Protein AF-A0A958N229-F1 (afdb_monomer)

Radius of gyration: 64.77 Å; Cα contacts (8 Å, |Δi|>4): 333; chains: 1; bounding box: 124×68×211 Å

Foldseek 3Di:
DDDDDPPDDDDDDDPCPVVVVVVVVVVVVVVVVVVVVVVVVVVVVVVVVVVVVVVVVVVVVVVVVVVVVVVVVVVVCCLVPPDDPVVVVVVVVVVVVVVVVVVVVVVVVVVVVVVVVVVVVVVVVVVVVVVVVVVVVVVVVVVVVVVVVVVVVVVVVVVVVVVVVVVVVVVVVVVVVVVVVVVVVVVVVVVVVVVVVVVVVVVVVVVVVVLVVLVVVLVVVVVVLVVVLVVVLVVLLVVVVVPPDDPVVSVVVSVVSVVVSVVVNCVVSVVSVVVSVVVVVVVVVVVVQQVLLLQLLVQLVVLCVVLVFDWDADNRFRKIWHDLDVQFADVLDQAGDPSRLVSLQSNVQSNLCSLPVDVVQVVFWQAKEKEWEAACDDPFWGADLPDPDPVSVVVQVSLQVSRQSNSVNSVCQLQDVVSHDHDCSVVNNVRYDTGYDYLNPPPCVPPDPPPPHGPGPVRVCVVPVRRVRRTIMMGIHGHD

pLDDT: mean 77.48, std 12.63, range [36.75, 96.62]

Structure (mmCIF, N/CA/C/O backbone):
data_AF-A0A958N229-F1
#
_entry.id   AF-A0A958N229-F1
#
loop_
_atom_site.group_PDB
_atom_site.id
_atom_site.type_symbol
_atom_site.label_atom_id
_atom_site.label_alt_id
_atom_site.label_comp_id
_atom_site.label_asym_id
_atom_site.label_entity_id
_atom_site.label_seq_id
_atom_site.pdbx_PDB_ins_code
_atom_site.Cartn_x
_atom_site.Cartn_y
_atom_site.Cartn_z
_atom_site.occupancy
_atom_site.B_iso_or_equiv
_atom_site.auth_seq_id
_atom_site.auth_comp_id
_atom_site.auth_asym_id
_atom_site.auth_atom_id
_atom_site.pdbx_PDB_model_num
ATOM 1 N N . MET A 1 1 ? 22.878 35.856 -55.772 1.00 36.75 1 MET A N 1
ATOM 2 C CA . MET A 1 1 ? 22.120 37.007 -56.302 1.00 36.75 1 MET A CA 1
ATOM 3 C C . MET A 1 1 ? 21.501 36.568 -57.614 1.00 36.75 1 MET A C 1
ATOM 5 O O . MET A 1 1 ? 22.226 36.063 -58.460 1.00 36.75 1 MET A O 1
ATOM 9 N N . SER A 1 2 ? 20.173 36.625 -57.685 1.00 37.16 2 SER A N 1
ATOM 10 C CA . SER A 1 2 ? 19.340 36.158 -58.798 1.00 37.16 2 SER A CA 1
ATOM 11 C C . SER A 1 2 ? 19.333 37.205 -59.907 1.00 37.16 2 SER A C 1
ATOM 13 O O . SER A 1 2 ? 19.146 38.379 -59.597 1.00 37.16 2 SER A O 1
ATOM 15 N N . PHE A 1 3 ? 19.527 36.796 -61.162 1.00 41.12 3 PHE A N 1
ATOM 16 C CA . PHE A 1 3 ? 19.254 37.653 -62.315 1.00 41.12 3 PHE A CA 1
ATOM 17 C C . PHE A 1 3 ? 17.870 37.332 -62.872 1.00 41.12 3 PHE A C 1
ATOM 19 O O . PHE A 1 3 ? 17.494 36.173 -63.037 1.00 41.12 3 PHE A O 1
ATOM 26 N N . ASP A 1 4 ? 17.129 38.415 -63.050 1.00 44.00 4 ASP A N 1
ATOM 27 C CA . ASP A 1 4 ? 15.706 38.523 -63.324 1.00 44.00 4 ASP A CA 1
ATOM 28 C C . ASP A 1 4 ? 15.405 38.290 -64.816 1.00 44.00 4 ASP A C 1
ATOM 30 O O . ASP A 1 4 ? 16.137 38.774 -65.682 1.00 44.00 4 ASP A O 1
ATOM 34 N N . TYR A 1 5 ? 14.344 37.534 -65.105 1.00 46.34 5 TYR A N 1
ATOM 35 C CA . TYR A 1 5 ? 14.027 36.935 -66.414 1.00 46.34 5 TYR A CA 1
ATOM 36 C C . TYR A 1 5 ? 12.942 37.694 -67.209 1.00 46.34 5 TYR A C 1
ATOM 38 O O . TYR A 1 5 ? 12.409 37.162 -68.179 1.00 46.34 5 TYR A O 1
ATOM 46 N N . ASP A 1 6 ? 12.637 38.947 -66.858 1.00 47.91 6 ASP A N 1
ATOM 47 C CA . ASP A 1 6 ? 11.441 39.654 -67.357 1.00 47.91 6 ASP A CA 1
ATOM 48 C C . ASP A 1 6 ? 11.694 40.794 -68.358 1.00 47.91 6 ASP A C 1
ATOM 50 O O . ASP A 1 6 ? 10.917 41.742 -68.481 1.00 47.91 6 ASP A O 1
ATOM 54 N N . LYS A 1 7 ? 12.743 40.693 -69.175 1.00 46.03 7 LYS A N 1
ATOM 55 C CA . LYS A 1 7 ? 12.855 41.520 -70.386 1.00 46.03 7 LYS A CA 1
ATOM 56 C C . LYS A 1 7 ? 13.328 40.680 -71.553 1.00 46.03 7 LYS A C 1
ATOM 58 O O . LYS A 1 7 ? 14.521 40.552 -71.780 1.00 46.03 7 LYS A O 1
ATOM 63 N N . ILE A 1 8 ? 12.362 40.120 -72.269 1.00 47.16 8 ILE A N 1
ATOM 64 C CA . ILE A 1 8 ? 12.170 40.193 -73.729 1.00 47.16 8 ILE A CA 1
ATOM 65 C C . ILE A 1 8 ? 11.061 39.178 -74.031 1.00 47.16 8 ILE A C 1
ATOM 67 O O . ILE A 1 8 ? 11.273 38.054 -74.475 1.00 47.16 8 ILE A O 1
ATOM 71 N N . LYS A 1 9 ? 9.835 39.592 -73.730 1.00 45.41 9 LYS A N 1
ATOM 72 C CA . LYS A 1 9 ? 8.646 39.093 -74.400 1.00 45.41 9 LYS A CA 1
ATOM 73 C C . LYS A 1 9 ? 8.109 40.307 -75.134 1.00 45.41 9 LYS A C 1
ATOM 75 O O . LYS A 1 9 ? 7.626 41.220 -74.480 1.00 45.41 9 LYS A O 1
ATOM 80 N N . ASP A 1 10 ? 8.298 40.369 -76.447 1.00 41.56 10 ASP A N 1
ATOM 81 C CA . ASP A 1 10 ? 7.152 40.674 -77.292 1.00 41.56 10 ASP A CA 1
ATOM 82 C C . ASP A 1 10 ? 7.422 40.530 -78.783 1.00 41.56 10 ASP A C 1
ATOM 84 O O . ASP A 1 10 ? 8.453 40.954 -79.301 1.00 41.56 10 ASP A O 1
ATOM 88 N N . LYS A 1 11 ? 6.369 40.024 -79.433 1.00 40.53 11 LYS A N 1
ATOM 89 C CA . LYS A 1 11 ? 6.128 39.872 -80.871 1.00 40.53 11 LYS A CA 1
ATOM 90 C C . LYS A 1 11 ? 6.786 38.658 -81.521 1.00 40.53 11 LYS A C 1
ATOM 92 O O . LYS A 1 11 ? 7.934 38.710 -81.937 1.00 40.53 11 LYS A O 1
ATOM 97 N N . GLN A 1 12 ? 5.980 37.626 -81.764 1.00 39.38 12 GLN A N 1
ATOM 98 C CA . GLN A 1 12 ? 5.399 37.444 -83.100 1.00 39.38 12 GLN A CA 1
ATOM 99 C C . GLN A 1 12 ? 4.491 36.210 -83.143 1.00 39.38 12 GLN A C 1
ATOM 101 O O . GLN A 1 12 ? 4.929 35.083 -82.921 1.00 39.38 12 GLN A O 1
ATOM 106 N N . ASP A 1 13 ? 3.226 36.445 -83.491 1.00 45.38 13 ASP A N 1
ATOM 107 C CA . ASP A 1 13 ? 2.433 35.488 -84.256 1.00 45.38 13 ASP A CA 1
ATOM 108 C C . ASP A 1 13 ? 3.233 35.034 -85.484 1.00 45.38 13 ASP A C 1
ATOM 110 O O . ASP A 1 13 ? 3.807 35.878 -86.174 1.00 45.38 13 ASP A O 1
ATOM 114 N N . ASN A 1 14 ? 3.236 33.735 -85.794 1.00 39.62 14 ASN A N 1
ATOM 115 C CA . ASN A 1 14 ? 2.852 33.275 -87.131 1.00 39.62 14 ASN A CA 1
ATOM 116 C C . ASN A 1 14 ? 2.945 31.758 -87.305 1.00 39.62 14 ASN A C 1
ATOM 118 O O . ASN A 1 14 ? 3.866 31.075 -86.858 1.00 39.62 14 ASN A O 1
ATOM 122 N N . GLN A 1 15 ? 1.971 31.267 -88.058 1.00 51.06 15 GLN A N 1
ATOM 123 C CA . GLN A 1 15 ? 1.715 29.908 -88.523 1.00 51.06 15 GLN A CA 1
ATOM 124 C C . GLN A 1 15 ? 2.812 29.349 -89.473 1.00 51.06 15 GLN A C 1
ATOM 126 O O . GLN A 1 15 ? 2.497 28.811 -90.528 1.00 51.06 15 GLN A O 1
ATOM 131 N N . GLY A 1 16 ? 4.106 29.464 -89.132 1.00 56.53 16 GLY A N 1
ATOM 132 C CA . GLY A 1 16 ? 5.239 29.146 -90.027 1.00 56.53 16 GLY A CA 1
ATOM 133 C C . GLY A 1 16 ? 6.172 27.998 -89.605 1.00 56.53 16 GLY A C 1
ATOM 134 O O . GLY A 1 16 ? 7.040 27.599 -90.384 1.00 56.53 16 GLY A O 1
ATOM 135 N N . TYR A 1 17 ? 6.020 27.440 -88.399 1.00 53.56 17 TYR A N 1
ATOM 136 C CA . TYR A 1 17 ? 6.993 26.482 -87.840 1.00 53.56 17 TYR A CA 1
ATOM 137 C C . TYR A 1 17 ? 6.926 25.061 -88.432 1.00 53.56 17 TYR A C 1
ATOM 139 O O . TYR A 1 17 ? 7.942 24.364 -88.477 1.00 53.56 17 TYR A O 1
ATOM 147 N N . TRP A 1 18 ? 5.765 24.628 -88.933 1.00 51.94 18 TRP A N 1
ATOM 148 C CA . TRP A 1 18 ? 5.614 23.294 -89.533 1.00 51.94 18 TRP A CA 1
ATOM 149 C C . TRP A 1 18 ? 6.144 23.221 -90.973 1.00 51.94 18 TRP A C 1
ATOM 151 O O . TRP A 1 18 ? 6.729 22.209 -91.352 1.00 51.94 18 TRP A O 1
ATOM 161 N N . ALA A 1 19 ? 6.027 24.300 -91.756 1.00 57.53 19 ALA A N 1
ATOM 162 C CA . ALA A 1 19 ? 6.540 24.340 -93.129 1.00 57.53 19 ALA A CA 1
ATOM 163 C C . ALA A 1 19 ? 8.076 24.424 -93.169 1.00 57.53 19 ALA A C 1
ATOM 165 O O . ALA A 1 19 ? 8.718 23.697 -93.919 1.00 57.53 19 ALA A O 1
ATOM 166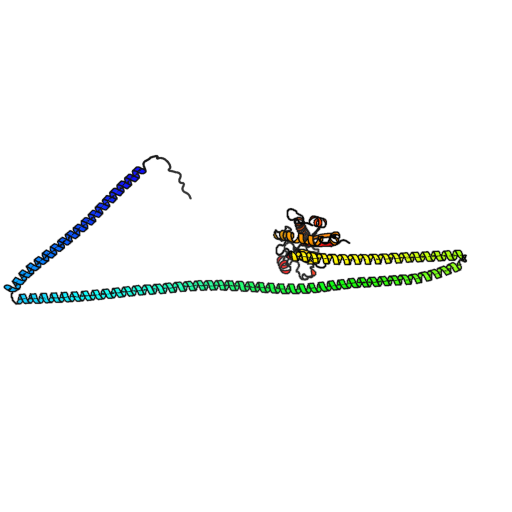 N N . THR A 1 20 ? 8.678 25.241 -92.302 1.00 62.81 20 THR A N 1
ATOM 167 C CA . THR A 1 20 ? 10.139 25.441 -92.258 1.00 62.81 20 THR A CA 1
ATOM 168 C C . THR A 1 20 ? 10.896 24.223 -91.729 1.00 62.81 20 THR A C 1
ATOM 170 O O . THR A 1 20 ? 11.968 23.900 -92.235 1.00 62.81 20 THR A O 1
ATOM 173 N N . SER A 1 21 ? 10.324 23.492 -90.768 1.00 60.81 21 SER A N 1
ATOM 174 C CA . SER A 1 21 ? 10.924 22.249 -90.260 1.00 60.81 21 SER A CA 1
ATOM 175 C C . SER A 1 21 ? 10.807 21.091 -91.263 1.00 60.81 21 SER A C 1
ATOM 177 O O . SER A 1 21 ? 11.717 20.268 -91.356 1.00 60.81 21 SER A O 1
ATOM 179 N N . SER A 1 22 ? 9.723 21.043 -92.049 1.00 70.44 22 SER A N 1
ATOM 180 C CA . SER A 1 22 ? 9.543 20.051 -93.118 1.00 70.44 22 SER A CA 1
ATOM 181 C C . SER A 1 22 ? 10.476 20.305 -94.305 1.00 70.44 22 SER A C 1
ATOM 183 O O . SER A 1 22 ? 11.023 19.355 -94.859 1.00 70.44 22 SER A O 1
ATOM 185 N N . ASP A 1 23 ? 10.694 21.569 -94.673 1.00 69.94 23 ASP A N 1
ATOM 186 C CA . ASP A 1 23 ? 11.585 21.942 -95.777 1.00 69.94 23 ASP A CA 1
ATOM 187 C C . ASP A 1 23 ? 13.060 21.714 -95.401 1.00 69.94 23 ASP A C 1
ATOM 189 O O . ASP A 1 23 ? 13.828 21.123 -96.161 1.00 69.94 23 ASP A O 1
ATOM 193 N N . LEU A 1 24 ? 13.440 22.031 -94.154 1.00 75.81 24 LEU A N 1
ATOM 194 C CA . LEU A 1 24 ? 14.764 21.697 -93.620 1.00 75.81 24 LEU A CA 1
ATOM 195 C C . LEU A 1 24 ? 15.012 20.182 -93.630 1.00 75.81 24 LEU A C 1
ATOM 197 O O . LEU A 1 24 ? 16.085 19.744 -94.040 1.00 75.81 24 LEU A O 1
ATOM 201 N N . PHE A 1 25 ? 14.031 19.371 -93.217 1.00 77.62 25 PHE A N 1
ATOM 202 C CA . PHE A 1 25 ? 14.157 17.912 -93.228 1.00 77.62 25 PHE A CA 1
ATOM 203 C C . PHE A 1 25 ? 14.196 17.343 -94.653 1.00 77.62 25 PHE A C 1
ATOM 205 O O . PHE A 1 25 ? 14.929 16.383 -94.900 1.00 77.62 25 PHE A O 1
ATOM 212 N N . MET A 1 26 ? 13.475 17.947 -95.606 1.00 79.50 26 MET A N 1
ATOM 213 C CA . MET A 1 26 ? 13.539 17.571 -97.021 1.00 79.50 26 MET A CA 1
ATOM 214 C C . MET A 1 26 ? 14.926 17.855 -97.601 1.00 79.50 26 MET A C 1
ATOM 216 O O . MET A 1 26 ? 15.520 16.972 -98.218 1.00 79.50 26 MET A O 1
ATOM 220 N N . VAL A 1 27 ? 15.483 19.041 -97.343 1.00 78.31 27 VAL A N 1
ATOM 221 C CA . VAL A 1 27 ? 16.834 19.411 -97.785 1.00 78.31 27 VAL A CA 1
ATOM 222 C C . VAL A 1 27 ? 17.885 18.508 -97.136 1.00 78.31 27 VAL A C 1
ATOM 224 O O . VAL A 1 27 ? 18.758 17.996 -97.833 1.00 78.31 27 VAL A O 1
ATOM 227 N N . LEU A 1 28 ? 17.781 18.228 -95.832 1.00 79.88 28 LEU A N 1
ATOM 228 C CA . LEU A 1 28 ? 18.712 17.328 -95.141 1.00 79.88 28 LEU A CA 1
ATOM 229 C C . LEU A 1 28 ? 18.622 15.890 -95.664 1.00 79.88 28 LEU A C 1
ATOM 231 O O . LEU A 1 28 ? 19.652 15.245 -95.848 1.00 79.88 28 LEU A O 1
ATOM 235 N N . SER A 1 29 ? 17.412 15.405 -95.950 1.00 81.69 29 SER A N 1
ATOM 236 C CA . SER A 1 29 ? 17.187 14.076 -96.531 1.00 81.69 29 SER A CA 1
ATOM 237 C C . SER A 1 29 ? 17.729 13.986 -97.955 1.00 81.69 29 SER A C 1
ATOM 239 O O . SER A 1 29 ? 18.316 12.971 -98.320 1.00 81.69 29 SER A O 1
ATOM 241 N N . LEU A 1 30 ? 17.602 15.055 -98.746 1.00 79.88 30 LEU A N 1
ATOM 242 C CA . LEU A 1 30 ? 18.139 15.134 -100.103 1.00 79.88 30 LEU A CA 1
ATOM 243 C C . LEU A 1 30 ? 19.674 15.172 -100.100 1.00 79.88 30 LEU A C 1
ATOM 245 O O . LEU A 1 30 ? 20.307 14.491 -100.905 1.00 79.88 30 LEU A O 1
ATOM 249 N N . VAL A 1 31 ? 20.279 15.885 -99.144 1.00 81.62 31 VAL A N 1
ATOM 250 C CA . VAL A 1 31 ? 21.733 15.879 -98.916 1.00 81.62 31 VAL A CA 1
ATOM 251 C C . VAL A 1 31 ? 22.210 14.501 -98.452 1.00 81.62 31 VAL A C 1
ATOM 253 O O . VAL A 1 31 ? 23.214 14.007 -98.962 1.00 81.62 31 VAL A O 1
ATOM 256 N N . PHE A 1 32 ? 21.488 13.839 -97.543 1.00 83.88 32 PHE A N 1
ATOM 257 C CA . PHE A 1 32 ? 21.821 12.481 -97.100 1.00 83.88 32 PHE A CA 1
ATOM 258 C C . PHE A 1 32 ? 21.711 11.457 -98.235 1.00 83.88 32 PHE A C 1
ATOM 260 O O . PHE A 1 32 ? 22.596 10.615 -98.375 1.00 83.88 32 PHE A O 1
ATOM 267 N N . LEU A 1 33 ? 20.678 11.549 -99.078 1.00 84.25 33 LEU A N 1
ATOM 268 C CA . LEU A 1 33 ? 20.530 10.711 -100.271 1.00 84.25 33 LEU A CA 1
ATOM 269 C C . LEU A 1 33 ? 21.654 10.962 -101.277 1.00 84.25 33 LEU A C 1
ATOM 271 O O . LEU A 1 33 ? 22.233 10.005 -101.784 1.00 84.25 33 LEU A O 1
ATOM 275 N N . LEU A 1 34 ? 22.018 12.222 -101.525 1.00 81.69 34 LEU A N 1
ATOM 276 C CA . LEU A 1 34 ? 23.150 12.566 -102.386 1.00 81.69 34 LEU A CA 1
ATOM 277 C C . LEU A 1 34 ? 24.468 12.016 -101.837 1.00 81.69 34 LEU A C 1
ATOM 279 O O . LEU A 1 34 ? 25.228 11.410 -102.587 1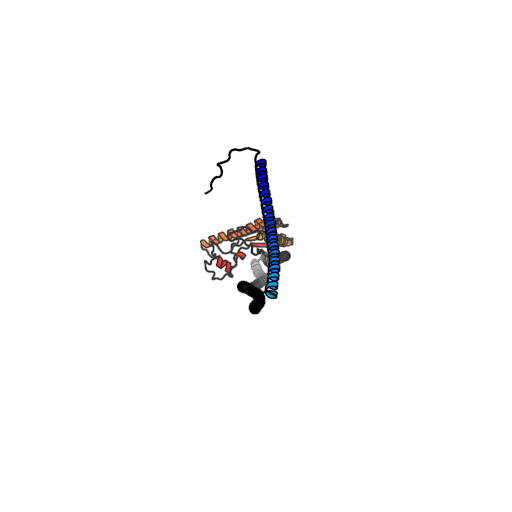.00 81.69 34 LEU A O 1
ATOM 283 N N . LEU A 1 35 ? 24.732 12.160 -100.537 1.00 82.81 35 LEU A N 1
ATOM 284 C CA . LEU A 1 35 ? 25.927 11.596 -99.906 1.00 82.81 35 LEU A CA 1
ATOM 285 C C . LEU A 1 35 ? 25.930 10.066 -99.953 1.00 82.81 35 LEU A C 1
ATOM 287 O O . LEU A 1 35 ? 26.977 9.477 -100.213 1.00 82.81 35 LEU A O 1
ATOM 291 N N . TYR A 1 36 ? 24.776 9.423 -99.769 1.00 84.31 36 TYR A N 1
ATOM 292 C CA . TYR A 1 36 ? 24.635 7.973 -99.885 1.00 84.31 36 TYR A CA 1
ATOM 293 C C . TYR A 1 36 ? 24.885 7.488 -101.319 1.00 84.31 36 TYR A C 1
ATOM 295 O O . TYR A 1 36 ? 25.640 6.538 -101.520 1.00 84.31 36 TYR A O 1
ATOM 303 N N . VAL A 1 37 ? 24.342 8.177 -102.328 1.00 82.69 37 VAL A N 1
ATOM 304 C CA . VAL A 1 37 ? 24.584 7.873 -103.748 1.00 82.69 37 VAL A CA 1
ATOM 305 C C . VAL A 1 37 ? 26.046 8.121 -104.119 1.00 82.69 37 VAL A C 1
ATOM 307 O O . VAL A 1 37 ? 26.651 7.283 -104.779 1.00 82.69 37 VAL A O 1
ATOM 310 N N . VAL A 1 38 ? 26.664 9.210 -103.653 1.00 79.62 38 VAL A N 1
ATOM 311 C CA . VAL A 1 38 ? 28.086 9.502 -103.903 1.00 79.62 38 VAL A CA 1
ATOM 312 C C . VAL A 1 38 ? 28.997 8.491 -103.201 1.00 79.62 38 VAL A C 1
ATOM 314 O O . VAL A 1 38 ? 29.988 8.060 -103.789 1.00 79.62 38 VAL A O 1
ATOM 317 N N . ALA A 1 39 ? 28.670 8.063 -101.980 1.00 76.62 39 ALA A N 1
ATOM 318 C CA . ALA A 1 39 ? 29.401 7.013 -101.271 1.00 76.62 39 ALA A CA 1
ATOM 319 C C . ALA A 1 39 ? 29.235 5.644 -101.954 1.00 76.62 39 ALA A C 1
ATOM 321 O O . ALA A 1 39 ? 30.217 4.919 -102.128 1.00 76.62 39 ALA A O 1
ATOM 322 N N . GLY A 1 40 ? 28.021 5.319 -102.409 1.00 76.50 40 GLY A N 1
ATOM 323 C CA . GLY A 1 40 ? 27.719 4.111 -103.177 1.00 76.50 40 GLY A CA 1
ATOM 324 C C . GLY A 1 40 ? 28.434 4.082 -104.528 1.00 76.50 40 GLY A C 1
ATOM 325 O O . GLY A 1 40 ? 29.032 3.065 -104.886 1.00 76.50 40 GLY A O 1
ATOM 326 N N . LEU A 1 41 ? 28.465 5.212 -105.240 1.00 76.69 41 LEU A N 1
ATOM 327 C CA . LEU A 1 41 ? 29.222 5.379 -106.479 1.00 76.69 41 LEU A CA 1
ATOM 328 C C . LEU A 1 41 ? 30.723 5.283 -106.220 1.00 76.69 41 LEU A C 1
ATOM 330 O O . LEU A 1 41 ? 31.371 4.524 -106.922 1.00 76.69 41 LEU A O 1
ATOM 334 N N . LYS A 1 42 ? 31.273 5.942 -105.187 1.00 73.31 42 LYS A N 1
ATOM 335 C CA . LYS A 1 42 ? 32.701 5.838 -104.831 1.00 73.31 42 LYS A CA 1
ATOM 336 C C . LYS A 1 42 ? 33.115 4.407 -104.491 1.00 73.31 42 LYS A C 1
ATOM 338 O O . LYS A 1 42 ? 34.150 3.950 -104.970 1.00 73.31 42 LYS A O 1
ATOM 343 N N . SER A 1 43 ? 32.315 3.692 -103.700 1.00 73.19 43 SER A N 1
ATOM 344 C CA . SER A 1 43 ? 32.573 2.289 -103.347 1.00 73.19 43 SER A CA 1
ATOM 345 C C . SER A 1 43 ? 32.479 1.369 -104.573 1.00 73.19 43 SER A C 1
ATOM 347 O O . SER A 1 43 ? 33.333 0.501 -104.781 1.00 73.19 43 SER A O 1
ATOM 349 N N . SER A 1 44 ? 31.501 1.621 -105.452 1.00 69.94 44 SER A N 1
ATOM 350 C CA . SER A 1 44 ? 31.334 0.881 -106.709 1.00 69.94 44 SER A CA 1
ATOM 351 C C . SER A 1 44 ? 32.468 1.168 -107.695 1.00 69.94 44 SER A C 1
ATOM 353 O O . SER A 1 44 ? 33.031 0.236 -108.261 1.00 69.94 44 SER A O 1
ATOM 355 N N . THR A 1 45 ? 32.880 2.428 -107.862 1.00 73.88 45 THR A N 1
ATOM 356 C CA . THR A 1 45 ? 34.007 2.803 -108.727 1.00 73.88 45 THR A CA 1
ATOM 357 C C . THR A 1 45 ? 35.330 2.297 -108.179 1.00 73.88 45 THR A C 1
ATOM 359 O O . THR A 1 45 ? 36.147 1.834 -108.961 1.00 73.88 45 THR A O 1
ATOM 362 N N . TYR A 1 46 ? 35.533 2.311 -106.857 1.00 74.75 46 TYR A N 1
ATOM 363 C CA . TYR A 1 46 ? 36.726 1.742 -106.228 1.00 74.75 46 TYR A CA 1
ATOM 364 C C . TYR A 1 46 ? 36.802 0.229 -106.458 1.00 74.75 46 TYR A C 1
ATOM 366 O O . TYR A 1 46 ? 37.848 -0.292 -106.835 1.00 74.75 46 TYR A O 1
ATOM 374 N N . SER A 1 47 ? 35.671 -0.470 -106.330 1.00 71.12 47 SER A N 1
ATOM 375 C CA . SER A 1 47 ? 35.583 -1.903 -106.624 1.00 71.12 47 SER A CA 1
ATOM 376 C C . SER A 1 47 ? 35.823 -2.199 -108.109 1.00 71.12 47 SER A C 1
ATOM 378 O O . SER A 1 47 ? 36.590 -3.102 -108.430 1.00 71.12 47 SER A O 1
ATOM 380 N N . ILE A 1 48 ? 35.247 -1.410 -109.028 1.00 76.25 48 ILE A N 1
ATOM 381 C CA . ILE A 1 48 ? 35.473 -1.535 -110.480 1.00 76.25 48 ILE A CA 1
ATOM 382 C C . ILE A 1 48 ? 36.929 -1.223 -110.841 1.00 76.25 48 ILE A C 1
ATOM 384 O O . ILE A 1 48 ? 37.508 -1.925 -111.665 1.00 76.25 48 ILE A O 1
ATOM 388 N N . GLN A 1 49 ? 37.535 -0.205 -110.230 1.00 76.19 49 GLN A N 1
ATOM 389 C CA . GLN A 1 49 ? 38.929 0.165 -110.455 1.00 76.19 49 GLN A CA 1
ATOM 390 C C . GLN A 1 49 ? 39.866 -0.928 -109.946 1.00 76.19 49 GLN A C 1
ATOM 392 O O . GLN A 1 49 ? 40.719 -1.372 -110.702 1.00 76.19 49 GLN A O 1
ATOM 397 N N . LYS A 1 50 ? 39.644 -1.454 -108.735 1.00 73.00 50 LYS A N 1
ATOM 398 C CA . LYS A 1 50 ? 40.415 -2.583 -108.200 1.00 73.00 50 LYS A CA 1
ATOM 399 C C . LYS A 1 50 ? 40.263 -3.836 -109.066 1.00 73.00 50 LYS A C 1
ATOM 401 O O . LYS A 1 50 ? 41.233 -4.554 -109.271 1.00 73.00 50 LYS A O 1
ATOM 406 N N . ASN A 1 51 ? 39.076 -4.081 -109.625 1.00 76.88 51 ASN A N 1
ATOM 407 C CA . ASN A 1 51 ? 38.834 -5.217 -110.518 1.00 76.88 51 ASN A CA 1
ATOM 408 C C . ASN A 1 51 ? 39.450 -5.004 -111.915 1.00 76.88 51 ASN A C 1
ATOM 410 O O . ASN A 1 51 ? 39.939 -5.952 -112.523 1.00 76.88 51 ASN A O 1
ATOM 414 N N . LYS A 1 52 ? 39.488 -3.760 -112.416 1.00 76.44 52 LYS A N 1
ATOM 415 C CA . LYS A 1 52 ? 40.240 -3.388 -113.625 1.00 76.44 52 LYS A CA 1
ATOM 416 C C . LYS A 1 52 ? 41.742 -3.527 -113.410 1.00 76.44 52 LYS A C 1
ATOM 418 O O . LYS A 1 52 ? 42.403 -4.063 -114.285 1.00 76.44 52 LYS A O 1
ATOM 423 N N . GLU A 1 53 ? 42.276 -3.097 -112.269 1.00 74.50 53 GLU A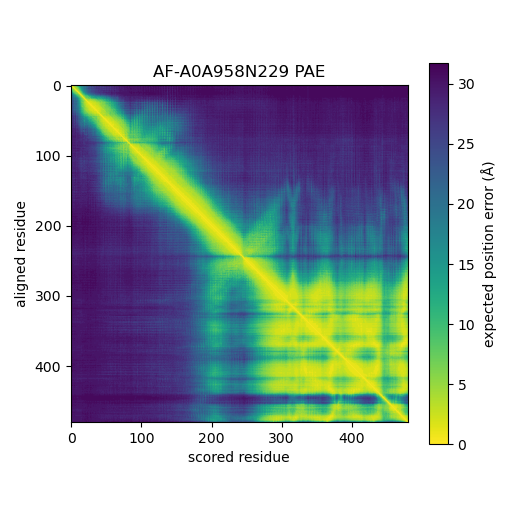 N 1
ATOM 424 C CA . GLU A 1 53 ? 43.690 -3.295 -111.940 1.00 74.50 53 GLU A CA 1
ATOM 425 C C . GLU A 1 53 ? 44.019 -4.771 -111.761 1.00 74.50 53 GLU A C 1
ATOM 427 O O . GLU A 1 53 ? 45.006 -5.229 -112.315 1.00 74.50 53 GLU A O 1
ATOM 432 N N . PHE A 1 54 ? 43.161 -5.548 -111.098 1.00 74.88 54 PHE A N 1
ATOM 433 C CA . PHE A 1 54 ? 43.340 -6.993 -110.987 1.00 74.88 54 PHE A CA 1
ATOM 434 C C . PHE A 1 54 ? 43.318 -7.680 -112.360 1.00 74.88 54 PHE A C 1
ATOM 436 O O . PHE A 1 54 ? 44.184 -8.507 -112.635 1.00 74.88 54 PHE A O 1
ATOM 443 N N . LYS A 1 55 ? 42.395 -7.298 -113.259 1.00 74.06 55 LYS A N 1
ATOM 444 C CA . LYS A 1 55 ? 42.392 -7.776 -114.653 1.00 74.06 55 LYS A CA 1
ATOM 445 C C . LYS A 1 55 ? 43.640 -7.347 -115.416 1.00 74.06 55 LYS A C 1
ATOM 447 O O . LYS A 1 55 ? 44.217 -8.176 -116.099 1.00 74.06 55 LYS A O 1
ATOM 452 N N . ARG A 1 56 ? 44.098 -6.106 -115.250 1.00 75.31 56 ARG A N 1
ATOM 453 C CA . ARG A 1 56 ? 45.311 -5.591 -115.899 1.00 75.31 56 ARG A CA 1
ATOM 454 C C . ARG A 1 56 ? 46.567 -6.294 -115.392 1.00 75.31 56 ARG A C 1
ATOM 456 O O . ARG A 1 56 ? 47.442 -6.606 -116.182 1.00 75.31 56 ARG A O 1
ATOM 463 N N . VAL A 1 57 ? 46.643 -6.590 -114.096 1.00 72.88 57 VAL A N 1
ATOM 464 C CA . VAL A 1 57 ? 47.722 -7.379 -113.483 1.00 72.88 57 VAL A CA 1
ATOM 465 C C . VAL A 1 57 ? 47.664 -8.833 -113.944 1.00 72.88 57 VAL A C 1
ATOM 467 O O . VAL A 1 57 ? 48.708 -9.434 -114.158 1.00 72.88 57 VAL A O 1
ATOM 470 N N . MET A 1 58 ? 46.471 -9.404 -114.125 1.00 74.44 58 MET A N 1
ATOM 471 C CA . MET A 1 58 ? 46.293 -10.741 -114.700 1.00 74.44 58 MET A CA 1
ATOM 472 C C . MET A 1 58 ? 46.693 -10.791 -116.179 1.00 74.44 58 MET A C 1
ATOM 474 O O . MET A 1 58 ? 47.393 -11.718 -116.566 1.00 74.44 58 MET A O 1
ATOM 478 N N . GLU A 1 59 ? 46.300 -9.799 -116.981 1.00 74.69 59 GLU A N 1
ATOM 479 C CA . GLU A 1 59 ? 46.710 -9.649 -118.383 1.00 74.69 59 GLU A CA 1
ATOM 480 C C . GLU A 1 59 ? 48.221 -9.451 -118.489 1.00 74.69 59 GLU A C 1
ATOM 482 O O . GLU A 1 59 ? 48.858 -10.161 -119.251 1.00 74.69 59 GLU A O 1
ATOM 487 N N . LEU A 1 60 ? 48.813 -8.584 -117.660 1.00 72.06 60 LEU A N 1
ATOM 488 C CA . LEU A 1 60 ? 50.265 -8.418 -117.573 1.00 72.06 60 LEU A CA 1
ATOM 489 C C . LEU A 1 60 ? 50.958 -9.707 -117.124 1.00 72.06 60 LEU A C 1
ATOM 491 O O . LEU A 1 60 ? 51.999 -10.033 -117.665 1.00 72.06 60 LEU A O 1
ATOM 495 N N . ASN A 1 61 ? 50.405 -10.469 -116.175 1.00 75.00 61 ASN A N 1
ATOM 496 C CA . ASN A 1 61 ? 50.970 -11.766 -115.783 1.00 75.00 61 ASN A CA 1
ATOM 497 C C . ASN A 1 61 ? 50.854 -12.816 -116.894 1.00 75.00 61 ASN A C 1
ATOM 499 O O . ASN A 1 61 ? 51.724 -13.676 -117.011 1.00 75.00 61 ASN A O 1
ATOM 503 N N . ALA A 1 62 ? 49.773 -12.793 -117.675 1.00 73.88 62 ALA A N 1
ATOM 504 C CA . ALA A 1 62 ? 49.579 -13.693 -118.805 1.00 73.88 62 ALA A CA 1
ATOM 505 C C . ALA A 1 62 ? 50.528 -13.336 -119.957 1.00 73.88 62 ALA A C 1
ATOM 507 O O . ALA A 1 62 ? 51.221 -14.222 -120.447 1.00 73.88 62 ALA A O 1
ATOM 508 N N . ASP A 1 63 ? 50.631 -12.051 -120.296 1.00 71.81 63 ASP A N 1
ATOM 509 C CA . ASP A 1 63 ? 51.572 -11.508 -121.277 1.00 71.81 63 ASP A CA 1
ATOM 510 C C . ASP A 1 63 ? 53.020 -11.763 -120.843 1.00 71.81 63 ASP A C 1
ATOM 512 O O . ASP A 1 63 ? 53.812 -12.281 -121.615 1.00 71.81 63 ASP A O 1
ATOM 516 N N . LEU A 1 64 ? 53.359 -11.553 -119.567 1.00 72.56 64 LEU A N 1
ATOM 517 C CA . LEU A 1 64 ? 54.685 -11.874 -119.034 1.00 72.56 64 LEU A CA 1
ATOM 518 C C . LEU A 1 64 ? 54.979 -13.379 -119.107 1.00 72.56 64 LEU A C 1
ATOM 520 O O . LEU A 1 64 ? 56.100 -13.766 -119.414 1.00 72.56 64 LEU A O 1
ATOM 524 N N . LYS A 1 65 ? 53.990 -14.249 -118.860 1.00 70.88 65 LYS A N 1
ATOM 525 C CA . LYS A 1 65 ? 54.147 -15.701 -119.049 1.00 70.88 65 LYS A CA 1
ATOM 526 C C . LYS A 1 65 ? 54.331 -16.074 -120.515 1.00 70.88 65 LYS A C 1
ATOM 528 O O . LYS A 1 65 ? 55.096 -16.990 -120.804 1.00 70.88 65 LYS A O 1
ATOM 533 N N . GLU A 1 66 ? 53.638 -15.404 -121.426 1.00 69.12 66 GLU A N 1
ATOM 534 C CA . GLU A 1 66 ? 53.757 -15.631 -122.863 1.00 69.12 66 GLU A CA 1
ATOM 535 C C . GLU A 1 66 ? 55.107 -15.128 -123.385 1.00 69.12 66 GLU A C 1
ATOM 537 O O . GLU A 1 66 ? 55.810 -15.875 -124.061 1.00 69.12 66 GLU A O 1
ATOM 542 N N . GLN A 1 67 ? 55.548 -13.947 -122.948 1.00 65.50 67 GLN A N 1
ATOM 543 C CA . GLN A 1 67 ? 56.887 -13.410 -123.180 1.00 65.50 67 GLN A CA 1
ATOM 544 C C . GLN A 1 67 ? 57.969 -14.310 -122.593 1.00 65.50 67 GLN A C 1
ATOM 546 O O . GLN A 1 67 ? 58.933 -14.597 -123.286 1.00 65.50 67 GLN A O 1
ATOM 551 N N . LEU A 1 68 ? 57.805 -14.823 -121.369 1.00 70.19 68 LEU A N 1
ATOM 552 C CA . LEU A 1 68 ? 58.721 -15.809 -120.789 1.00 70.19 68 LEU A CA 1
ATOM 553 C C . LEU A 1 68 ? 58.724 -17.106 -121.594 1.00 70.19 68 LEU A C 1
ATOM 555 O O . LEU A 1 68 ? 59.770 -17.716 -121.747 1.00 70.19 68 LEU A O 1
ATOM 559 N N . LYS A 1 69 ? 57.590 -17.536 -122.150 1.00 71.31 69 LYS A N 1
ATOM 560 C CA . LYS A 1 69 ? 57.522 -18.739 -122.988 1.00 71.31 69 LYS A CA 1
ATOM 561 C C . LYS A 1 69 ? 58.216 -18.533 -124.334 1.00 71.31 69 LYS A C 1
ATOM 563 O O . LYS A 1 69 ? 58.937 -19.430 -124.763 1.00 71.31 69 LYS A O 1
ATOM 568 N N . VAL A 1 70 ? 58.036 -17.372 -124.968 1.00 65.75 70 VAL A N 1
ATOM 569 C CA . VAL A 1 70 ? 58.748 -16.957 -126.190 1.00 65.75 70 VAL A CA 1
ATOM 570 C C . VAL A 1 70 ? 60.240 -16.811 -125.906 1.00 65.75 70 VAL A C 1
ATOM 572 O O . VAL A 1 70 ? 61.058 -17.345 -126.643 1.00 65.75 70 VAL A O 1
ATOM 575 N N . TYR A 1 71 ? 60.601 -16.161 -124.803 1.00 60.38 71 TYR A N 1
ATOM 576 C CA . TYR A 1 71 ? 61.983 -16.004 -124.373 1.00 60.38 71 TYR A CA 1
ATOM 577 C C . TYR A 1 71 ? 62.622 -17.363 -124.107 1.00 60.38 71 TYR A C 1
ATOM 579 O O . TYR A 1 71 ? 63.661 -17.648 -124.678 1.00 60.38 71 TYR A O 1
ATOM 587 N N . ASN A 1 72 ? 61.961 -18.243 -123.353 1.00 65.88 72 ASN A N 1
ATOM 588 C CA . ASN A 1 72 ? 62.442 -19.595 -123.083 1.00 65.88 72 ASN A CA 1
ATOM 589 C C . ASN A 1 72 ? 62.554 -20.424 -124.367 1.00 65.88 72 ASN A C 1
ATOM 591 O O . ASN A 1 72 ? 63.496 -21.189 -124.491 1.00 65.88 72 ASN A O 1
ATOM 595 N N . THR A 1 73 ? 61.649 -20.277 -125.343 1.00 60.00 73 THR A N 1
ATOM 596 C CA . THR A 1 73 ? 61.766 -21.001 -126.625 1.00 60.00 73 THR A CA 1
ATOM 597 C C . THR A 1 73 ? 62.893 -20.459 -127.494 1.00 60.00 73 THR A C 1
ATOM 599 O O . THR A 1 73 ? 63.656 -21.255 -128.025 1.00 60.00 73 THR A O 1
ATOM 602 N N . VAL A 1 74 ? 63.054 -19.137 -127.600 1.00 58.62 74 VAL A N 1
ATOM 603 C CA . VAL A 1 74 ? 64.178 -18.501 -128.314 1.00 58.62 74 VAL A CA 1
ATOM 604 C C . VAL A 1 74 ? 65.509 -18.833 -127.637 1.00 58.62 74 VAL A C 1
ATOM 606 O O . VAL A 1 74 ? 66.487 -19.148 -128.307 1.00 58.62 74 VAL A O 1
ATOM 609 N N . GLN A 1 75 ? 65.535 -18.825 -126.309 1.00 57.88 75 GLN A N 1
ATOM 610 C CA . GLN A 1 75 ? 66.680 -19.196 -125.492 1.00 57.88 75 GLN A CA 1
ATOM 611 C C . GLN A 1 75 ? 67.025 -20.676 -125.655 1.00 57.88 75 GLN A C 1
ATOM 613 O O . GLN A 1 75 ? 68.191 -21.011 -125.820 1.00 57.88 75 GLN A O 1
ATOM 618 N N . GLN A 1 76 ? 66.033 -21.563 -125.646 1.00 61.78 76 GLN A N 1
ATOM 619 C CA . GLN A 1 76 ? 66.239 -22.995 -125.835 1.00 61.78 76 GLN A CA 1
ATOM 620 C C . GLN A 1 76 ? 66.694 -23.303 -127.270 1.00 61.78 76 GLN A C 1
ATOM 622 O O . GLN A 1 76 ? 67.538 -24.172 -127.462 1.00 61.78 76 GLN A O 1
ATOM 627 N N . ASP A 1 77 ? 66.220 -22.555 -128.272 1.00 56.66 77 ASP A N 1
ATOM 628 C CA . ASP A 1 77 ? 66.714 -22.665 -129.651 1.00 56.66 77 ASP A CA 1
ATOM 629 C C . ASP A 1 77 ? 68.154 -22.130 -129.788 1.00 56.66 77 ASP A C 1
ATOM 631 O O . ASP A 1 77 ? 68.966 -22.751 -130.473 1.00 56.66 77 ASP A O 1
ATOM 635 N N . TYR A 1 78 ? 68.507 -21.045 -129.083 1.00 60.06 78 TYR A N 1
ATOM 636 C CA . TYR A 1 78 ? 69.880 -20.528 -129.003 1.00 60.06 78 TYR A CA 1
ATOM 637 C C . TYR A 1 78 ? 70.822 -21.537 -128.334 1.00 60.06 78 TYR A C 1
ATOM 639 O O . TYR A 1 78 ? 71.826 -21.924 -128.933 1.00 60.06 78 TYR A O 1
ATOM 647 N N . LEU A 1 79 ? 70.464 -22.034 -127.146 1.00 60.72 79 LEU A N 1
ATOM 648 C CA . LEU A 1 79 ? 71.251 -23.013 -126.389 1.00 60.72 79 LEU A CA 1
ATOM 649 C C . LEU A 1 79 ? 71.438 -24.335 -127.155 1.00 60.72 79 LEU A C 1
ATOM 651 O O . LEU A 1 79 ? 72.496 -24.944 -127.049 1.00 60.72 79 LEU A O 1
ATOM 655 N N . ASN A 1 80 ? 70.456 -24.757 -127.964 1.00 63.09 80 ASN A N 1
ATOM 656 C CA . ASN A 1 80 ? 70.516 -26.026 -128.700 1.00 63.09 80 ASN A CA 1
ATOM 657 C C . ASN A 1 80 ? 71.178 -25.942 -130.087 1.00 63.09 80 ASN A C 1
ATOM 659 O O . ASN A 1 80 ? 71.656 -26.964 -130.579 1.00 63.09 80 ASN A O 1
ATOM 663 N N . LYS A 1 81 ? 71.151 -24.784 -130.767 1.00 56.03 81 LYS A N 1
ATOM 664 C CA . LYS A 1 81 ? 71.581 -24.673 -132.180 1.00 56.03 81 LYS A CA 1
ATOM 665 C C . LYS A 1 81 ? 72.750 -23.722 -132.426 1.00 56.03 81 LYS A C 1
ATOM 667 O O . LYS A 1 81 ? 73.358 -23.818 -133.491 1.00 56.03 81 LYS A O 1
ATOM 672 N N . GLN A 1 82 ? 73.020 -22.776 -131.525 1.00 50.34 82 GLN A N 1
ATOM 673 C CA . GLN A 1 82 ? 73.930 -21.652 -131.795 1.00 50.34 82 GLN A CA 1
ATOM 674 C C . GLN A 1 82 ? 74.918 -21.345 -130.665 1.00 50.34 82 GLN A C 1
ATOM 676 O O . GLN A 1 82 ? 75.955 -20.747 -130.939 1.00 50.34 82 GLN A O 1
ATOM 681 N N . ALA A 1 83 ? 74.626 -21.747 -129.428 1.00 56.50 83 ALA A N 1
ATOM 682 C CA . ALA A 1 83 ? 75.491 -21.497 -128.283 1.00 56.50 83 ALA A CA 1
ATOM 683 C C . ALA A 1 83 ? 76.714 -22.426 -128.263 1.00 56.50 83 ALA A C 1
ATOM 685 O O . ALA A 1 83 ? 76.650 -23.596 -128.651 1.00 56.50 83 ALA A O 1
ATOM 686 N N . SER A 1 84 ? 77.833 -21.907 -127.767 1.00 54.62 84 SER A N 1
ATOM 687 C CA . SER A 1 84 ? 79.032 -22.694 -127.481 1.00 54.62 84 SER A CA 1
ATOM 688 C C . SER A 1 84 ? 78.853 -23.544 -126.213 1.00 54.62 84 SER A C 1
ATOM 690 O O . SER A 1 84 ? 78.061 -23.220 -125.328 1.00 54.62 84 SER A O 1
ATOM 692 N N . SER A 1 85 ? 79.618 -24.635 -126.087 1.00 61.47 85 SER A N 1
ATOM 693 C CA . SER A 1 85 ? 79.533 -25.536 -124.924 1.00 61.47 85 SER A CA 1
ATOM 694 C C . SER A 1 85 ? 79.801 -24.838 -123.580 1.00 61.47 85 SER A C 1
ATOM 696 O O . SER A 1 85 ? 79.286 -25.288 -122.560 1.00 61.47 85 SER A O 1
ATOM 698 N N . GLU A 1 86 ? 80.591 -23.760 -123.557 1.00 62.16 86 GLU A N 1
ATOM 699 C CA . GLU A 1 86 ? 80.869 -22.989 -122.336 1.00 62.16 86 GLU A CA 1
ATOM 700 C C . GLU A 1 86 ? 79.666 -22.140 -121.903 1.00 62.16 86 GLU A C 1
ATOM 702 O O . GLU A 1 86 ? 79.368 -22.054 -120.712 1.00 62.16 86 GLU A O 1
ATOM 707 N N . GLU A 1 87 ? 78.924 -21.553 -122.846 1.00 55.00 87 GLU A N 1
ATOM 708 C CA . GLU A 1 87 ? 77.749 -20.725 -122.540 1.00 55.00 87 GLU A CA 1
ATOM 709 C C . GLU A 1 87 ? 76.609 -21.546 -121.928 1.00 55.00 87 GLU A C 1
ATOM 711 O O . GLU A 1 87 ? 75.965 -21.097 -120.978 1.00 55.00 87 GLU A O 1
ATOM 716 N N . VAL A 1 88 ? 76.399 -22.771 -122.423 1.00 61.16 88 VAL A N 1
ATOM 717 C CA . VAL A 1 88 ? 75.414 -23.707 -121.857 1.00 61.16 88 VAL A CA 1
ATOM 718 C C . VAL A 1 88 ? 75.781 -24.055 -120.412 1.00 61.16 88 VAL A C 1
ATOM 720 O O . VAL A 1 88 ? 74.936 -23.981 -119.521 1.00 61.16 88 VAL A O 1
ATOM 723 N N . GLN A 1 89 ? 77.059 -24.333 -120.148 1.00 65.88 89 GLN A N 1
ATOM 724 C CA . GLN A 1 89 ? 77.531 -24.720 -118.821 1.00 65.88 89 GLN A CA 1
ATOM 725 C C . GLN A 1 89 ? 77.477 -23.566 -117.807 1.00 65.88 89 GLN A C 1
ATOM 727 O O . GLN A 1 89 ? 77.194 -23.779 -116.626 1.00 65.88 89 GLN A O 1
ATOM 732 N N . VAL A 1 90 ? 77.733 -22.326 -118.235 1.00 64.88 90 VAL A N 1
ATOM 733 C CA . VAL A 1 90 ? 77.562 -21.139 -117.378 1.00 64.88 90 VAL A CA 1
ATOM 734 C C . VAL A 1 90 ? 76.092 -20.943 -117.014 1.00 64.88 90 VAL A C 1
ATOM 736 O O . VAL A 1 90 ? 75.788 -20.630 -115.863 1.00 64.88 90 VAL A O 1
ATOM 739 N N . TYR A 1 91 ? 75.185 -21.154 -117.969 1.00 63.88 91 TYR A N 1
ATOM 740 C CA . TYR A 1 91 ? 73.752 -21.032 -117.735 1.00 63.88 91 TYR A CA 1
ATOM 741 C C . TYR A 1 91 ? 73.226 -22.101 -116.767 1.00 63.88 91 TYR A C 1
ATOM 743 O O . TYR A 1 91 ? 72.563 -21.752 -115.792 1.00 63.88 91 TYR A O 1
ATOM 751 N N . GLU A 1 92 ? 73.579 -23.374 -116.970 1.00 65.69 92 GLU A N 1
ATOM 752 C CA . GLU A 1 92 ? 73.198 -24.474 -116.070 1.00 65.69 92 GLU A CA 1
ATOM 753 C C . GLU A 1 92 ? 73.693 -24.228 -114.636 1.00 65.69 92 GLU A C 1
ATOM 755 O O . GLU A 1 92 ? 72.906 -24.265 -113.693 1.00 65.69 92 GLU A O 1
ATOM 760 N N . ASN A 1 93 ? 74.959 -23.827 -114.470 1.00 65.06 93 ASN A N 1
ATOM 761 C CA . ASN A 1 93 ? 75.513 -23.484 -113.155 1.00 65.06 93 ASN A CA 1
ATOM 762 C C . ASN A 1 93 ? 74.803 -22.300 -112.477 1.00 65.06 93 ASN A C 1
ATOM 764 O O . ASN A 1 93 ? 74.768 -22.213 -111.245 1.00 65.06 93 ASN A O 1
ATOM 768 N N . LEU A 1 94 ? 74.300 -21.337 -113.255 1.00 64.56 94 LEU A N 1
ATOM 769 C CA . LEU A 1 94 ? 73.565 -20.196 -112.716 1.00 64.56 94 LEU A CA 1
ATOM 770 C C . LEU A 1 94 ? 72.170 -20.621 -112.237 1.00 64.56 94 LEU A C 1
ATOM 772 O O . LEU A 1 94 ? 71.738 -20.185 -111.171 1.00 64.56 94 LEU A O 1
ATOM 776 N N . MET A 1 95 ? 71.494 -21.481 -113.001 1.00 69.69 95 MET A N 1
ATOM 777 C CA . MET A 1 95 ? 70.164 -21.992 -112.664 1.00 69.69 95 MET A CA 1
ATOM 778 C C . MET A 1 95 ? 70.208 -22.914 -111.442 1.00 69.69 95 MET A C 1
ATOM 780 O O . MET A 1 95 ? 69.429 -22.703 -110.517 1.00 69.69 95 MET A O 1
ATOM 784 N N . ASP A 1 96 ? 71.194 -23.811 -111.350 1.00 69.00 96 ASP A N 1
ATOM 785 C CA . ASP A 1 96 ? 71.392 -24.662 -110.167 1.00 69.00 96 ASP A CA 1
ATOM 786 C C . ASP A 1 96 ? 71.598 -23.832 -108.888 1.00 69.00 96 ASP A C 1
ATOM 788 O O . ASP A 1 96 ? 71.066 -24.144 -107.821 1.00 69.00 96 ASP A O 1
ATOM 792 N N . LYS A 1 97 ? 72.341 -22.719 -108.980 1.00 69.19 97 LYS A N 1
ATOM 793 C CA . LYS A 1 97 ? 72.523 -21.795 -107.847 1.00 69.19 97 LYS A CA 1
ATOM 794 C C . LYS A 1 97 ? 71.236 -21.074 -107.457 1.00 69.19 97 LYS A C 1
ATOM 796 O O . LYS A 1 97 ? 71.035 -20.813 -106.272 1.00 69.19 97 LYS A O 1
ATOM 801 N N . LEU A 1 98 ? 70.394 -20.718 -108.424 1.00 68.44 98 LEU A N 1
ATOM 802 C CA . LEU A 1 98 ? 69.105 -20.080 -108.154 1.00 68.44 98 LEU A CA 1
ATOM 803 C C . LEU A 1 98 ? 68.127 -21.056 -107.496 1.00 68.44 98 LEU A C 1
ATOM 805 O O . LEU A 1 98 ? 67.458 -20.669 -106.537 1.00 68.44 98 LEU A O 1
ATOM 809 N N . ASP A 1 99 ? 68.101 -22.312 -107.939 1.00 71.50 99 ASP A N 1
ATOM 810 C CA . ASP A 1 99 ? 67.272 -23.356 -107.335 1.00 71.50 99 ASP A CA 1
ATOM 811 C C . ASP A 1 99 ? 67.696 -23.641 -105.887 1.00 71.50 99 ASP A C 1
ATOM 813 O O . ASP A 1 99 ? 66.847 -23.675 -104.992 1.00 71.50 99 ASP A O 1
ATOM 817 N N . LEU A 1 100 ? 69.006 -23.727 -105.620 1.00 74.00 100 LEU A N 1
ATOM 818 C CA . LEU A 1 100 ? 69.536 -23.849 -104.255 1.00 74.00 100 LEU A CA 1
ATOM 819 C C . LEU A 1 100 ? 69.124 -22.669 -103.365 1.00 74.00 100 LEU A C 1
ATOM 821 O O . LEU A 1 100 ? 68.634 -22.871 -102.255 1.00 74.00 100 LEU A O 1
ATOM 825 N N . LEU A 1 101 ? 69.257 -21.434 -103.860 1.00 72.12 101 LEU A N 1
ATOM 826 C CA . LEU A 1 101 ? 68.840 -20.237 -103.122 1.00 72.12 101 LEU A CA 1
ATOM 827 C C . LEU A 1 101 ? 67.333 -20.221 -102.840 1.00 72.12 101 LEU A C 1
ATOM 829 O O . LEU A 1 101 ? 66.908 -19.795 -101.765 1.00 72.12 101 LEU A O 1
ATOM 833 N N . GLN A 1 102 ? 66.514 -20.684 -103.784 1.00 71.50 102 GLN A N 1
ATOM 834 C CA . GLN A 1 102 ? 65.068 -20.767 -103.613 1.00 71.50 102 GLN A CA 1
ATOM 835 C C . GLN A 1 102 ? 64.679 -21.827 -102.574 1.00 71.50 102 GLN A C 1
ATOM 837 O O . GLN A 1 102 ? 63.784 -21.584 -101.757 1.00 71.50 102 GLN A O 1
ATOM 842 N N . GLU A 1 103 ? 65.336 -22.989 -102.581 1.00 75.88 103 GLU A N 1
ATOM 843 C CA . GLU A 1 103 ? 65.123 -24.018 -101.563 1.00 75.88 103 GLU A CA 1
ATOM 844 C C . GLU A 1 103 ? 65.541 -23.549 -100.169 1.00 75.88 103 GLU A C 1
ATOM 846 O O . GLU A 1 103 ? 64.795 -23.763 -99.209 1.00 75.88 103 GLU A O 1
ATOM 851 N N . ASP A 1 104 ? 66.690 -22.885 -100.051 1.00 76.56 104 ASP A N 1
ATOM 852 C CA . ASP A 1 104 ? 67.183 -22.363 -98.777 1.00 76.56 104 ASP A CA 1
ATOM 853 C C . ASP A 1 104 ? 66.255 -21.275 -98.228 1.00 76.56 104 ASP A C 1
ATOM 855 O O . ASP A 1 104 ? 65.834 -21.349 -97.071 1.00 76.56 104 ASP A O 1
ATOM 859 N N . ALA A 1 105 ? 65.813 -20.338 -99.074 1.00 74.50 105 ALA A N 1
ATOM 860 C CA . ALA A 1 105 ? 64.840 -19.317 -98.690 1.00 74.50 105 ALA A CA 1
ATOM 861 C C . ALA A 1 105 ? 63.486 -19.922 -98.272 1.00 74.50 105 ALA A C 1
ATOM 863 O O . ALA A 1 105 ? 62.827 -19.429 -97.352 1.00 74.50 105 ALA A O 1
ATOM 864 N N . LYS A 1 106 ? 63.054 -21.014 -98.920 1.00 79.38 106 LYS A N 1
ATOM 865 C CA . LYS A 1 106 ? 61.825 -21.728 -98.549 1.00 79.38 106 LYS A CA 1
ATOM 866 C C . LYS A 1 106 ? 61.961 -22.410 -97.185 1.00 79.38 106 LYS A C 1
ATOM 868 O O . LYS A 1 106 ? 61.067 -22.262 -96.353 1.00 79.38 106 LYS A O 1
ATOM 873 N N . LYS A 1 107 ? 63.072 -23.109 -96.935 1.00 82.94 107 LYS A N 1
ATOM 874 C CA . LYS A 1 107 ? 63.358 -23.744 -95.635 1.00 82.94 107 LYS A CA 1
ATOM 875 C C . LYS A 1 107 ? 63.454 -22.707 -94.515 1.00 82.94 107 LYS A C 1
ATOM 877 O O . LYS A 1 107 ? 62.918 -22.920 -93.429 1.00 82.94 107 LYS A O 1
ATOM 882 N N . GLU A 1 108 ? 64.090 -21.567 -94.780 1.00 81.19 108 GLU A N 1
ATOM 883 C CA . GLU A 1 108 ? 64.184 -20.460 -93.825 1.00 81.19 108 GLU A CA 1
ATOM 884 C C . GLU A 1 108 ? 62.802 -19.885 -93.491 1.00 81.19 108 GLU A C 1
ATOM 886 O O . GLU A 1 108 ? 62.464 -19.724 -92.316 1.00 81.19 108 GLU A O 1
ATOM 891 N N . LYS A 1 109 ? 61.954 -19.667 -94.504 1.00 80.88 109 LYS A N 1
ATOM 892 C CA . LYS A 1 109 ? 60.565 -19.237 -94.307 1.00 80.88 109 LYS A CA 1
ATOM 893 C C . LYS A 1 109 ? 59.774 -20.218 -93.434 1.00 80.88 109 LYS A C 1
ATOM 895 O O . LYS A 1 109 ? 59.120 -19.788 -92.486 1.00 80.88 109 LYS A O 1
ATOM 900 N N . GLU A 1 110 ? 59.838 -21.516 -93.728 1.00 85.44 110 GLU A N 1
ATOM 901 C CA . GLU A 1 110 ? 59.134 -22.552 -92.955 1.00 85.44 110 GLU A CA 1
ATOM 902 C C . GLU A 1 110 ? 59.609 -22.593 -91.488 1.00 85.44 110 GLU A C 1
ATOM 904 O O . GLU A 1 110 ? 58.796 -22.707 -90.567 1.00 85.44 110 GLU A O 1
ATOM 909 N N . SER A 1 111 ? 60.914 -22.419 -91.249 1.00 87.38 111 SER A N 1
ATOM 910 C CA . SER A 1 111 ? 61.494 -22.316 -89.901 1.00 87.38 111 SER A CA 1
ATOM 911 C C . SER A 1 111 ? 60.977 -21.092 -89.135 1.00 87.38 111 SER A C 1
ATOM 913 O O . SER A 1 111 ? 60.566 -21.204 -87.976 1.00 87.38 111 SER A O 1
ATOM 915 N N . LEU A 1 112 ? 60.932 -19.924 -89.782 1.00 86.19 112 LEU A N 1
ATOM 916 C CA . LEU A 1 112 ? 60.424 -18.690 -89.178 1.00 86.19 112 LEU A CA 1
ATOM 917 C C . LEU A 1 112 ? 58.925 -18.779 -88.855 1.00 86.19 112 LEU A C 1
ATOM 919 O O . LEU A 1 112 ? 58.499 -18.326 -87.790 1.00 86.19 112 LEU A O 1
ATOM 923 N N . GLU A 1 113 ? 58.124 -19.404 -89.720 1.00 83.50 113 GLU A N 1
ATOM 924 C CA . GLU A 1 113 ? 56.700 -19.656 -89.462 1.00 83.50 113 GLU A CA 1
ATOM 925 C C . GLU A 1 113 ? 56.496 -20.599 -88.263 1.00 83.50 113 GLU A C 1
ATOM 927 O O . GLU A 1 113 ? 55.642 -20.341 -87.407 1.00 83.50 113 GLU A O 1
ATOM 932 N N . ALA A 1 114 ? 57.318 -21.646 -88.137 1.00 85.62 114 ALA A N 1
ATOM 933 C CA . ALA A 1 114 ? 57.291 -22.547 -86.985 1.00 85.62 114 ALA A CA 1
ATOM 934 C C . ALA A 1 114 ? 57.656 -21.826 -85.673 1.00 85.62 114 ALA A C 1
ATOM 936 O O . ALA A 1 114 ? 56.958 -21.986 -84.666 1.00 85.62 114 ALA A O 1
ATOM 937 N N . GLN A 1 115 ? 58.690 -20.977 -85.689 1.00 86.88 115 GLN A N 1
ATOM 938 C CA . GLN A 1 115 ? 59.080 -20.157 -84.535 1.00 86.88 115 GLN A CA 1
ATOM 939 C C . GLN A 1 115 ? 57.991 -19.145 -84.152 1.00 86.88 115 GLN A C 1
ATOM 941 O O . GLN A 1 115 ? 57.691 -18.969 -82.968 1.00 86.88 115 GLN A O 1
ATOM 946 N N . ALA A 1 116 ? 57.350 -18.506 -85.135 1.00 80.06 116 ALA A N 1
ATOM 947 C CA . ALA A 1 116 ? 56.235 -17.592 -84.897 1.00 80.06 116 ALA A CA 1
ATOM 948 C C . ALA A 1 116 ? 55.038 -18.312 -84.249 1.00 80.06 116 ALA A C 1
ATOM 950 O O . ALA A 1 116 ? 54.461 -17.808 -83.282 1.00 80.06 116 ALA A O 1
ATOM 951 N N . ALA A 1 117 ? 54.704 -19.520 -84.715 1.00 83.88 117 ALA A N 1
ATOM 952 C CA . ALA A 1 117 ? 53.644 -20.339 -84.131 1.00 83.88 117 ALA A CA 1
ATOM 953 C C . ALA A 1 117 ? 53.969 -20.794 -82.694 1.00 83.88 117 ALA A C 1
ATOM 955 O O . ALA A 1 117 ? 53.083 -20.821 -81.834 1.00 83.88 117 ALA A O 1
ATOM 956 N N . GLU A 1 118 ? 55.228 -21.131 -82.402 1.00 87.50 118 GLU A N 1
ATOM 957 C CA . GLU A 1 118 ? 55.673 -21.461 -81.044 1.00 87.50 118 GLU A CA 1
ATOM 958 C C . GLU A 1 118 ? 55.586 -20.246 -80.108 1.00 87.50 118 GLU A C 1
ATOM 960 O O . GLU A 1 118 ? 55.067 -20.355 -78.993 1.00 87.50 118 GLU A O 1
ATOM 965 N N . ASN A 1 119 ? 56.019 -19.072 -80.569 1.00 83.06 119 ASN A N 1
ATOM 966 C CA . ASN A 1 119 ? 55.924 -17.829 -79.806 1.00 83.06 119 ASN A CA 1
ATOM 967 C C . ASN A 1 119 ? 54.467 -17.434 -79.531 1.00 83.06 119 ASN A C 1
ATOM 969 O O . ASN A 1 119 ? 54.148 -17.072 -78.400 1.00 83.06 119 ASN A O 1
ATOM 973 N N . ALA A 1 120 ? 53.559 -17.610 -80.496 1.00 82.94 120 ALA A N 1
ATOM 974 C CA . ALA A 1 120 ? 52.127 -17.397 -80.285 1.00 82.94 120 ALA A CA 1
ATOM 975 C C . ALA A 1 120 ? 51.550 -18.341 -79.210 1.00 82.94 120 ALA A C 1
ATOM 977 O O . ALA A 1 120 ? 50.758 -17.922 -78.362 1.00 82.94 120 ALA A O 1
ATOM 978 N N . LYS A 1 121 ? 51.977 -19.614 -79.177 1.00 84.06 121 LYS A N 1
ATOM 979 C CA . LYS A 1 121 ? 51.592 -20.555 -78.106 1.00 84.06 121 LYS A CA 1
ATOM 980 C C . LYS A 1 121 ? 52.142 -20.126 -76.743 1.00 84.06 121 LYS A C 1
ATOM 982 O O . LYS A 1 121 ? 51.415 -20.206 -75.750 1.00 84.06 121 LYS A O 1
ATOM 987 N N . LYS A 1 122 ? 53.394 -19.656 -76.682 1.00 81.56 122 LYS A N 1
ATOM 988 C CA . LYS A 1 122 ? 54.007 -19.119 -75.453 1.00 81.56 122 LYS A CA 1
ATOM 989 C C . LYS A 1 122 ? 53.261 -17.884 -74.951 1.00 81.56 122 LYS A C 1
ATOM 991 O O . LYS A 1 122 ? 52.973 -17.805 -73.760 1.00 81.56 122 LYS A O 1
ATOM 996 N N . GLU A 1 123 ? 52.876 -16.973 -75.841 1.00 77.94 123 GLU A N 1
ATOM 997 C CA . GLU A 1 123 ? 52.074 -15.793 -75.504 1.00 77.94 123 GLU A CA 1
ATOM 998 C C . GLU A 1 123 ? 50.698 -16.187 -74.945 1.00 77.94 123 GLU A C 1
ATOM 1000 O O . GLU A 1 123 ? 50.288 -15.709 -73.887 1.00 77.94 123 GLU A O 1
ATOM 1005 N N . GLN A 1 124 ? 50.002 -17.131 -75.587 1.00 82.06 124 GLN A N 1
ATOM 1006 C CA . GLN A 1 124 ? 48.724 -17.646 -75.088 1.00 82.06 124 GLN A CA 1
ATOM 1007 C C . GLN A 1 124 ? 48.857 -18.310 -73.711 1.00 82.06 124 GLN A C 1
ATOM 1009 O O . GLN A 1 124 ? 48.006 -18.104 -72.840 1.00 82.06 124 GLN A O 1
ATOM 1014 N N . ALA A 1 125 ? 49.910 -19.102 -73.491 1.00 75.06 125 ALA A N 1
ATOM 1015 C CA . ALA A 1 125 ? 50.189 -19.720 -72.198 1.00 75.06 125 ALA A CA 1
ATOM 1016 C C . ALA A 1 125 ? 50.496 -18.667 -71.121 1.00 75.06 125 ALA A C 1
ATOM 1018 O O . ALA A 1 125 ? 49.960 -18.748 -70.014 1.00 75.06 125 ALA A O 1
ATOM 1019 N N . LEU A 1 126 ? 51.284 -17.641 -71.460 1.00 77.19 126 LEU A N 1
ATOM 1020 C CA . LEU A 1 126 ? 51.590 -16.523 -70.573 1.00 77.19 126 LEU A CA 1
ATOM 1021 C C . LEU A 1 126 ? 50.323 -15.744 -70.204 1.00 77.19 126 LEU A C 1
ATOM 1023 O O . LEU A 1 126 ? 50.099 -15.472 -69.027 1.00 77.19 126 LEU A O 1
ATOM 1027 N N . ASN A 1 127 ? 49.452 -15.461 -71.172 1.00 72.50 127 ASN A N 1
ATOM 1028 C CA . ASN A 1 127 ? 48.178 -14.782 -70.938 1.00 72.50 127 ASN A CA 1
ATOM 1029 C C . ASN A 1 127 ? 47.261 -15.592 -70.006 1.00 72.50 127 ASN A C 1
ATOM 1031 O O . ASN A 1 127 ? 46.677 -15.032 -69.075 1.00 72.50 127 ASN A O 1
ATOM 1035 N N . LYS A 1 128 ? 47.183 -16.919 -70.181 1.00 72.06 128 LYS A N 1
ATOM 1036 C CA . LYS A 1 128 ? 46.456 -17.809 -69.254 1.00 72.06 128 LYS A CA 1
ATOM 1037 C C . LYS A 1 128 ? 47.061 -17.782 -67.849 1.00 72.06 128 LYS A C 1
ATOM 1039 O O . LYS A 1 128 ? 46.330 -17.687 -66.865 1.00 72.06 128 LYS A O 1
ATOM 1044 N N . TYR A 1 129 ? 48.387 -17.820 -67.742 1.00 68.19 129 TYR A N 1
ATOM 1045 C CA . TYR A 1 129 ? 49.085 -17.767 -66.458 1.00 68.19 129 TYR A CA 1
ATOM 1046 C C . TYR A 1 129 ? 48.865 -16.427 -65.737 1.00 68.19 129 TYR A C 1
ATOM 1048 O O . TYR A 1 129 ? 48.564 -16.399 -64.544 1.00 68.19 129 TYR A O 1
ATOM 1056 N N . GLN A 1 130 ? 48.902 -15.313 -66.472 1.00 64.75 130 GLN A N 1
ATOM 1057 C CA . GLN A 1 130 ? 48.581 -13.985 -65.947 1.00 64.75 130 GLN A CA 1
ATOM 1058 C C . GLN A 1 130 ? 47.136 -13.898 -65.437 1.00 64.75 130 GLN A C 1
ATOM 1060 O O . GLN A 1 130 ? 46.898 -13.314 -64.379 1.00 64.75 130 GLN A O 1
ATOM 1065 N N . GLN A 1 131 ? 46.168 -14.492 -66.144 1.00 70.38 131 GLN A N 1
ATOM 1066 C CA . GLN A 1 131 ? 44.774 -14.553 -65.688 1.00 70.38 131 GLN A CA 1
ATOM 1067 C C . GLN A 1 131 ? 44.628 -15.358 -64.391 1.00 70.38 131 GLN A C 1
ATOM 1069 O O . GLN A 1 131 ? 43.966 -14.898 -63.462 1.00 70.38 131 GLN A O 1
ATOM 1074 N N . LEU A 1 132 ? 45.283 -16.518 -64.290 1.00 65.75 132 LEU A N 1
ATOM 1075 C CA . LEU A 1 132 ? 45.278 -17.328 -63.068 1.00 65.75 132 LEU A CA 1
ATOM 1076 C C . LEU A 1 132 ? 45.879 -16.568 -61.882 1.00 65.75 132 LEU A C 1
ATOM 1078 O O . LEU A 1 132 ? 45.266 -16.526 -60.818 1.00 65.75 132 LEU A O 1
ATOM 1082 N N . ILE A 1 133 ? 47.023 -15.903 -62.072 1.00 68.44 133 ILE A N 1
ATOM 1083 C CA . ILE A 1 133 ? 47.644 -15.081 -61.025 1.00 68.44 133 ILE A CA 1
ATOM 1084 C C . ILE A 1 133 ? 46.711 -13.947 -60.593 1.00 68.44 133 ILE A C 1
ATOM 1086 O O . ILE A 1 133 ? 46.508 -13.757 -59.395 1.00 68.44 133 ILE A O 1
ATOM 1090 N N . ARG A 1 134 ? 46.097 -13.217 -61.536 1.00 65.31 134 ARG A N 1
ATOM 1091 C CA . ARG A 1 134 ? 45.124 -12.158 -61.211 1.00 65.31 134 ARG A CA 1
ATOM 1092 C C . ARG A 1 134 ? 43.950 -12.704 -60.403 1.00 65.31 134 ARG A C 1
ATOM 1094 O O . ARG A 1 134 ? 43.571 -12.094 -59.408 1.00 65.31 134 ARG A O 1
ATOM 1101 N N . ASN A 1 135 ? 43.415 -13.864 -60.779 1.00 67.19 135 ASN A N 1
ATOM 1102 C CA . ASN A 1 135 ? 42.318 -14.504 -60.055 1.00 67.19 135 ASN A CA 1
ATOM 1103 C C . ASN A 1 135 ? 42.731 -14.909 -58.633 1.00 67.19 135 ASN A C 1
ATOM 1105 O O . ASN A 1 135 ? 41.988 -14.642 -57.689 1.00 67.19 135 ASN A O 1
ATOM 1109 N N . ILE A 1 136 ? 43.924 -15.485 -58.458 1.00 66.25 136 ILE A N 1
ATOM 1110 C CA . ILE A 1 136 ? 44.459 -15.865 -57.141 1.00 66.25 136 ILE A CA 1
ATOM 1111 C C . ILE A 1 136 ? 44.677 -14.626 -56.266 1.00 66.25 136 ILE A C 1
ATOM 1113 O O . ILE A 1 136 ? 44.239 -14.605 -55.117 1.00 66.25 136 ILE A O 1
ATOM 1117 N N . ILE A 1 137 ? 45.304 -13.574 -56.803 1.00 68.56 137 ILE A N 1
ATOM 1118 C CA . ILE A 1 137 ? 45.543 -12.320 -56.074 1.00 68.56 137 ILE A CA 1
ATOM 1119 C C . ILE A 1 137 ? 44.213 -11.684 -55.664 1.00 68.56 137 ILE A C 1
ATOM 1121 O O . ILE A 1 137 ? 44.049 -11.335 -54.497 1.00 68.56 137 ILE A O 1
ATOM 1125 N N . ASN A 1 138 ? 43.247 -11.588 -56.581 1.00 68.25 138 ASN A N 1
ATOM 1126 C CA . ASN A 1 138 ? 41.930 -11.023 -56.293 1.00 68.25 138 ASN A CA 1
ATOM 1127 C C . ASN A 1 138 ? 41.184 -11.843 -55.234 1.00 68.25 138 ASN A C 1
ATOM 1129 O O . ASN A 1 138 ? 40.635 -11.271 -54.295 1.00 68.25 138 ASN A O 1
ATOM 1133 N N . SER A 1 139 ? 41.210 -13.175 -55.333 1.00 68.31 139 SER A N 1
ATOM 1134 C CA . SER A 1 139 ? 40.599 -14.068 -54.342 1.00 68.31 139 SER A CA 1
ATOM 1135 C C . SER A 1 139 ? 41.239 -13.898 -52.963 1.00 68.31 139 SER A C 1
ATOM 1137 O O . SER A 1 139 ? 40.537 -13.734 -51.966 1.00 68.31 139 SER A O 1
ATOM 1139 N N . ASN A 1 140 ? 42.571 -13.852 -52.895 1.00 69.12 140 ASN A N 1
ATOM 1140 C CA . ASN A 1 140 ? 43.300 -13.663 -51.641 1.00 69.12 140 ASN A CA 1
ATOM 1141 C C . ASN A 1 140 ? 43.068 -12.269 -51.043 1.00 69.12 140 ASN A C 1
ATOM 1143 O O . ASN A 1 140 ? 42.912 -12.137 -49.830 1.00 69.12 140 ASN A O 1
ATOM 1147 N N . MET A 1 141 ? 42.996 -11.230 -51.876 1.00 73.31 141 MET A N 1
ATOM 1148 C CA . MET A 1 141 ? 42.687 -9.867 -51.444 1.00 73.31 141 MET A CA 1
ATOM 1149 C C . MET A 1 141 ? 41.264 -9.772 -50.877 1.00 73.31 141 MET A C 1
ATOM 1151 O O . MET A 1 141 ? 41.063 -9.202 -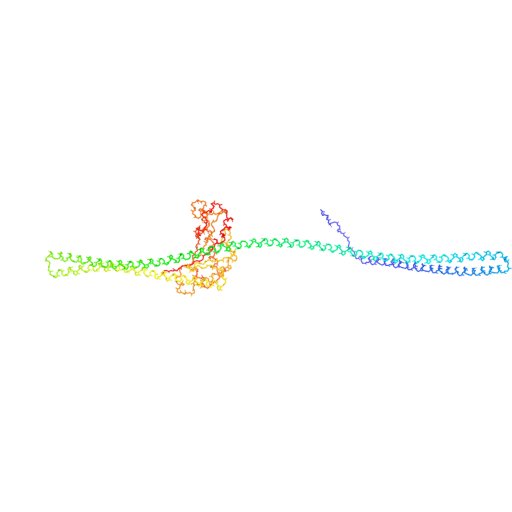49.803 1.00 73.31 141 MET A O 1
ATOM 1155 N N . MET A 1 142 ? 40.283 -10.386 -51.545 1.00 74.69 142 MET A N 1
ATOM 1156 C CA . MET A 1 142 ? 38.899 -10.462 -51.065 1.00 74.69 142 MET A CA 1
ATOM 1157 C C . MET A 1 142 ? 38.782 -11.268 -49.768 1.00 74.69 142 MET A C 1
ATOM 1159 O O . MET A 1 142 ? 38.089 -10.842 -48.840 1.00 74.69 142 MET A O 1
ATOM 1163 N N . ALA A 1 143 ? 39.489 -12.396 -49.666 1.00 74.56 143 ALA A N 1
ATOM 1164 C CA . ALA A 1 143 ? 39.548 -13.197 -48.449 1.00 74.56 143 ALA A CA 1
ATOM 1165 C C . ALA A 1 143 ? 40.147 -12.393 -47.287 1.00 74.56 143 ALA A C 1
ATOM 1167 O O . ALA A 1 143 ? 39.551 -12.345 -46.213 1.00 74.56 143 ALA A O 1
ATOM 1168 N N . LYS A 1 144 ? 41.258 -11.678 -47.514 1.00 76.69 144 LYS A N 1
ATOM 1169 C CA . LYS A 1 144 ? 41.890 -10.811 -46.508 1.00 76.69 144 LYS A CA 1
ATOM 1170 C C . LYS A 1 144 ? 40.945 -9.709 -46.022 1.00 76.69 144 LYS A C 1
ATOM 1172 O O . LYS A 1 144 ? 40.794 -9.536 -44.817 1.00 76.69 144 LYS A O 1
ATOM 1177 N N . ASN A 1 145 ? 40.264 -9.017 -46.935 1.00 76.88 145 ASN A N 1
ATOM 1178 C CA . ASN A 1 145 ? 39.278 -7.991 -46.575 1.00 76.88 145 ASN A CA 1
ATOM 1179 C C . ASN A 1 145 ? 38.087 -8.580 -45.802 1.00 76.88 145 ASN A C 1
ATOM 1181 O O . ASN A 1 145 ? 37.580 -7.962 -44.867 1.00 76.88 145 ASN A O 1
ATOM 1185 N N . THR A 1 146 ? 37.643 -9.785 -46.168 1.00 82.62 146 THR A N 1
ATOM 1186 C CA . THR A 1 146 ? 36.558 -10.485 -45.465 1.00 82.62 146 THR A CA 1
ATOM 1187 C C . THR A 1 146 ? 36.976 -10.879 -44.051 1.00 82.62 146 THR A C 1
ATOM 1189 O O . THR A 1 146 ? 36.198 -10.691 -43.120 1.00 82.62 146 THR A O 1
ATOM 1192 N N . ILE A 1 147 ? 38.201 -11.383 -43.878 1.00 83.31 147 ILE A N 1
ATOM 1193 C CA . ILE A 1 147 ? 38.766 -11.723 -42.566 1.00 83.31 147 ILE A CA 1
ATOM 1194 C C . ILE A 1 147 ? 38.852 -10.469 -41.694 1.00 83.31 147 ILE A C 1
ATOM 1196 O O . ILE A 1 147 ? 38.307 -10.470 -40.600 1.00 83.31 147 ILE A O 1
ATOM 1200 N N . GLN A 1 148 ? 39.399 -9.366 -42.212 1.00 83.25 148 GLN A N 1
ATOM 1201 C CA . GLN A 1 148 ? 39.485 -8.106 -41.464 1.00 83.25 148 GLN A CA 1
ATOM 1202 C C . GLN A 1 148 ? 38.115 -7.589 -41.006 1.00 83.25 148 GLN A C 1
ATOM 1204 O O . GLN A 1 148 ? 37.968 -7.170 -39.860 1.00 83.25 148 GLN A O 1
ATOM 1209 N N . ARG A 1 149 ? 37.094 -7.649 -41.872 1.00 84.69 149 ARG A N 1
ATOM 1210 C CA . ARG A 1 149 ? 35.721 -7.271 -41.495 1.00 84.69 149 ARG A CA 1
ATOM 1211 C C . ARG A 1 149 ? 35.150 -8.189 -40.416 1.00 84.69 149 ARG A C 1
ATOM 1213 O O . ARG A 1 149 ? 34.496 -7.706 -39.498 1.00 84.69 149 ARG A O 1
ATOM 1220 N N . ARG A 1 150 ? 35.393 -9.499 -40.513 1.00 88.81 150 ARG A N 1
ATOM 1221 C CA . ARG A 1 150 ? 34.960 -10.464 -39.493 1.00 88.81 150 ARG A CA 1
ATOM 1222 C C . ARG A 1 150 ? 35.657 -10.220 -38.159 1.00 88.81 150 ARG A C 1
ATOM 1224 O O . ARG A 1 150 ? 34.982 -10.234 -37.141 1.00 88.81 150 ARG A O 1
ATOM 1231 N N . ASP A 1 151 ? 36.955 -9.938 -38.160 1.00 90.12 151 ASP A N 1
ATOM 1232 C CA . ASP A 1 151 ? 37.712 -9.646 -36.939 1.00 90.12 151 ASP A CA 1
ATOM 1233 C C . ASP A 1 151 ? 37.198 -8.378 -36.246 1.00 90.12 151 ASP A C 1
ATOM 1235 O O . ASP A 1 151 ? 37.039 -8.364 -35.026 1.00 90.12 151 ASP A O 1
ATOM 1239 N N . GLN A 1 152 ? 36.860 -7.338 -37.018 1.00 88.50 152 GLN A N 1
ATOM 1240 C CA . GLN A 1 152 ? 36.219 -6.128 -36.491 1.00 88.50 152 GLN A CA 1
ATOM 1241 C C . GLN A 1 152 ? 34.858 -6.437 -35.858 1.00 88.50 152 GLN A C 1
ATOM 1243 O O . GLN A 1 152 ? 34.619 -6.059 -34.714 1.00 88.50 152 GLN A O 1
ATOM 1248 N N . GLN A 1 153 ? 34.000 -7.187 -36.554 1.00 90.81 153 GLN A N 1
ATOM 1249 C CA . GLN A 1 153 ? 32.696 -7.592 -36.020 1.00 90.81 153 GLN A CA 1
ATOM 1250 C C . GLN A 1 153 ? 32.828 -8.447 -34.753 1.00 90.81 153 GLN A C 1
ATOM 1252 O O . GLN A 1 153 ? 32.084 -8.256 -33.796 1.00 90.81 153 GLN A O 1
ATOM 1257 N N . ILE A 1 154 ? 33.787 -9.375 -34.718 1.00 91.88 154 ILE A N 1
ATOM 1258 C CA . ILE A 1 154 ? 34.063 -10.202 -33.537 1.00 91.88 154 ILE A CA 1
ATOM 1259 C C . ILE A 1 154 ? 34.517 -9.326 -32.366 1.00 91.88 154 ILE A C 1
ATOM 1261 O O . ILE A 1 154 ? 34.058 -9.537 -31.244 1.00 91.88 154 ILE A O 1
ATOM 1265 N N . ALA A 1 155 ? 35.385 -8.340 -32.607 1.00 91.25 155 ALA A N 1
ATOM 1266 C CA . ALA A 1 155 ? 35.837 -7.414 -31.574 1.00 91.25 155 ALA A CA 1
ATOM 1267 C C . ALA A 1 155 ? 34.676 -6.576 -31.012 1.00 91.25 155 ALA A C 1
ATOM 1269 O O . ALA A 1 155 ? 34.523 -6.500 -29.794 1.00 91.25 155 ALA A O 1
ATOM 1270 N N . GLU A 1 156 ? 33.820 -6.024 -31.876 1.00 90.88 156 GLU A N 1
ATOM 1271 C CA . GLU A 1 156 ? 32.631 -5.262 -31.472 1.00 90.88 156 GLU A CA 1
ATOM 1272 C C . GLU A 1 156 ? 31.668 -6.108 -30.631 1.00 90.88 156 GLU A C 1
ATOM 1274 O O . GLU A 1 156 ? 31.300 -5.713 -29.522 1.00 90.88 156 GLU A O 1
ATOM 1279 N N . VAL A 1 157 ? 31.320 -7.309 -31.106 1.00 92.50 157 VAL A N 1
ATOM 1280 C CA . VAL A 1 157 ? 30.430 -8.235 -30.385 1.00 92.50 157 VAL A CA 1
ATOM 1281 C C . VAL A 1 157 ? 31.035 -8.653 -29.046 1.00 92.50 157 VAL A C 1
ATOM 1283 O O . VAL A 1 157 ? 30.313 -8.779 -28.052 1.00 92.50 157 VAL A O 1
ATOM 1286 N N . LYS A 1 158 ? 32.357 -8.853 -28.985 1.00 92.31 158 LYS A N 1
ATOM 1287 C CA . LYS A 1 158 ? 33.059 -9.176 -27.741 1.00 92.31 158 LYS A CA 1
ATOM 1288 C C . LYS A 1 158 ? 32.952 -8.028 -26.738 1.00 92.31 158 LYS A C 1
ATOM 1290 O O . LYS A 1 158 ? 32.561 -8.270 -25.599 1.00 92.31 158 LYS A O 1
ATOM 1295 N N . THR A 1 159 ? 33.216 -6.792 -27.160 1.00 92.25 159 THR A N 1
ATOM 1296 C CA . THR A 1 159 ? 33.085 -5.608 -26.299 1.00 92.25 159 THR A CA 1
ATOM 1297 C C . THR A 1 159 ? 31.646 -5.406 -25.822 1.00 92.25 159 THR A C 1
ATOM 1299 O O . THR A 1 159 ? 31.425 -5.167 -24.635 1.00 92.25 159 THR A O 1
ATOM 1302 N N . GLU A 1 160 ? 30.651 -5.556 -26.700 1.00 90.81 160 GLU A N 1
ATOM 1303 C CA . GLU A 1 160 ? 29.236 -5.454 -26.317 1.00 90.81 160 GLU A CA 1
ATOM 1304 C C . GLU A 1 160 ? 28.844 -6.546 -25.305 1.00 90.81 160 GLU A C 1
ATOM 1306 O O . GLU A 1 160 ? 28.135 -6.286 -24.330 1.00 90.81 160 GLU A O 1
ATOM 1311 N N . SER A 1 161 ? 29.338 -7.771 -25.502 1.00 85.75 161 SER A N 1
ATOM 1312 C CA . SER A 1 161 ? 29.095 -8.891 -24.588 1.00 85.75 161 SER A CA 1
ATOM 1313 C C . SER A 1 161 ? 29.723 -8.648 -23.214 1.00 85.75 161 SER A C 1
ATOM 1315 O O . SER A 1 161 ? 29.060 -8.856 -22.200 1.00 85.75 161 SER A O 1
ATOM 1317 N N . GLU A 1 162 ? 30.962 -8.154 -23.160 1.00 91.25 162 GLU A N 1
ATOM 1318 C CA . GLU A 1 162 ? 31.648 -7.798 -21.910 1.00 91.25 162 GLU A CA 1
ATOM 1319 C C . GLU A 1 162 ? 30.908 -6.685 -21.150 1.00 91.25 162 GLU A C 1
ATOM 1321 O O . GLU A 1 162 ? 30.712 -6.787 -19.937 1.00 91.25 162 GLU A O 1
ATOM 1326 N N . GLN A 1 163 ? 30.412 -5.662 -21.857 1.00 90.56 163 GLN A N 1
ATOM 1327 C CA . GLN A 1 163 ? 29.595 -4.601 -21.258 1.00 90.56 163 GLN A CA 1
ATOM 1328 C C . GLN A 1 163 ? 28.285 -5.142 -20.673 1.00 90.56 163 GLN A C 1
ATOM 1330 O O . GLN A 1 163 ? 27.940 -4.822 -19.532 1.00 90.56 163 GLN A O 1
ATOM 1335 N N . LYS A 1 164 ? 27.573 -6.003 -21.414 1.00 88.25 164 LYS A N 1
ATOM 1336 C CA . LYS A 1 164 ? 26.340 -6.644 -20.927 1.00 88.25 164 LYS A CA 1
ATOM 1337 C C . LYS A 1 164 ? 26.597 -7.533 -19.713 1.00 88.25 164 LYS A C 1
ATOM 1339 O O . LYS A 1 164 ? 25.794 -7.521 -18.782 1.00 88.25 164 LYS A O 1
ATOM 1344 N N . ILE A 1 165 ? 27.703 -8.278 -19.694 1.00 89.88 165 ILE A N 1
ATOM 1345 C CA . ILE A 1 165 ? 28.094 -9.102 -18.541 1.00 89.88 165 ILE A CA 1
ATOM 1346 C C . ILE A 1 165 ? 28.328 -8.212 -17.316 1.00 89.88 165 ILE A C 1
ATOM 1348 O O . ILE A 1 165 ? 27.733 -8.463 -16.269 1.00 89.88 165 ILE A O 1
ATOM 1352 N N . ALA A 1 166 ? 29.096 -7.126 -17.446 1.00 89.12 166 ALA A N 1
ATOM 1353 C CA . ALA A 1 166 ? 29.347 -6.199 -16.341 1.00 89.12 166 ALA A CA 1
ATOM 1354 C C . ALA A 1 166 ? 28.056 -5.532 -15.814 1.00 89.12 166 ALA A C 1
ATOM 1356 O O . ALA A 1 166 ? 27.865 -5.371 -14.600 1.00 89.12 166 ALA A O 1
ATOM 1357 N N . GLU A 1 167 ? 27.132 -5.175 -16.711 1.00 87.50 167 GLU A N 1
ATOM 1358 C CA . GLU A 1 167 ? 25.822 -4.634 -16.341 1.00 87.50 167 GLU A CA 1
ATOM 1359 C C . GLU A 1 167 ? 24.976 -5.670 -15.579 1.00 87.50 167 GLU A C 1
ATOM 1361 O O . GLU A 1 167 ? 24.396 -5.359 -14.532 1.00 87.50 167 GLU A O 1
ATOM 1366 N N . LEU A 1 168 ? 24.930 -6.913 -16.070 1.00 84.88 168 LEU A N 1
ATOM 1367 C CA . LEU A 1 168 ? 24.207 -8.014 -15.431 1.00 84.88 168 LEU A CA 1
ATOM 1368 C C . LEU A 1 168 ? 24.783 -8.356 -14.055 1.00 84.88 168 LEU A C 1
ATOM 1370 O O . LEU A 1 168 ? 24.018 -8.547 -13.110 1.00 84.88 168 LEU A O 1
ATOM 1374 N N . GLU A 1 169 ? 26.106 -8.370 -13.902 1.00 86.19 169 GLU A N 1
ATOM 1375 C CA . GLU A 1 169 ? 26.759 -8.576 -12.607 1.00 86.19 169 GLU A CA 1
ATOM 1376 C C . GLU A 1 169 ? 26.404 -7.479 -11.598 1.00 86.19 169 GLU A C 1
ATOM 1378 O O . GLU A 1 169 ? 26.149 -7.762 -10.421 1.00 86.19 169 GLU A O 1
ATOM 1383 N N . THR A 1 170 ? 26.341 -6.225 -12.051 1.00 85.81 170 THR A N 1
ATOM 1384 C CA . THR A 1 170 ? 25.943 -5.088 -11.209 1.00 85.81 170 THR A CA 1
ATOM 1385 C C . THR A 1 170 ? 24.487 -5.228 -10.768 1.00 85.81 170 THR A C 1
ATOM 1387 O O . THR A 1 170 ? 24.190 -5.155 -9.572 1.00 85.81 170 THR A O 1
ATOM 1390 N N . LYS A 1 171 ? 23.584 -5.536 -11.709 1.00 81.00 171 LYS A N 1
ATOM 1391 C CA . LYS A 1 171 ? 22.169 -5.811 -11.414 1.00 81.00 171 LYS A CA 1
ATOM 1392 C C . LYS A 1 171 ? 22.011 -6.975 -10.435 1.00 81.00 171 LYS A C 1
ATOM 1394 O O . LYS A 1 171 ? 21.229 -6.874 -9.491 1.00 81.00 171 LYS A O 1
ATOM 1399 N N . TYR A 1 172 ? 22.774 -8.055 -10.605 1.00 81.44 172 TYR A N 1
ATOM 1400 C CA . TYR A 1 172 ? 22.732 -9.212 -9.711 1.00 81.44 172 TYR A CA 1
ATOM 1401 C C . TYR A 1 172 ? 23.168 -8.852 -8.284 1.00 81.44 172 TYR A C 1
ATOM 1403 O O . TYR A 1 172 ? 22.496 -9.223 -7.317 1.00 81.44 172 TYR A O 1
ATOM 1411 N N . LYS A 1 173 ? 24.246 -8.070 -8.129 1.00 83.88 173 LYS A N 1
ATOM 1412 C CA . LYS A 1 173 ? 24.706 -7.575 -6.819 1.00 83.88 173 LYS A CA 1
ATOM 1413 C C . LYS A 1 173 ? 23.650 -6.704 -6.132 1.00 83.88 173 LYS A C 1
ATOM 1415 O O . LYS A 1 173 ? 23.405 -6.877 -4.934 1.00 83.88 173 LYS A O 1
ATOM 1420 N N . ASP A 1 174 ? 22.987 -5.819 -6.873 1.00 77.06 174 ASP A N 1
ATOM 1421 C CA . ASP A 1 174 ? 21.924 -4.965 -6.333 1.00 77.06 174 ASP A CA 1
ATOM 1422 C C . ASP A 1 174 ? 20.689 -5.769 -5.914 1.00 77.06 174 ASP A C 1
ATOM 1424 O O . ASP A 1 174 ? 20.169 -5.579 -4.809 1.00 77.06 174 ASP A O 1
ATOM 1428 N N . VAL A 1 175 ? 20.255 -6.727 -6.738 1.00 77.25 175 VAL A N 1
ATOM 1429 C CA . VAL A 1 175 ? 19.151 -7.639 -6.401 1.00 77.25 175 VAL A CA 1
ATOM 1430 C C . VAL A 1 175 ? 19.487 -8.458 -5.154 1.00 77.25 175 VAL A C 1
ATOM 1432 O O . VAL A 1 175 ? 18.672 -8.525 -4.232 1.00 77.25 175 VAL A O 1
ATOM 1435 N N . ALA A 1 176 ? 20.698 -9.013 -5.056 1.00 76.12 176 ALA A N 1
ATOM 1436 C CA . A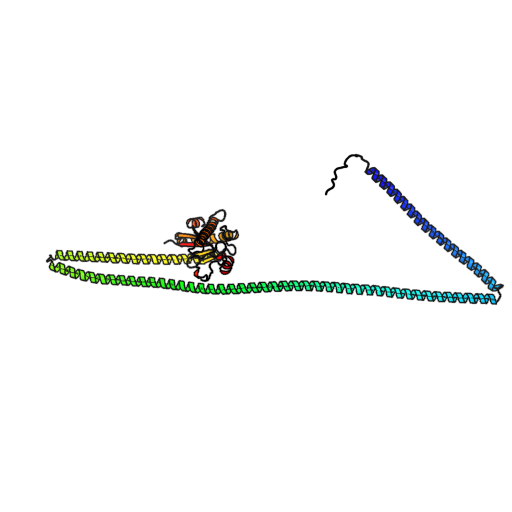LA A 1 176 ? 21.138 -9.767 -3.883 1.00 76.12 176 ALA A CA 1
ATOM 1437 C C . ALA A 1 176 ? 21.145 -8.904 -2.606 1.00 76.12 176 ALA A C 1
ATOM 1439 O O . ALA A 1 176 ? 20.691 -9.342 -1.541 1.00 76.12 176 ALA A O 1
ATOM 1440 N N . LYS A 1 177 ? 21.597 -7.647 -2.704 1.00 78.44 177 LYS A N 1
ATOM 1441 C CA . LYS A 1 177 ? 21.582 -6.681 -1.595 1.00 78.44 177 LYS A CA 1
ATOM 1442 C C . LYS A 1 177 ? 20.157 -6.338 -1.159 1.00 78.44 177 LYS A C 1
ATOM 1444 O O . LYS A 1 177 ? 19.872 -6.329 0.041 1.00 78.44 177 LYS A O 1
ATOM 1449 N N . ASN A 1 178 ? 19.259 -6.100 -2.113 1.00 71.00 178 ASN A N 1
ATOM 1450 C CA . ASN A 1 178 ? 17.851 -5.812 -1.846 1.00 71.00 178 ASN A CA 1
ATOM 1451 C C . ASN A 1 178 ? 17.138 -7.013 -1.219 1.00 71.00 178 ASN A C 1
ATOM 1453 O O . ASN A 1 178 ? 16.414 -6.845 -0.240 1.00 71.00 178 ASN A O 1
ATOM 1457 N N . LEU A 1 179 ? 17.414 -8.229 -1.695 1.00 69.75 179 LEU A N 1
ATOM 1458 C CA . LEU A 1 179 ? 16.876 -9.461 -1.123 1.00 69.75 179 LEU A CA 1
ATOM 1459 C C . LEU A 1 179 ? 17.334 -9.658 0.329 1.00 69.75 179 LEU A C 1
ATOM 1461 O O . LEU A 1 179 ? 16.528 -10.009 1.192 1.00 69.75 179 LEU A O 1
ATOM 1465 N N . LYS A 1 180 ? 18.613 -9.397 0.627 1.00 79.12 180 LYS A N 1
ATOM 1466 C CA . LYS A 1 180 ? 19.147 -9.474 1.996 1.00 79.12 180 LYS A CA 1
ATOM 1467 C C . LYS A 1 180 ? 18.459 -8.468 2.922 1.00 79.12 180 LYS A C 1
ATOM 1469 O O . LYS A 1 180 ? 18.056 -8.840 4.025 1.00 79.12 180 LYS A O 1
ATOM 1474 N N . LYS A 1 181 ? 18.276 -7.224 2.463 1.00 71.69 181 LYS A N 1
ATOM 1475 C CA . LYS A 1 181 ? 17.528 -6.194 3.201 1.00 71.69 181 LYS A CA 1
ATOM 1476 C C . LYS A 1 181 ? 16.082 -6.625 3.440 1.00 71.69 181 LYS A C 1
ATOM 1478 O O . LYS A 1 181 ? 15.665 -6.672 4.592 1.00 71.69 181 LYS A O 1
ATOM 1483 N N . ALA A 1 182 ? 15.366 -7.040 2.397 1.00 57.84 182 ALA A N 1
ATOM 1484 C CA . ALA A 1 182 ? 13.979 -7.489 2.496 1.00 57.84 182 ALA A CA 1
ATOM 1485 C C . ALA A 1 182 ? 13.811 -8.649 3.492 1.00 57.84 182 ALA A C 1
ATOM 1487 O O . ALA A 1 182 ? 12.927 -8.599 4.344 1.00 57.84 182 ALA A O 1
ATOM 1488 N N . LYS A 1 183 ? 14.707 -9.649 3.466 1.00 61.34 183 LYS A N 1
ATOM 1489 C CA . LYS A 1 183 ? 14.716 -10.743 4.455 1.00 61.34 183 LYS A CA 1
ATOM 1490 C C . LYS A 1 183 ? 14.927 -10.238 5.885 1.00 61.34 183 LYS A C 1
ATOM 1492 O O . LYS A 1 183 ? 14.268 -10.718 6.805 1.00 61.34 183 LYS A O 1
ATOM 1497 N N . SER A 1 184 ? 15.828 -9.275 6.086 1.00 70.12 184 SER A N 1
ATOM 1498 C CA . SER A 1 184 ? 16.069 -8.694 7.413 1.00 70.12 184 SER A CA 1
ATOM 1499 C C . SER A 1 184 ? 14.865 -7.898 7.930 1.00 70.12 184 SER A C 1
ATOM 1501 O O . SER A 1 184 ? 14.470 -8.075 9.083 1.00 70.12 184 SER A O 1
ATOM 1503 N N . THR A 1 185 ? 14.220 -7.112 7.061 1.00 63.12 185 THR A N 1
ATOM 1504 C CA . THR A 1 185 ? 12.998 -6.367 7.377 1.00 63.12 185 THR A CA 1
ATOM 1505 C C . THR A 1 185 ? 11.858 -7.320 7.708 1.00 63.12 185 THR A C 1
ATOM 1507 O O . THR A 1 185 ? 11.233 -7.153 8.751 1.00 63.12 185 THR A O 1
ATOM 1510 N N . LEU A 1 186 ? 11.646 -8.370 6.906 1.00 57.28 186 LEU A N 1
ATOM 1511 C CA . LEU A 1 186 ? 10.613 -9.379 7.151 1.00 57.28 186 LEU A CA 1
ATOM 1512 C C . LEU A 1 186 ? 10.779 -10.029 8.530 1.00 57.28 186 LEU A C 1
ATOM 1514 O O . LEU A 1 186 ? 9.846 -10.023 9.326 1.00 57.28 186 LEU A O 1
ATOM 1518 N N . LYS A 1 187 ? 11.995 -10.478 8.863 1.00 69.62 187 LYS A N 1
ATOM 1519 C CA . LYS A 1 187 ? 12.303 -11.057 10.179 1.00 69.62 187 LYS A CA 1
ATOM 1520 C C . LYS A 1 187 ? 12.042 -10.073 11.325 1.00 69.62 187 LYS A C 1
ATOM 1522 O O . LYS A 1 187 ? 11.610 -10.468 12.408 1.00 69.62 187 LYS A O 1
ATOM 1527 N N . SER A 1 188 ? 12.318 -8.785 11.113 1.00 67.12 188 SER A N 1
ATOM 1528 C CA . SER A 1 188 ? 12.028 -7.738 12.098 1.00 67.12 188 SER A CA 1
ATOM 1529 C C . SER A 1 188 ? 10.519 -7.525 12.272 1.00 67.12 188 SER A C 1
ATOM 1531 O O . SER A 1 188 ? 10.041 -7.452 13.405 1.00 67.12 188 SER A O 1
ATOM 1533 N N . SER A 1 189 ? 9.757 -7.522 11.175 1.00 53.59 189 SER A N 1
ATOM 1534 C CA . SER A 1 189 ? 8.301 -7.385 11.176 1.00 53.59 189 SER A CA 1
ATOM 1535 C C . SER A 1 189 ? 7.624 -8.586 11.831 1.00 53.59 189 SER A C 1
ATOM 1537 O O . SER A 1 189 ? 6.719 -8.403 12.639 1.00 53.59 189 SER A O 1
ATOM 1539 N N . GLU A 1 190 ? 8.105 -9.804 11.580 1.00 52.25 190 GLU A N 1
ATOM 1540 C CA . GLU A 1 190 ? 7.633 -11.024 12.245 1.00 52.25 190 GLU A CA 1
ATOM 1541 C C . GLU A 1 190 ? 7.858 -10.967 13.761 1.00 52.25 190 GLU A C 1
ATOM 1543 O O . GLU A 1 190 ? 6.947 -11.256 14.538 1.00 52.25 190 GLU A O 1
ATOM 1548 N N . ARG A 1 191 ? 9.039 -10.514 14.207 1.00 69.69 191 ARG A N 1
ATOM 1549 C CA . ARG A 1 191 ? 9.323 -10.302 15.638 1.00 69.69 191 ARG A CA 1
ATOM 1550 C C . ARG A 1 191 ? 8.399 -9.255 16.255 1.00 69.69 191 ARG A C 1
ATOM 1552 O O . ARG A 1 191 ? 7.908 -9.459 17.363 1.00 69.69 191 ARG A O 1
ATOM 1559 N N . LYS A 1 192 ? 8.138 -8.153 15.547 1.00 59.94 192 LYS A N 1
ATOM 1560 C CA . LYS A 1 192 ? 7.214 -7.100 15.997 1.00 59.94 192 LYS A CA 1
ATOM 1561 C C . LYS A 1 192 ? 5.779 -7.611 16.081 1.00 59.94 192 LYS A C 1
ATOM 1563 O O . LYS A 1 192 ? 5.104 -7.332 17.066 1.00 59.94 192 LYS A O 1
ATOM 1568 N N . LEU A 1 193 ? 5.331 -8.394 15.101 1.00 58.94 193 LEU A N 1
ATOM 1569 C CA . LEU A 1 193 ? 4.009 -9.014 15.108 1.00 58.94 193 LEU A CA 1
ATOM 1570 C C . LEU A 1 193 ? 3.865 -9.985 16.286 1.00 58.94 193 LEU A C 1
ATOM 1572 O O . LEU A 1 193 ? 2.868 -9.939 17.002 1.00 58.94 193 LEU A O 1
ATOM 1576 N N . ALA A 1 194 ? 4.884 -10.808 16.543 1.00 63.16 194 ALA A N 1
ATOM 1577 C CA . ALA A 1 194 ? 4.916 -11.690 17.704 1.00 63.16 194 ALA A CA 1
ATOM 1578 C C . ALA A 1 194 ? 4.881 -10.902 19.026 1.00 63.16 194 ALA A C 1
ATOM 1580 O O . ALA A 1 194 ? 4.121 -11.250 19.927 1.00 63.16 194 ALA A O 1
ATOM 1581 N N . ALA A 1 195 ? 5.643 -9.809 19.138 1.00 65.31 195 ALA A N 1
ATOM 1582 C CA . ALA A 1 195 ? 5.631 -8.942 20.316 1.00 65.31 195 ALA A CA 1
ATOM 1583 C C . ALA A 1 195 ? 4.274 -8.244 20.518 1.00 65.31 195 ALA A C 1
ATOM 1585 O O . ALA A 1 195 ? 3.776 -8.183 21.641 1.00 65.31 195 ALA A O 1
ATOM 1586 N N . ALA A 1 196 ? 3.646 -7.763 19.443 1.00 56.09 196 ALA A N 1
ATOM 1587 C CA . ALA A 1 196 ? 2.316 -7.164 19.486 1.00 56.09 196 ALA A CA 1
ATOM 1588 C C . ALA A 1 196 ? 1.248 -8.187 19.904 1.00 56.09 196 ALA A C 1
ATOM 1590 O O . ALA A 1 196 ? 0.394 -7.872 20.730 1.00 56.09 196 ALA A O 1
ATOM 1591 N N . ASN A 1 197 ? 1.331 -9.422 19.400 1.00 58.44 197 ASN A N 1
ATOM 1592 C CA . ASN A 1 197 ? 0.444 -10.511 19.808 1.00 58.44 197 ASN A CA 1
ATOM 1593 C C . ASN A 1 197 ? 0.637 -10.884 21.283 1.00 58.44 197 ASN A C 1
ATOM 1595 O O . ASN A 1 197 ? -0.351 -10.984 22.001 1.00 58.44 197 ASN A O 1
ATOM 1599 N N . ARG A 1 198 ? 1.882 -10.973 21.769 1.00 67.44 198 ARG A N 1
ATOM 1600 C CA . ARG A 1 198 ? 2.162 -11.182 23.200 1.00 67.44 198 ARG A CA 1
ATOM 1601 C C . ARG A 1 198 ? 1.625 -10.046 24.061 1.00 67.44 198 ARG A C 1
ATOM 1603 O O . ARG A 1 198 ? 1.028 -10.298 25.097 1.00 67.44 198 ARG A O 1
ATOM 1610 N N . LYS A 1 199 ? 1.796 -8.790 23.632 1.00 64.06 199 LYS A N 1
ATOM 1611 C CA . LYS A 1 199 ? 1.255 -7.625 24.347 1.00 64.06 199 LYS A CA 1
ATOM 1612 C C . LYS A 1 199 ? -0.272 -7.650 24.381 1.00 64.06 199 LYS A C 1
ATOM 1614 O O . LYS A 1 199 ? -0.863 -7.294 25.393 1.00 64.06 199 LYS A O 1
ATOM 1619 N N . LYS A 1 200 ? -0.909 -8.095 23.295 1.00 68.19 200 LYS A N 1
ATOM 1620 C CA . LYS A 1 200 ? -2.355 -8.316 23.244 1.00 68.19 200 LYS A CA 1
ATOM 1621 C C . LYS A 1 200 ? -2.788 -9.409 24.225 1.00 68.19 200 LYS A C 1
ATOM 1623 O O . LYS A 1 200 ? -3.751 -9.189 24.945 1.00 68.19 200 LYS A O 1
ATOM 1628 N N . GLU A 1 201 ? -2.112 -10.556 24.251 1.00 64.62 201 GLU A N 1
ATOM 1629 C CA . GLU A 1 201 ? -2.405 -11.634 25.207 1.00 64.62 201 GLU A CA 1
ATOM 1630 C C . GLU A 1 201 ? -2.231 -11.157 26.650 1.00 64.62 201 GLU A C 1
ATOM 1632 O O . GLU A 1 201 ? -3.156 -11.299 27.436 1.00 64.62 201 GLU A O 1
ATOM 1637 N N . LEU A 1 202 ? -1.128 -10.467 26.955 1.00 68.44 202 LEU A N 1
ATOM 1638 C CA . LEU A 1 202 ? -0.894 -9.823 28.250 1.00 68.44 202 LEU A CA 1
ATOM 1639 C C . LEU A 1 202 ? -2.019 -8.865 28.643 1.00 68.44 202 LEU A C 1
ATOM 1641 O O . LEU A 1 202 ? -2.478 -8.915 29.775 1.00 68.44 202 LEU A O 1
ATOM 1645 N N . LEU A 1 203 ? -2.481 -8.012 27.725 1.00 62.56 203 LEU A N 1
ATOM 1646 C CA . LEU A 1 203 ? -3.597 -7.102 27.991 1.00 62.56 203 LEU A CA 1
ATOM 1647 C C . LEU A 1 203 ? -4.898 -7.861 28.268 1.00 62.56 203 LEU A C 1
ATOM 1649 O O . LEU A 1 203 ? -5.653 -7.465 29.148 1.00 62.56 203 LEU A O 1
ATOM 1653 N N . VAL A 1 204 ? -5.162 -8.951 27.545 1.00 67.19 204 VAL A N 1
ATOM 1654 C CA . VAL A 1 204 ? -6.332 -9.803 27.805 1.00 67.19 204 VAL A CA 1
ATOM 1655 C C . VAL A 1 204 ? -6.228 -10.444 29.189 1.00 67.19 204 VAL A C 1
ATOM 1657 O O . VAL A 1 204 ? -7.179 -10.349 29.957 1.00 67.19 204 VAL A O 1
ATOM 1660 N N . THR A 1 205 ? -5.072 -11.009 29.540 1.00 71.12 205 THR A N 1
ATOM 1661 C CA . THR A 1 205 ? -4.833 -11.596 30.865 1.00 71.12 205 THR A CA 1
ATOM 1662 C C . THR A 1 205 ? -4.937 -10.550 31.974 1.00 71.12 205 THR A C 1
ATOM 1664 O O . THR A 1 205 ? -5.613 -10.793 32.965 1.00 71.12 205 THR A O 1
ATOM 1667 N N . GLN A 1 206 ? -4.362 -9.357 31.797 1.00 67.94 206 GLN A N 1
ATOM 1668 C CA . GLN A 1 206 ? -4.478 -8.259 32.763 1.00 67.94 206 GLN A CA 1
ATOM 1669 C C . GLN A 1 206 ? -5.931 -7.839 3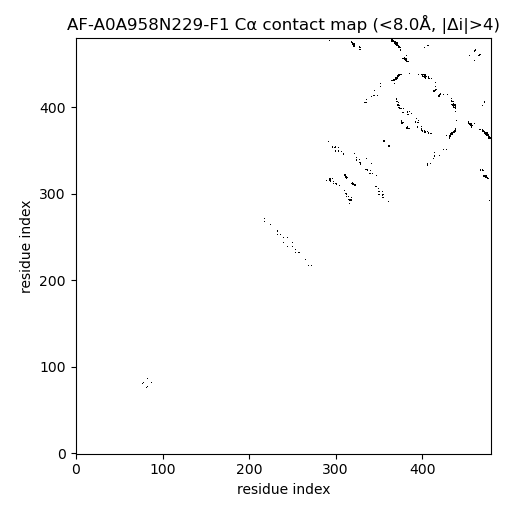2.981 1.00 67.94 206 GLN A C 1
ATOM 1671 O O . GLN A 1 206 ? -6.321 -7.557 34.111 1.00 67.94 206 GLN A O 1
ATOM 1676 N N . ILE A 1 207 ? -6.744 -7.806 31.923 1.00 64.00 207 ILE A N 1
ATOM 1677 C CA . ILE A 1 207 ? -8.176 -7.510 32.035 1.00 64.00 207 ILE A CA 1
ATOM 1678 C C . ILE A 1 207 ? -8.891 -8.613 32.827 1.00 64.00 207 ILE A C 1
ATOM 1680 O O . ILE A 1 207 ? -9.675 -8.299 33.718 1.00 64.00 207 ILE A O 1
ATOM 1684 N N . GLU A 1 208 ? -8.600 -9.886 32.554 1.00 71.00 208 GLU A N 1
ATOM 1685 C CA . GLU A 1 208 ? -9.184 -11.024 33.282 1.00 71.00 208 GLU A CA 1
ATOM 1686 C C . GLU A 1 208 ? -8.764 -11.049 34.762 1.00 71.00 208 GLU A C 1
ATOM 1688 O O . GLU A 1 208 ? -9.589 -11.287 35.644 1.00 71.00 208 GLU A O 1
ATOM 1693 N N . GLU A 1 209 ? -7.500 -10.751 35.059 1.00 74.31 209 GLU A N 1
ATOM 1694 C CA . GLU A 1 209 ? -6.992 -10.612 36.428 1.00 74.31 209 GLU A CA 1
ATOM 1695 C C . GLU A 1 209 ? -7.631 -9.430 37.155 1.00 74.31 209 GLU A C 1
ATOM 1697 O O . GLU A 1 209 ? -8.017 -9.550 38.316 1.00 74.31 209 GLU A O 1
ATOM 1702 N N . THR A 1 210 ? -7.777 -8.295 36.469 1.00 67.25 210 THR A N 1
ATOM 1703 C CA . THR A 1 210 ? -8.448 -7.108 37.009 1.00 67.25 210 THR A CA 1
ATOM 1704 C C . THR A 1 210 ? -9.911 -7.419 37.321 1.00 67.25 210 THR A C 1
ATOM 1706 O O . THR A 1 210 ? -10.401 -7.045 38.381 1.00 67.25 210 THR A O 1
ATOM 1709 N N . GLN A 1 211 ? -10.592 -8.175 36.456 1.00 64.81 211 GLN A N 1
ATOM 1710 C CA . GLN A 1 211 ? -11.961 -8.625 36.700 1.00 64.81 211 GLN A CA 1
ATOM 1711 C C . GLN A 1 211 ? -12.053 -9.519 37.945 1.00 64.81 211 GLN A C 1
ATOM 1713 O O . GLN A 1 211 ? -12.895 -9.277 38.807 1.00 64.81 211 GLN A O 1
ATOM 1718 N N . LYS A 1 212 ? -11.151 -10.499 38.091 1.00 76.31 212 LYS A N 1
ATOM 1719 C CA . LYS A 1 212 ? -11.103 -11.360 39.286 1.00 76.31 212 LYS A CA 1
ATOM 1720 C C . LYS A 1 212 ? -10.826 -10.573 40.565 1.00 76.31 212 LYS A C 1
ATOM 1722 O O . LYS A 1 212 ? -11.458 -10.841 41.583 1.00 76.31 212 LYS A O 1
ATOM 1727 N N . LYS A 1 213 ? -9.907 -9.602 40.521 1.00 74.38 213 LYS A N 1
ATOM 1728 C CA . LYS A 1 213 ? -9.628 -8.720 41.664 1.00 74.38 213 LYS A CA 1
ATOM 1729 C C . LYS A 1 213 ? -10.856 -7.907 42.050 1.00 74.38 213 LYS A C 1
ATOM 1731 O O . LYS A 1 213 ? -11.177 -7.853 43.228 1.00 74.38 213 LYS A O 1
ATOM 1736 N N . PHE A 1 214 ? -11.585 -7.353 41.083 1.00 68.62 214 PHE A N 1
ATOM 1737 C CA . PHE A 1 214 ? -12.822 -6.628 41.375 1.00 68.62 214 PHE A CA 1
ATOM 1738 C C . PHE A 1 214 ? -13.921 -7.526 41.954 1.00 68.62 214 PHE A C 1
ATOM 1740 O O . PHE A 1 214 ? -14.611 -7.113 42.880 1.00 68.62 214 PHE A O 1
ATOM 1747 N N . GLU A 1 215 ? -14.073 -8.761 41.465 1.00 70.69 215 GLU A N 1
ATOM 1748 C CA . GLU A 1 215 ? -15.001 -9.740 42.055 1.00 70.69 215 GLU A CA 1
ATOM 1749 C C . GLU A 1 215 ? -14.623 -10.087 43.506 1.00 70.69 215 GLU A C 1
ATOM 1751 O O . GLU A 1 215 ? -15.500 -10.261 44.354 1.00 70.69 215 GLU A O 1
ATOM 1756 N N . GLN A 1 216 ? -13.324 -10.156 43.815 1.00 78.75 216 GLN A N 1
ATOM 1757 C CA . GLN A 1 216 ? -12.831 -10.347 45.181 1.00 78.75 216 GLN A CA 1
ATOM 1758 C C . GLN A 1 216 ? -13.062 -9.114 46.061 1.00 78.75 216 GLN A C 1
ATOM 1760 O O . GLN A 1 216 ? -13.574 -9.258 47.167 1.00 78.75 216 GLN A O 1
ATOM 1765 N N . GLU A 1 217 ? -12.751 -7.912 45.571 1.00 72.00 217 GLU A N 1
ATOM 1766 C CA . GLU A 1 217 ? -13.003 -6.654 46.286 1.00 72.00 217 GLU A CA 1
ATOM 1767 C C . GLU A 1 217 ? -14.491 -6.467 46.595 1.00 72.00 217 GLU A C 1
ATOM 1769 O O . GLU A 1 217 ? -14.832 -6.005 47.681 1.00 72.00 217 GLU A O 1
ATOM 1774 N N . LEU A 1 218 ? -15.381 -6.874 45.682 1.00 67.56 218 LEU A N 1
ATOM 1775 C CA . LEU A 1 218 ? -16.824 -6.917 45.922 1.00 67.56 218 LEU A CA 1
ATOM 1776 C C . LEU A 1 218 ? -17.154 -7.816 47.115 1.00 67.56 218 LEU A C 1
ATOM 1778 O O . LEU A 1 218 ? -17.764 -7.340 48.066 1.00 67.56 218 LEU A O 1
ATOM 1782 N N . LYS A 1 219 ? -16.687 -9.069 47.119 1.00 78.62 219 LYS A N 1
ATOM 1783 C CA . LYS A 1 219 ? -16.918 -9.995 48.243 1.00 78.62 219 LYS A CA 1
ATOM 1784 C C . LYS A 1 219 ? -16.362 -9.466 49.565 1.00 78.62 219 LYS A C 1
ATOM 1786 O O . LYS A 1 219 ? -17.040 -9.518 50.587 1.00 78.62 219 LYS A O 1
ATOM 1791 N N . GLU A 1 220 ? -15.148 -8.918 49.560 1.00 80.88 220 GLU A N 1
ATOM 1792 C CA . GLU A 1 220 ? -14.548 -8.330 50.762 1.00 80.88 220 GLU A CA 1
ATOM 1793 C C . GLU A 1 220 ? -15.331 -7.115 51.269 1.00 80.88 220 GLU A C 1
ATOM 1795 O O . GLU A 1 220 ? -15.461 -6.916 52.482 1.00 80.88 220 GLU A O 1
ATOM 1800 N N . LEU A 1 221 ? -15.846 -6.288 50.356 1.00 72.81 221 LEU A N 1
ATOM 1801 C CA . LEU A 1 221 ? -16.690 -5.151 50.692 1.00 72.81 221 LEU A CA 1
ATOM 1802 C C . LEU A 1 221 ? -18.001 -5.624 51.328 1.00 72.81 221 LEU A C 1
ATOM 1804 O O . LEU A 1 221 ? -18.388 -5.071 52.358 1.00 72.81 221 LEU A O 1
ATOM 1808 N N . GLU A 1 222 ? -18.640 -6.661 50.774 1.00 70.38 222 GLU A N 1
ATOM 1809 C CA . GLU A 1 222 ? -19.844 -7.285 51.340 1.00 70.38 222 GLU A CA 1
ATOM 1810 C C . GLU A 1 222 ? -19.592 -7.812 52.763 1.00 70.38 222 GLU A C 1
ATOM 1812 O O . GLU A 1 222 ? -20.348 -7.497 53.687 1.00 70.38 222 GLU A O 1
ATOM 1817 N N . GLU A 1 223 ? -18.489 -8.533 52.984 1.00 80.94 223 GLU A N 1
ATOM 1818 C CA . GLU A 1 223 ? -18.122 -9.058 54.305 1.00 80.94 223 GLU A CA 1
ATOM 1819 C C . GLU A 1 223 ? -17.798 -7.954 55.324 1.00 80.94 223 GLU A C 1
ATOM 1821 O O . GLU A 1 223 ? -18.228 -8.013 56.484 1.00 80.94 223 GLU A O 1
ATOM 1826 N N . LYS A 1 224 ? -17.031 -6.928 54.921 1.00 78.69 224 LYS A N 1
ATOM 1827 C CA . LYS A 1 224 ? -16.716 -5.779 55.787 1.00 78.69 224 LYS A CA 1
ATOM 1828 C C . LYS A 1 224 ? -17.984 -5.029 56.170 1.00 78.69 224 LYS A C 1
ATOM 1830 O O . LYS A 1 224 ? -18.136 -4.672 57.340 1.00 78.69 224 LYS A O 1
ATOM 1835 N N . GLN A 1 225 ? -18.898 -4.824 55.224 1.00 71.69 225 GLN A N 1
ATOM 1836 C CA . GLN A 1 225 ? -20.169 -4.166 55.497 1.00 71.69 225 GLN A CA 1
ATOM 1837 C C . GLN A 1 225 ? -21.066 -4.990 56.420 1.00 71.69 225 GLN A C 1
ATOM 1839 O O . GLN A 1 225 ? -21.631 -4.414 57.345 1.00 71.69 225 GLN A O 1
ATOM 1844 N N . GLN A 1 226 ? -21.154 -6.315 56.256 1.00 75.50 226 GLN A N 1
ATOM 1845 C CA . GLN A 1 226 ? -21.902 -7.165 57.192 1.00 75.50 226 GLN A CA 1
ATOM 1846 C C . GLN A 1 226 ? -21.370 -7.032 58.625 1.00 75.50 226 GLN A C 1
ATOM 1848 O O . GLN A 1 226 ? -22.142 -6.798 59.558 1.00 75.50 226 GLN A O 1
ATOM 1853 N N . LYS A 1 227 ? -20.044 -7.089 58.802 1.00 82.00 227 LYS A N 1
ATOM 1854 C CA . LYS A 1 227 ? -19.398 -6.909 60.115 1.00 82.00 227 LYS A CA 1
ATOM 1855 C C . LYS A 1 227 ? -19.642 -5.510 60.691 1.00 82.00 227 LYS A C 1
ATOM 1857 O O . LYS A 1 227 ? -19.875 -5.368 61.894 1.00 82.00 227 LYS A O 1
ATOM 1862 N N . GLN A 1 228 ? -19.586 -4.476 59.852 1.00 77.81 228 GLN A N 1
ATOM 1863 C CA . GLN A 1 228 ? -19.869 -3.090 60.233 1.00 77.81 228 GLN A CA 1
ATOM 1864 C C . GLN A 1 228 ? -21.337 -2.925 60.658 1.00 77.81 228 GLN A C 1
ATOM 1866 O O . GLN A 1 228 ? -21.606 -2.399 61.736 1.00 77.81 228 GLN A O 1
ATOM 1871 N N . ALA A 1 229 ? -22.280 -3.437 59.865 1.00 72.44 229 ALA A N 1
ATOM 1872 C CA . ALA A 1 229 ? -23.710 -3.392 60.144 1.00 72.44 229 ALA A CA 1
ATOM 1873 C C . ALA A 1 229 ? -24.056 -4.126 61.445 1.00 72.44 229 ALA A C 1
ATOM 1875 O O . ALA A 1 229 ? -24.865 -3.634 62.230 1.00 72.44 229 ALA A O 1
ATOM 1876 N N . GLU A 1 230 ? -23.405 -5.257 61.732 1.00 79.50 230 GLU A N 1
ATOM 1877 C CA . GLU A 1 230 ? -23.584 -5.981 62.991 1.00 79.50 230 GLU A CA 1
ATOM 1878 C C . GLU A 1 230 ? -23.051 -5.190 64.199 1.00 79.50 230 GLU A C 1
ATOM 1880 O O . GLU A 1 230 ? -23.722 -5.107 65.233 1.00 79.50 230 GLU A O 1
ATOM 1885 N N . LYS A 1 231 ? -21.876 -4.554 64.076 1.00 82.00 231 LYS A N 1
ATOM 1886 C CA . LYS A 1 231 ? -21.328 -3.663 65.116 1.00 82.00 231 LYS A CA 1
ATOM 1887 C C . LYS A 1 231 ? -22.236 -2.463 65.368 1.00 82.00 231 LYS A C 1
ATOM 1889 O O . LYS A 1 231 ? -22.551 -2.161 66.521 1.00 82.00 231 LYS A O 1
ATOM 1894 N N . GLU A 1 232 ? -22.672 -1.788 64.309 1.00 77.12 232 GLU A N 1
ATOM 1895 C CA . GLU A 1 232 ? -23.540 -0.619 64.421 1.00 77.12 232 GLU A CA 1
ATOM 1896 C C . GLU A 1 232 ? -24.907 -1.010 64.996 1.00 77.12 232 GLU A C 1
ATOM 1898 O O . GLU A 1 232 ? -25.379 -0.339 65.916 1.00 77.12 232 GLU A O 1
ATOM 1903 N N . ARG A 1 233 ? -25.474 -2.157 64.591 1.00 76.75 233 ARG A N 1
ATOM 1904 C CA . ARG A 1 233 ? -26.695 -2.726 65.182 1.00 76.75 233 ARG A CA 1
ATOM 1905 C C . ARG A 1 233 ? -26.536 -2.993 66.679 1.00 76.75 233 ARG A C 1
ATOM 1907 O O . ARG A 1 233 ? -27.379 -2.548 67.452 1.00 76.75 233 ARG A O 1
ATOM 1914 N N . LYS A 1 234 ? -25.448 -3.643 67.114 1.00 82.81 234 LYS A N 1
ATOM 1915 C CA . LYS A 1 234 ? -25.164 -3.872 68.548 1.00 82.81 234 LYS A CA 1
ATOM 1916 C C . LYS A 1 234 ? -25.050 -2.552 69.318 1.00 82.81 234 LYS A C 1
ATOM 1918 O O . LYS A 1 234 ? -25.608 -2.421 70.408 1.00 82.81 234 LYS A O 1
ATOM 1923 N N . SER A 1 235 ? -24.378 -1.551 68.746 1.00 81.75 235 SER A N 1
ATOM 1924 C CA . SER A 1 235 ? -24.243 -0.223 69.363 1.00 81.75 235 SER A CA 1
ATOM 1925 C C . SER A 1 235 ? -25.587 0.514 69.470 1.00 81.75 235 SER A C 1
ATOM 1927 O O . SER A 1 235 ? -25.871 1.171 70.475 1.00 81.75 235 SER A O 1
ATOM 1929 N N . PHE A 1 236 ? -26.446 0.367 68.461 1.00 80.31 236 PHE A N 1
ATOM 1930 C CA . PHE A 1 236 ? -27.771 0.969 68.410 1.00 80.31 236 PHE A CA 1
ATOM 1931 C C . PHE A 1 236 ? -28.729 0.294 69.398 1.00 80.31 236 PHE A C 1
ATOM 1933 O O . PHE A 1 236 ? -29.406 0.978 70.167 1.00 80.31 236 PHE A O 1
ATOM 1940 N N . GLU A 1 237 ? -28.704 -1.041 69.480 1.00 78.31 237 GLU A N 1
ATOM 1941 C CA . GLU A 1 237 ? -29.420 -1.814 70.499 1.00 78.31 237 GLU A CA 1
ATOM 1942 C C . GLU A 1 237 ? -29.016 -1.376 71.914 1.00 78.31 237 GLU A C 1
ATOM 1944 O O . GLU A 1 237 ? -29.883 -1.166 72.762 1.00 78.31 237 GLU A O 1
ATOM 1949 N N . GLN A 1 238 ? -27.723 -1.159 72.180 1.00 81.75 238 GLN A N 1
ATOM 1950 C CA . GLN A 1 238 ? -27.241 -0.658 73.473 1.00 81.75 238 GLN A CA 1
ATOM 1951 C C . GLN A 1 238 ? -27.704 0.775 73.786 1.00 81.75 238 GLN A C 1
ATOM 1953 O O . GLN A 1 238 ? -28.012 1.073 74.942 1.00 81.75 238 GLN A O 1
ATOM 1958 N N . LYS A 1 239 ? -27.789 1.669 72.791 1.00 82.44 239 LYS A N 1
ATOM 1959 C CA . LYS A 1 239 ? -28.352 3.023 72.970 1.00 82.44 239 LYS A CA 1
ATOM 1960 C C . LYS A 1 239 ? -29.845 2.964 73.299 1.00 82.44 239 LYS A C 1
ATOM 1962 O O . LYS A 1 239 ? -30.283 3.591 74.264 1.00 82.44 239 LYS A O 1
ATOM 1967 N N . LEU A 1 240 ? -30.599 2.128 72.585 1.00 77.38 240 LEU A N 1
ATOM 1968 C CA . LEU A 1 240 ? -32.012 1.860 72.860 1.00 77.38 240 LEU A CA 1
ATOM 1969 C C . LEU A 1 240 ? -32.221 1.266 74.266 1.00 77.38 240 LEU A C 1
ATOM 1971 O O . LEU A 1 240 ? -33.132 1.704 74.970 1.00 77.38 240 LEU A O 1
ATOM 1975 N N . LYS A 1 241 ? -31.356 0.324 74.695 1.00 78.00 241 LYS A N 1
ATOM 1976 C CA . LYS A 1 241 ? -30.907 0.043 76.088 1.00 78.00 241 LYS A CA 1
ATOM 1977 C C . LYS A 1 241 ? -31.221 1.141 77.106 1.00 78.00 241 LYS A C 1
ATOM 1979 O O . LYS A 1 241 ? -32.064 0.995 77.991 1.00 78.00 241 LYS A O 1
ATOM 1984 N N . LYS A 1 242 ? -30.510 2.251 76.940 1.00 78.19 242 LYS A N 1
ATOM 1985 C CA . LYS A 1 242 ? -30.401 3.342 77.911 1.00 78.19 242 LYS A CA 1
ATOM 1986 C C . LYS A 1 242 ? -31.598 4.300 77.892 1.00 78.19 242 LYS A C 1
ATOM 1988 O O . LYS A 1 242 ? -31.887 4.905 78.914 1.00 78.19 242 LYS A O 1
ATOM 1993 N N . GLN A 1 243 ? -32.332 4.393 76.781 1.00 75.56 243 GLN A N 1
ATOM 1994 C CA . GLN A 1 243 ? -33.451 5.337 76.612 1.00 75.56 243 GLN A CA 1
ATOM 1995 C C . GLN A 1 243 ? -34.791 4.918 77.262 1.00 75.56 243 GLN A C 1
ATOM 1997 O O . GLN A 1 243 ? -35.765 5.647 77.122 1.00 75.56 243 GLN A O 1
ATOM 2002 N N . LYS A 1 244 ? -34.878 3.771 77.964 1.00 68.25 244 LYS A N 1
ATOM 2003 C CA . LYS A 1 244 ? -36.106 3.282 78.654 1.00 68.25 244 LYS A CA 1
ATOM 2004 C C . LYS A 1 244 ? -37.405 3.354 77.811 1.00 68.25 244 LYS A C 1
ATOM 2006 O O . LYS A 1 244 ? -38.482 3.629 78.325 1.00 68.25 244 LYS A O 1
ATOM 2011 N N . MET A 1 245 ? -37.317 3.095 76.507 1.00 67.19 245 MET A N 1
ATOM 2012 C CA . MET A 1 245 ? -38.474 3.101 75.600 1.00 67.19 245 MET A CA 1
ATOM 2013 C C . MET A 1 245 ? -39.360 1.852 75.750 1.00 67.19 245 MET A C 1
ATOM 2015 O O . MET A 1 245 ? -38.879 0.787 76.143 1.00 67.19 245 MET A O 1
ATOM 2019 N N . SER A 1 246 ? -40.634 1.954 75.344 1.00 74.94 246 SER A N 1
ATOM 2020 C CA . SER A 1 246 ? -41.541 0.801 75.246 1.00 74.94 246 SER A CA 1
ATOM 2021 C C . SER A 1 246 ? -41.061 -0.213 74.197 1.00 74.94 246 SER A C 1
ATOM 2023 O O . SER A 1 246 ? -40.419 0.149 73.204 1.00 74.94 246 SER A O 1
ATOM 2025 N N . ALA A 1 247 ? -41.392 -1.495 74.391 1.00 73.75 247 ALA A N 1
ATOM 2026 C CA . ALA A 1 247 ? -40.961 -2.586 73.510 1.00 73.75 247 ALA A CA 1
ATOM 2027 C C . ALA A 1 247 ? -41.320 -2.335 72.031 1.00 73.75 247 ALA A C 1
ATOM 2029 O O . ALA A 1 247 ? -40.486 -2.523 71.146 1.00 73.75 247 ALA A O 1
ATOM 2030 N N . LYS A 1 248 ? -42.520 -1.797 71.777 1.00 78.12 248 LYS A N 1
ATOM 2031 C CA . LYS A 1 248 ? -43.034 -1.493 70.432 1.00 78.12 248 LYS A CA 1
ATOM 2032 C C . LYS A 1 248 ? -42.256 -0.365 69.738 1.00 78.12 248 LYS A C 1
ATOM 2034 O O . LYS A 1 248 ? -42.016 -0.419 68.535 1.00 78.12 248 LYS A O 1
ATOM 2039 N N . ALA A 1 249 ? -41.828 0.651 70.491 1.00 78.25 249 ALA A N 1
ATOM 2040 C CA . ALA A 1 249 ? -41.042 1.761 69.953 1.00 78.25 249 ALA A CA 1
ATOM 2041 C C . ALA A 1 249 ? -39.586 1.342 69.662 1.00 78.25 249 ALA A C 1
ATOM 2043 O O . ALA A 1 249 ? -39.012 1.754 68.654 1.00 78.25 249 ALA A O 1
ATOM 2044 N N . ARG A 1 250 ? -39.021 0.459 70.497 1.00 74.88 250 ARG A N 1
ATOM 2045 C CA . ARG A 1 250 ? -37.716 -0.184 70.268 1.00 74.88 250 ARG A CA 1
ATOM 2046 C C . ARG A 1 250 ? -37.689 -1.024 68.997 1.00 74.88 250 ARG A C 1
ATOM 2048 O O . ARG A 1 250 ? -36.761 -0.898 68.205 1.00 74.88 250 ARG A O 1
ATOM 2055 N N . GLU A 1 251 ? -38.707 -1.856 68.800 1.00 76.75 251 GLU A N 1
ATOM 2056 C CA . GLU A 1 251 ? -38.822 -2.714 67.618 1.00 76.75 251 GLU A CA 1
ATOM 2057 C C . GLU A 1 251 ? -38.901 -1.884 66.327 1.00 76.75 251 GLU A C 1
ATOM 2059 O O . GLU A 1 251 ? -38.223 -2.181 65.343 1.00 76.75 251 GLU A O 1
ATOM 2064 N N . LYS A 1 252 ? -39.676 -0.790 66.346 1.00 82.19 252 LYS A N 1
ATOM 2065 C CA . LYS A 1 252 ? -39.816 0.112 65.196 1.00 82.19 252 LYS A CA 1
ATOM 2066 C C . LYS A 1 252 ? -38.495 0.809 64.847 1.00 82.19 252 LYS A C 1
ATOM 2068 O O . LYS A 1 252 ? -38.139 0.867 63.673 1.00 82.19 252 LYS A O 1
ATOM 2073 N N . ALA A 1 253 ? -37.745 1.272 65.850 1.00 80.00 253 ALA A N 1
ATOM 2074 C CA . ALA A 1 253 ? -36.434 1.892 65.655 1.00 80.00 253 ALA A CA 1
ATOM 2075 C C . ALA A 1 253 ? -35.396 0.908 65.081 1.00 80.00 253 ALA A C 1
ATOM 2077 O O . ALA A 1 253 ? -34.649 1.262 64.173 1.00 80.00 253 ALA A O 1
ATOM 2078 N N . LEU A 1 254 ? -35.381 -0.341 65.561 1.00 78.62 254 LEU A N 1
ATOM 2079 C CA . LEU A 1 254 ? -34.518 -1.412 65.043 1.00 78.62 254 LEU A CA 1
ATOM 2080 C C . LEU A 1 254 ? -34.827 -1.759 63.581 1.00 78.62 254 LEU A C 1
ATOM 2082 O O . LEU A 1 254 ? -33.906 -1.841 62.769 1.00 78.62 254 LEU A O 1
ATOM 2086 N N . LYS A 1 255 ? -36.113 -1.896 63.232 1.00 81.81 255 LYS A N 1
ATOM 2087 C CA . LYS A 1 255 ? -36.554 -2.131 61.846 1.00 81.81 255 LYS A CA 1
ATOM 2088 C C . LYS A 1 255 ? -36.182 -0.974 60.916 1.00 81.81 255 LYS A C 1
ATOM 2090 O O . LYS A 1 255 ? -35.785 -1.212 59.779 1.00 81.81 255 LYS A O 1
ATOM 2095 N N . GLN A 1 256 ? -36.295 0.269 61.388 1.00 83.19 256 GLN A N 1
ATOM 2096 C CA . GLN A 1 256 ? -35.917 1.455 60.615 1.00 83.19 256 GLN A CA 1
ATOM 2097 C C . GLN A 1 256 ? -34.404 1.500 60.359 1.00 83.19 256 GLN A C 1
ATOM 2099 O O . GLN A 1 256 ? -33.980 1.698 59.224 1.00 83.19 256 GLN A O 1
ATOM 2104 N N . PHE A 1 257 ? -33.600 1.239 61.392 1.00 80.31 257 PHE A N 1
ATOM 2105 C CA . PHE A 1 257 ? -32.143 1.182 61.287 1.00 80.31 257 PHE A CA 1
ATOM 2106 C C . PHE A 1 257 ? -31.672 0.060 60.346 1.00 80.31 257 PHE A C 1
ATOM 2108 O O . PHE A 1 257 ? -30.821 0.294 59.493 1.00 80.31 257 PHE A O 1
ATOM 2115 N N . GLN A 1 258 ? -32.262 -1.141 60.438 1.00 77.12 258 GLN A N 1
ATOM 2116 C CA . GLN A 1 258 ? -31.978 -2.230 59.493 1.00 77.12 258 GLN A CA 1
ATOM 2117 C C . GLN A 1 258 ? -32.298 -1.830 58.049 1.00 77.12 258 GLN A C 1
ATOM 2119 O O . GLN A 1 258 ? -31.449 -2.007 57.179 1.00 77.12 258 GLN A O 1
ATOM 2124 N N . LYS A 1 259 ? -33.463 -1.213 57.808 1.00 81.94 259 LYS A N 1
ATOM 2125 C CA . LYS A 1 259 ? -33.835 -0.711 56.477 1.00 81.94 259 LYS A CA 1
ATOM 2126 C C . LYS A 1 259 ? -32.857 0.329 55.935 1.00 81.94 259 LYS A C 1
ATOM 2128 O O . LYS A 1 259 ? -32.545 0.298 54.750 1.00 81.94 259 LYS A O 1
ATOM 2133 N N . GLU A 1 260 ? -32.378 1.256 56.763 1.00 81.19 260 GLU A N 1
ATOM 2134 C CA . GLU A 1 260 ? -31.408 2.271 56.328 1.00 81.19 260 GLU A CA 1
ATOM 2135 C C . GLU A 1 260 ? -30.056 1.658 55.943 1.00 81.19 260 GLU A C 1
ATOM 2137 O O . GLU A 1 260 ? -29.447 2.088 54.961 1.00 81.19 260 GLU A O 1
ATOM 2142 N N . GLN A 1 261 ? -29.601 0.636 56.671 1.00 74.75 261 GLN A N 1
ATOM 2143 C CA . GLN A 1 261 ? -28.348 -0.058 56.368 1.00 74.75 261 GLN A CA 1
ATOM 2144 C C . GLN A 1 261 ? -28.471 -0.938 55.120 1.00 74.75 261 GLN A C 1
ATOM 2146 O O . GLN A 1 261 ? -27.611 -0.862 54.244 1.00 74.75 261 GLN A O 1
ATOM 2151 N N . GLU A 1 262 ? -29.570 -1.685 54.976 1.00 74.88 262 GLU A N 1
ATOM 2152 C CA . GLU A 1 262 ? -29.875 -2.440 53.753 1.00 74.88 262 GLU A CA 1
ATOM 2153 C C . GLU A 1 262 ? -29.988 -1.518 52.535 1.00 74.88 262 GLU A C 1
ATOM 2155 O O . GLU A 1 262 ? -29.451 -1.831 51.474 1.00 74.88 262 GLU A O 1
ATOM 2160 N N . ALA A 1 263 ? -30.608 -0.343 52.680 1.00 80.12 263 ALA A N 1
ATOM 2161 C CA . ALA A 1 263 ? -30.717 0.630 51.597 1.00 80.12 263 ALA A CA 1
ATOM 2162 C C . ALA A 1 263 ? -29.353 1.212 51.186 1.00 80.12 263 ALA A C 1
ATOM 2164 O O . ALA A 1 263 ? -29.097 1.396 49.994 1.00 80.12 263 ALA A O 1
ATOM 2165 N N . LYS A 1 264 ? -28.455 1.497 52.141 1.00 77.94 264 LYS A N 1
ATOM 2166 C CA . LYS A 1 264 ? -27.086 1.958 51.839 1.00 77.94 264 LYS A CA 1
ATOM 2167 C C . LYS A 1 264 ? -26.253 0.870 51.164 1.00 77.94 264 LYS A C 1
ATOM 2169 O O . LYS A 1 264 ? -25.547 1.168 50.202 1.00 77.94 264 LYS A O 1
ATOM 2174 N N . PHE A 1 265 ? -26.351 -0.370 51.638 1.00 72.44 265 PHE A N 1
ATOM 2175 C CA . PHE A 1 265 ? -25.662 -1.517 51.049 1.00 72.44 265 PHE A CA 1
ATOM 2176 C C . PHE A 1 265 ? -26.151 -1.807 49.633 1.00 72.44 265 PHE A C 1
ATOM 2178 O O . PHE A 1 265 ? -25.353 -1.845 48.700 1.00 72.44 265 PHE A O 1
ATOM 2185 N N . SER A 1 266 ? -27.471 -1.899 49.457 1.00 74.81 266 SER A N 1
ATOM 2186 C CA . SER A 1 266 ? -28.112 -2.108 48.160 1.00 74.81 266 SER A CA 1
ATOM 2187 C C . SER A 1 266 ? -27.680 -1.046 47.144 1.00 74.81 266 SER A C 1
ATOM 2189 O O . SER A 1 266 ? -27.330 -1.384 46.015 1.00 74.81 266 SER A O 1
ATOM 2191 N N . LYS A 1 267 ? -27.583 0.229 47.551 1.00 79.88 267 LYS A N 1
ATOM 2192 C CA . LYS A 1 267 ? -27.059 1.299 46.686 1.00 79.88 267 LYS A CA 1
ATOM 2193 C C . LYS A 1 267 ? -25.600 1.087 46.272 1.00 79.88 267 LYS A C 1
ATOM 2195 O O . LYS A 1 267 ? -25.281 1.283 45.106 1.00 79.88 267 LYS A O 1
ATOM 2200 N N . GLN A 1 268 ? -24.714 0.682 47.180 1.00 73.62 268 GLN A N 1
ATOM 2201 C CA . GLN A 1 268 ? -23.307 0.436 46.836 1.00 73.62 268 GLN A CA 1
ATOM 2202 C C . GLN A 1 268 ? -23.136 -0.798 45.941 1.00 73.62 268 GLN A C 1
ATOM 2204 O O . GLN A 1 268 ? -22.437 -0.719 44.934 1.00 73.62 268 GLN A O 1
ATOM 2209 N N . VAL A 1 269 ? -23.819 -1.902 46.257 1.00 74.56 269 VAL A N 1
ATOM 2210 C CA . VAL A 1 269 ? -23.780 -3.133 45.451 1.00 74.56 269 VAL A CA 1
ATOM 2211 C C . VAL A 1 269 ? -24.361 -2.889 44.061 1.00 74.56 269 VAL A C 1
ATOM 2213 O O . VAL A 1 269 ? -23.738 -3.268 43.076 1.00 74.56 269 VAL A O 1
ATOM 2216 N N . SER A 1 270 ? -25.496 -2.189 43.957 1.00 75.25 270 SER A N 1
ATOM 2217 C CA . SER A 1 270 ? -26.087 -1.844 42.655 1.00 75.25 270 SER A CA 1
ATOM 2218 C C . SER A 1 270 ? -25.143 -0.990 41.800 1.00 75.25 270 SER A C 1
ATOM 2220 O O . SER A 1 270 ? -24.917 -1.329 40.643 1.00 75.25 270 SER A O 1
ATOM 2222 N N . ALA A 1 271 ? -24.497 0.030 42.376 1.00 76.00 271 ALA A N 1
ATOM 2223 C CA . ALA A 1 271 ? -23.550 0.882 41.656 1.00 76.00 271 ALA A CA 1
ATOM 2224 C C . ALA A 1 271 ? -22.281 0.139 41.194 1.00 76.00 271 ALA A C 1
ATOM 2226 O O . ALA A 1 271 ? -21.743 0.438 40.126 1.00 76.00 271 ALA A O 1
ATOM 2227 N N . LEU A 1 272 ? -21.768 -0.815 41.983 1.00 66.38 272 LEU A N 1
ATOM 2228 C CA . LEU A 1 272 ? -20.637 -1.647 41.557 1.00 66.38 272 LEU A CA 1
ATOM 2229 C C . LEU A 1 272 ? -21.055 -2.698 40.522 1.00 66.38 272 LEU A C 1
ATOM 2231 O O . LEU A 1 272 ? -20.345 -2.878 39.534 1.00 66.38 272 LEU A O 1
ATOM 2235 N N . SER A 1 273 ? -22.204 -3.349 40.710 1.00 70.38 273 SER A N 1
ATOM 2236 C CA . SER A 1 273 ? -22.759 -4.315 39.757 1.00 70.38 273 SER A CA 1
ATOM 2237 C C . SER A 1 273 ? -22.985 -3.668 38.389 1.00 70.38 273 SER A C 1
ATOM 2239 O O . SER A 1 273 ? -22.578 -4.222 37.371 1.00 70.38 273 SER A O 1
ATOM 2241 N N . GLU A 1 274 ? -23.533 -2.451 38.362 1.00 76.44 274 GLU A N 1
ATOM 2242 C CA . GLU A 1 274 ? -23.757 -1.682 37.134 1.00 76.44 274 GLU A CA 1
ATOM 2243 C C . GLU A 1 274 ? -22.439 -1.365 36.406 1.00 76.44 274 GLU A C 1
ATOM 2245 O O . GLU A 1 274 ? -22.347 -1.501 35.183 1.00 76.44 274 GLU A O 1
ATOM 2250 N N . LYS A 1 275 ? -21.370 -1.022 37.140 1.00 70.25 275 LYS A N 1
ATOM 2251 C CA . LYS A 1 275 ? -20.032 -0.829 36.550 1.00 70.25 275 LYS A CA 1
ATOM 2252 C C . LYS A 1 275 ? -19.461 -2.118 35.961 1.00 70.25 275 LYS A C 1
ATOM 2254 O O . LYS A 1 275 ? -18.853 -2.072 34.892 1.00 70.25 275 LYS A O 1
ATOM 2259 N N . VAL A 1 276 ? -19.639 -3.257 36.633 1.00 72.25 276 VAL A N 1
ATOM 2260 C CA . VAL A 1 276 ? -19.163 -4.561 36.140 1.00 72.25 276 VAL A CA 1
ATOM 2261 C C . VAL A 1 276 ? -19.899 -4.953 34.864 1.00 72.25 276 VAL A C 1
ATOM 2263 O O . VAL A 1 276 ? -19.252 -5.293 33.872 1.00 72.25 276 VAL A O 1
ATOM 2266 N N . GLU A 1 277 ? -21.227 -4.842 34.848 1.00 73.94 277 GLU A N 1
ATOM 2267 C CA . GLU A 1 277 ? -22.032 -5.118 33.656 1.00 73.94 277 GLU A CA 1
ATOM 2268 C C . GLU A 1 277 ? -21.664 -4.189 32.495 1.00 73.94 277 GLU A C 1
ATOM 2270 O O . GLU A 1 277 ? -21.501 -4.644 31.357 1.00 73.94 277 GLU A O 1
ATOM 2275 N N . THR A 1 278 ? -21.451 -2.901 32.780 1.00 74.19 278 THR A N 1
ATOM 2276 C CA . THR A 1 278 ? -21.016 -1.918 31.779 1.00 74.19 278 THR A CA 1
ATOM 2277 C C . THR A 1 278 ? -19.666 -2.312 31.180 1.00 74.19 278 THR A C 1
ATOM 2279 O O . THR A 1 278 ? -19.554 -2.448 29.961 1.00 74.19 278 THR A O 1
ATOM 2282 N N . ASN A 1 279 ? -18.665 -2.604 32.013 1.00 71.19 279 ASN A N 1
ATOM 2283 C CA . ASN A 1 279 ? -17.331 -2.997 31.553 1.00 71.19 279 ASN A CA 1
ATOM 2284 C C . ASN A 1 279 ? -17.346 -4.318 30.762 1.00 71.19 279 ASN A C 1
ATOM 2286 O O . ASN A 1 279 ? -16.673 -4.442 29.736 1.00 71.19 279 ASN A O 1
ATOM 2290 N N . GLN A 1 280 ? -18.131 -5.310 31.194 1.00 72.00 280 GLN A N 1
ATOM 2291 C CA . GLN A 1 280 ? -18.295 -6.570 30.460 1.00 72.00 280 GLN A CA 1
ATOM 2292 C C . GLN A 1 280 ? -18.961 -6.349 29.094 1.00 72.00 280 GLN A C 1
ATOM 2294 O O . GLN A 1 280 ? -18.537 -6.929 28.086 1.00 72.00 280 GLN A O 1
ATOM 2299 N N . SER A 1 281 ? -19.980 -5.489 29.041 1.00 74.56 281 SER A N 1
ATOM 2300 C CA . SER A 1 281 ? -20.658 -5.098 27.805 1.00 74.56 281 SER A CA 1
ATOM 2301 C C . SER A 1 281 ? -19.703 -4.387 26.843 1.00 74.56 281 SER A C 1
ATOM 2303 O O . SER A 1 281 ? -19.606 -4.768 25.671 1.00 74.56 281 SER A O 1
ATOM 2305 N N . GLU A 1 282 ? -18.925 -3.417 27.330 1.00 75.19 282 GLU A N 1
ATOM 2306 C CA . GLU A 1 282 ? -17.903 -2.718 26.546 1.00 75.19 282 GLU A CA 1
ATOM 2307 C C . GLU A 1 282 ? -16.829 -3.670 26.014 1.00 75.19 282 GLU A C 1
ATOM 2309 O O . GLU A 1 282 ? -16.486 -3.617 24.829 1.00 75.19 282 GLU A O 1
ATOM 2314 N N . LEU A 1 283 ? -16.360 -4.615 26.833 1.00 71.50 283 LEU A N 1
ATOM 2315 C CA . LEU A 1 283 ? -15.389 -5.625 26.415 1.00 71.50 283 LEU A CA 1
ATOM 2316 C C . LEU A 1 283 ? -15.944 -6.522 25.303 1.00 71.50 283 LEU A C 1
ATOM 2318 O O . LEU A 1 283 ? -15.255 -6.804 24.315 1.00 71.50 283 LEU A O 1
ATOM 2322 N N . LYS A 1 284 ? -17.197 -6.971 25.435 1.00 77.94 284 LYS A N 1
ATOM 2323 C CA . LYS A 1 284 ? -17.865 -7.786 24.413 1.00 77.94 284 LYS A CA 1
ATOM 2324 C C . LYS A 1 284 ? -17.999 -7.011 23.101 1.00 77.94 284 LYS A C 1
ATOM 2326 O O . LYS A 1 284 ? -17.711 -7.571 22.039 1.00 77.94 284 LYS A O 1
ATOM 2331 N N . LYS A 1 285 ? -18.360 -5.724 23.167 1.00 79.19 285 LYS A N 1
ATOM 2332 C CA . LYS A 1 285 ? -18.403 -4.826 22.000 1.00 79.19 285 LYS A CA 1
ATOM 2333 C C . LYS A 1 285 ? -17.017 -4.674 21.365 1.00 79.19 285 LYS A C 1
ATOM 2335 O O . LYS A 1 285 ? -16.884 -4.891 20.161 1.00 79.19 285 LYS A O 1
ATOM 2340 N N . ALA A 1 286 ? -15.970 -4.418 22.150 1.00 74.06 286 ALA A N 1
ATOM 2341 C CA . ALA A 1 286 ? -14.598 -4.282 21.657 1.00 74.06 286 ALA A CA 1
ATOM 2342 C C . ALA A 1 286 ? -14.089 -5.560 20.958 1.00 74.06 286 ALA A C 1
ATOM 2344 O O . ALA A 1 286 ? -13.548 -5.491 19.850 1.00 74.06 286 ALA A O 1
ATOM 2345 N N . LYS A 1 287 ? -14.323 -6.743 21.550 1.00 76.94 287 LYS A N 1
ATOM 2346 C CA . LYS A 1 287 ? -13.989 -8.044 20.935 1.00 76.94 287 LYS A CA 1
ATOM 2347 C C . LYS A 1 287 ? -14.745 -8.258 19.620 1.00 76.94 287 LYS A C 1
ATOM 2349 O O . LYS A 1 287 ? -14.142 -8.667 18.625 1.00 76.94 287 LYS A O 1
ATOM 2354 N N . ALA A 1 288 ? -16.044 -7.954 19.590 1.00 81.56 288 ALA A N 1
ATOM 2355 C CA . ALA A 1 288 ? -16.860 -8.080 18.385 1.00 81.56 288 ALA A CA 1
ATOM 2356 C C . ALA A 1 288 ? -16.365 -7.164 17.253 1.00 81.56 288 ALA A C 1
ATOM 2358 O O . ALA A 1 288 ? -16.249 -7.617 16.113 1.00 81.56 288 ALA A O 1
ATOM 2359 N N . ARG A 1 289 ? -16.001 -5.912 17.563 1.00 78.88 289 ARG A N 1
ATOM 2360 C CA . ARG A 1 289 ? -15.435 -4.970 16.583 1.00 78.88 289 ARG A CA 1
ATOM 2361 C C . ARG A 1 289 ? -14.102 -5.447 16.031 1.00 78.88 289 ARG A C 1
ATOM 2363 O O . ARG A 1 289 ? -13.905 -5.422 14.820 1.00 78.88 289 ARG A O 1
ATOM 2370 N N . LEU A 1 290 ? -13.209 -5.940 16.889 1.00 78.50 290 LEU A N 1
ATOM 2371 C CA . LEU A 1 290 ? -11.918 -6.471 16.453 1.00 78.50 290 LEU A CA 1
ATOM 2372 C C . LEU A 1 290 ? -12.093 -7.650 15.487 1.00 78.50 290 LEU A C 1
ATOM 2374 O O . LEU A 1 290 ? -11.445 -7.697 14.443 1.00 78.50 290 LEU A O 1
ATOM 2378 N N . ASN A 1 291 ? -13.002 -8.576 15.795 1.00 83.25 291 ASN A N 1
ATOM 2379 C CA . ASN A 1 291 ? -13.296 -9.705 14.913 1.00 83.25 291 ASN A CA 1
ATOM 2380 C C . ASN A 1 291 ? -13.929 -9.253 13.586 1.00 83.25 291 ASN A C 1
ATOM 2382 O O . ASN A 1 291 ? -13.564 -9.774 12.532 1.00 83.25 291 ASN A O 1
ATOM 2386 N N . ALA A 1 292 ? -14.821 -8.257 13.617 1.00 85.50 292 ALA A N 1
ATOM 2387 C CA . ALA A 1 292 ? -15.406 -7.672 12.411 1.00 85.50 292 ALA A CA 1
ATOM 2388 C C . ALA A 1 292 ? -14.343 -7.000 11.520 1.00 85.50 292 ALA A C 1
ATOM 2390 O O . ALA A 1 292 ? -14.320 -7.262 10.318 1.00 85.50 292 ALA A O 1
ATOM 2391 N N . ARG A 1 293 ? -13.408 -6.227 12.099 1.00 84.31 293 ARG A N 1
ATOM 2392 C CA . ARG A 1 293 ? -12.281 -5.630 11.356 1.00 84.31 293 ARG A CA 1
ATOM 2393 C C . ARG A 1 293 ? -11.413 -6.693 10.690 1.00 84.31 293 ARG A C 1
ATOM 2395 O O . ARG A 1 293 ? -11.134 -6.589 9.501 1.00 84.31 293 ARG A O 1
ATOM 2402 N N . LYS A 1 294 ? -11.051 -7.753 11.420 1.00 86.19 294 LYS A N 1
ATOM 2403 C CA . LYS A 1 294 ? -10.271 -8.873 10.866 1.00 86.19 294 LYS A CA 1
ATOM 2404 C C . LYS A 1 294 ? -10.982 -9.560 9.704 1.00 86.19 294 LYS A C 1
ATOM 2406 O O . LYS A 1 294 ? -10.354 -9.860 8.690 1.00 86.19 29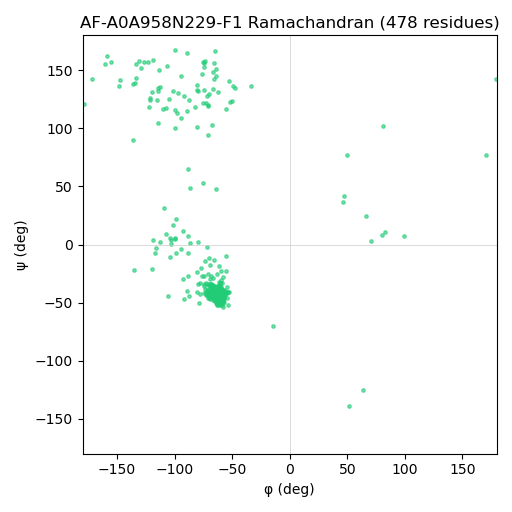4 LYS A O 1
ATOM 2411 N N . LYS A 1 295 ? -12.290 -9.794 9.841 1.00 88.06 295 LYS A N 1
ATOM 2412 C CA . LYS A 1 295 ? -13.110 -10.398 8.785 1.00 88.06 295 LYS A CA 1
ATOM 2413 C C . LYS A 1 295 ? -13.135 -9.513 7.535 1.00 88.06 295 LYS A C 1
ATOM 2415 O O . LYS A 1 295 ? -12.875 -10.021 6.448 1.00 88.06 295 LYS A O 1
ATOM 2420 N N . LEU A 1 296 ? -13.377 -8.207 7.692 1.00 89.19 296 LEU A N 1
ATOM 2421 C CA . LEU A 1 296 ? -13.346 -7.243 6.585 1.00 89.19 296 LEU A CA 1
ATOM 2422 C C . LEU A 1 296 ? -11.975 -7.192 5.909 1.00 89.19 296 LEU A C 1
ATOM 2424 O O . LEU A 1 296 ? -11.897 -7.308 4.690 1.00 89.19 296 LEU A O 1
ATOM 2428 N N . ALA A 1 297 ? -10.897 -7.087 6.688 1.00 88.88 297 ALA A N 1
ATOM 2429 C CA . ALA A 1 297 ? -9.535 -7.052 6.167 1.00 88.88 297 ALA A CA 1
ATOM 2430 C C . ALA A 1 297 ? -9.215 -8.304 5.334 1.00 88.88 297 ALA A C 1
ATOM 2432 O O . ALA A 1 297 ? -8.738 -8.205 4.203 1.00 88.88 297 ALA A O 1
ATOM 2433 N N . ALA A 1 298 ? -9.540 -9.493 5.855 1.00 89.69 298 ALA A N 1
ATOM 2434 C CA . ALA A 1 298 ? -9.355 -10.751 5.135 1.00 89.69 298 ALA A CA 1
ATOM 2435 C C . ALA A 1 298 ? -10.180 -10.800 3.840 1.00 89.69 298 ALA A C 1
ATOM 2437 O O . ALA A 1 298 ? -9.706 -11.280 2.810 1.00 89.69 298 ALA A O 1
ATOM 2438 N N . GLN A 1 299 ? -11.405 -10.279 3.875 1.00 90.75 299 GLN A N 1
ATOM 2439 C CA . GLN A 1 299 ? -12.280 -10.260 2.716 1.00 90.75 299 GLN A CA 1
ATOM 2440 C C . GLN A 1 299 ? -11.793 -9.294 1.629 1.00 90.75 299 GLN A C 1
ATOM 2442 O O . GLN A 1 299 ? -11.713 -9.688 0.467 1.00 90.75 299 GLN A O 1
ATOM 2447 N N . ILE A 1 300 ? -11.413 -8.068 1.997 1.00 91.62 300 ILE A N 1
ATOM 2448 C CA . ILE A 1 300 ? -10.833 -7.079 1.078 1.00 91.62 300 ILE A CA 1
ATOM 2449 C C . ILE A 1 300 ? -9.564 -7.650 0.436 1.00 91.62 300 ILE A C 1
ATOM 2451 O O . ILE A 1 300 ? -9.427 -7.635 -0.787 1.00 91.62 300 ILE A O 1
ATOM 2455 N N . LYS A 1 301 ? -8.678 -8.250 1.241 1.00 91.94 301 LYS A N 1
ATOM 2456 C CA . LYS A 1 301 ? -7.461 -8.913 0.755 1.00 91.94 301 LYS A CA 1
ATOM 2457 C C . LYS A 1 301 ? -7.767 -10.016 -0.262 1.00 91.94 301 LYS A C 1
ATOM 2459 O O . LYS A 1 301 ? -7.095 -10.120 -1.286 1.00 91.94 301 LYS A O 1
ATOM 2464 N N . ASN A 1 302 ? -8.791 -10.827 -0.003 1.00 91.31 302 ASN A N 1
ATOM 2465 C CA . ASN A 1 302 ? -9.216 -11.877 -0.926 1.00 91.31 302 ASN A CA 1
ATOM 2466 C C . ASN A 1 302 ? -9.811 -11.313 -2.225 1.00 91.31 302 ASN A C 1
ATOM 2468 O O . ASN A 1 302 ? -9.537 -11.865 -3.290 1.00 91.31 302 ASN A O 1
ATOM 2472 N N . ASN A 1 303 ? -10.589 -10.228 -2.158 1.00 91.19 303 ASN A N 1
ATOM 2473 C CA . ASN A 1 303 ? -11.138 -9.564 -3.343 1.00 91.19 303 ASN A CA 1
ATOM 2474 C C . ASN A 1 303 ? -10.019 -9.014 -4.231 1.00 91.19 303 ASN A C 1
ATOM 2476 O O . ASN A 1 303 ? -9.987 -9.316 -5.421 1.00 91.19 303 ASN A O 1
ATOM 2480 N N . PHE A 1 304 ? -9.052 -8.303 -3.646 1.00 93.00 304 PHE A N 1
ATOM 2481 C CA . PHE A 1 304 ? -7.897 -7.798 -4.388 1.00 93.00 304 PHE A CA 1
ATOM 2482 C C . PHE A 1 304 ? -7.084 -8.915 -5.030 1.00 93.00 304 PHE A C 1
ATOM 2484 O O . PHE A 1 304 ? -6.794 -8.841 -6.222 1.00 93.00 304 PHE A O 1
ATOM 2491 N N . LYS A 1 305 ? -6.808 -10.000 -4.295 1.00 91.62 305 LYS A N 1
ATOM 2492 C CA . LYS A 1 305 ? -6.094 -11.156 -4.850 1.00 91.62 305 LYS A CA 1
ATOM 2493 C C . LYS A 1 305 ? -6.833 -11.776 -6.041 1.00 91.62 305 LYS A C 1
ATOM 2495 O O . LYS A 1 305 ? -6.200 -12.103 -7.038 1.00 91.62 305 LYS A O 1
ATOM 2500 N N . LYS A 1 306 ? -8.159 -11.932 -5.953 1.00 91.19 306 LYS A N 1
ATOM 2501 C CA . LYS A 1 306 ? -8.986 -12.482 -7.045 1.00 91.19 306 LYS A CA 1
ATOM 2502 C C . LYS A 1 306 ? -9.032 -11.567 -8.267 1.00 91.19 306 LYS A C 1
ATOM 2504 O O . LYS A 1 306 ? -9.074 -12.064 -9.384 1.00 91.19 306 LYS A O 1
ATOM 2509 N N . ALA A 1 307 ? -9.016 -10.258 -8.052 1.00 90.38 307 ALA A N 1
ATOM 2510 C CA . ALA A 1 307 ? -9.031 -9.257 -9.111 1.00 90.38 307 ALA A CA 1
ATOM 2511 C C . ALA A 1 307 ? -7.628 -8.907 -9.650 1.00 90.38 307 ALA A C 1
ATOM 2513 O O . ALA A 1 307 ? -7.514 -8.052 -10.524 1.00 90.38 307 ALA A O 1
ATOM 2514 N N . GLY A 1 308 ? -6.561 -9.544 -9.144 1.00 88.44 308 GLY A N 1
ATOM 2515 C CA . GLY A 1 308 ? -5.182 -9.270 -9.563 1.00 88.44 308 GLY A CA 1
ATOM 2516 C C . GLY A 1 308 ? -4.685 -7.872 -9.181 1.00 88.44 308 GLY A C 1
ATOM 2517 O O . GLY A 1 308 ? -3.803 -7.333 -9.842 1.00 88.44 308 GLY A O 1
ATOM 2518 N N . ILE A 1 309 ? -5.267 -7.267 -8.143 1.00 88.19 309 ILE A N 1
ATOM 2519 C CA . ILE A 1 309 ? -4.911 -5.931 -7.665 1.00 88.19 309 ILE A CA 1
ATOM 2520 C C . ILE A 1 309 ? -3.763 -6.056 -6.668 1.00 88.19 309 ILE A C 1
ATOM 2522 O O . ILE A 1 309 ? -3.887 -6.743 -5.650 1.00 88.19 309 ILE A O 1
ATOM 2526 N N . ASP A 1 310 ? -2.670 -5.351 -6.941 1.00 84.44 310 ASP A N 1
ATOM 2527 C CA . ASP A 1 310 ? -1.557 -5.224 -6.007 1.00 84.44 310 ASP A CA 1
ATOM 2528 C C . ASP A 1 310 ? -1.879 -4.162 -4.943 1.00 84.44 310 ASP A C 1
ATOM 2530 O O . ASP A 1 310 ? -1.852 -2.955 -5.193 1.00 84.44 310 ASP A O 1
ATOM 2534 N N . ALA A 1 311 ? -2.266 -4.620 -3.756 1.00 86.75 311 ALA A N 1
ATOM 2535 C CA . ALA A 1 311 ? -2.559 -3.772 -2.610 1.00 86.75 311 ALA A CA 1
ATOM 2536 C C . ALA A 1 311 ? -2.183 -4.485 -1.309 1.00 86.75 311 ALA A C 1
ATOM 2538 O O . ALA A 1 311 ? -2.410 -5.688 -1.138 1.00 86.75 311 ALA A O 1
ATOM 2539 N N . GLU A 1 312 ? -1.642 -3.723 -0.365 1.00 87.44 312 GLU A N 1
ATOM 2540 C CA . GLU A 1 312 ? -1.317 -4.215 0.968 1.00 87.44 312 GLU A CA 1
ATOM 2541 C C . GLU A 1 312 ? -2.508 -3.979 1.897 1.00 87.44 312 GLU A C 1
ATOM 2543 O O . GLU A 1 312 ? -3.028 -2.868 1.980 1.00 87.44 312 GLU A O 1
ATOM 2548 N N . VAL A 1 313 ? -2.952 -5.031 2.588 1.00 88.69 313 VAL A N 1
ATOM 2549 C CA . VAL A 1 313 ? -4.066 -4.967 3.542 1.00 88.69 313 VAL A CA 1
ATOM 2550 C C . VAL A 1 313 ? -3.581 -5.445 4.904 1.00 88.69 313 VAL A C 1
ATOM 2552 O O . VAL A 1 313 ? -3.187 -6.611 5.043 1.00 88.69 313 VAL A O 1
ATOM 2555 N N . ASP A 1 314 ? -3.632 -4.570 5.908 1.00 85.69 314 ASP A N 1
ATOM 2556 C CA . ASP A 1 314 ? -3.288 -4.923 7.286 1.00 85.69 314 ASP A CA 1
ATOM 2557 C C . ASP A 1 314 ? -4.368 -5.843 7.875 1.00 85.69 314 ASP A C 1
ATOM 2559 O O . ASP A 1 314 ? -5.541 -5.486 7.977 1.00 85.69 314 ASP A O 1
ATOM 2563 N N . GLY A 1 315 ? -3.978 -7.054 8.279 1.00 80.19 315 GLY A N 1
ATOM 2564 C CA . GLY A 1 315 ? -4.914 -8.066 8.777 1.00 80.19 315 GLY A CA 1
ATOM 2565 C C . GLY A 1 315 ? -5.527 -7.764 10.150 1.00 80.19 315 GLY A C 1
ATOM 2566 O O . GLY A 1 315 ? -6.451 -8.465 10.560 1.00 80.19 315 GLY A O 1
ATOM 2567 N N . ASN A 1 316 ? -5.019 -6.768 10.878 1.00 73.62 316 ASN A N 1
ATOM 2568 C CA . ASN A 1 316 ? -5.484 -6.387 12.208 1.00 73.62 316 ASN A CA 1
ATOM 2569 C C . ASN A 1 316 ? -6.297 -5.090 12.189 1.00 73.62 316 ASN A C 1
ATOM 2571 O O . ASN A 1 316 ? -7.332 -5.023 12.854 1.00 73.62 316 ASN A O 1
ATOM 2575 N N . THR A 1 317 ? -5.834 -4.070 11.463 1.00 75.75 317 THR A N 1
ATOM 2576 C CA . THR A 1 317 ? -6.498 -2.761 11.388 1.00 75.75 317 THR A CA 1
ATOM 2577 C C . THR A 1 317 ? -7.457 -2.663 10.209 1.00 75.75 317 THR A C 1
ATOM 2579 O O . THR A 1 317 ? -8.468 -1.978 10.327 1.00 75.75 317 THR A O 1
ATOM 2582 N N . GLY A 1 318 ? -7.187 -3.388 9.118 1.00 80.19 318 GLY A N 1
ATOM 2583 C CA . GLY A 1 318 ? -7.905 -3.259 7.852 1.00 80.19 318 GLY A CA 1
ATOM 2584 C C . GLY A 1 318 ? -7.417 -2.110 6.969 1.00 80.19 318 GLY A C 1
ATOM 2585 O O . GLY A 1 318 ? -8.075 -1.802 5.979 1.00 80.19 318 GLY A O 1
ATOM 2586 N N . ASP A 1 319 ? -6.281 -1.486 7.303 1.00 85.44 319 ASP A N 1
ATOM 2587 C CA . ASP A 1 319 ? -5.688 -0.419 6.494 1.00 85.44 319 ASP A CA 1
ATOM 2588 C C . ASP A 1 319 ? -5.312 -0.969 5.117 1.00 85.44 319 ASP A C 1
ATOM 2590 O O . ASP A 1 319 ? -4.660 -2.009 5.009 1.00 85.44 319 ASP A O 1
ATOM 2594 N N . VAL A 1 320 ? -5.707 -0.250 4.070 1.00 86.69 320 VAL A N 1
ATOM 2595 C CA . VAL A 1 320 ? -5.408 -0.585 2.682 1.00 86.69 320 VAL A CA 1
ATOM 2596 C C . VAL A 1 320 ? -4.421 0.422 2.121 1.00 86.69 320 VAL A C 1
ATOM 2598 O O . VAL A 1 320 ? -4.735 1.602 1.965 1.00 86.69 320 VAL A O 1
ATOM 2601 N N . VAL A 1 321 ? -3.232 -0.048 1.763 1.00 87.56 321 VAL A N 1
ATOM 2602 C CA . VAL A 1 321 ? -2.262 0.725 0.988 1.00 87.56 321 VAL A CA 1
ATOM 2603 C C . VAL A 1 321 ? -2.394 0.309 -0.470 1.00 87.56 321 VAL A C 1
ATOM 2605 O O . VAL A 1 321 ? -2.095 -0.829 -0.835 1.00 87.56 321 VAL A O 1
ATOM 2608 N N . ILE A 1 322 ? -2.857 1.232 -1.311 1.00 83.44 322 ILE A N 1
ATOM 2609 C CA . ILE A 1 322 ? -2.925 1.000 -2.756 1.00 83.44 322 ILE A CA 1
ATOM 2610 C C . ILE A 1 322 ? -1.508 1.112 -3.310 1.00 83.44 322 ILE A C 1
ATOM 2612 O O . ILE A 1 322 ? -0.867 2.158 -3.163 1.00 83.44 322 ILE A O 1
ATOM 2616 N N . ASN A 1 323 ? -1.019 0.048 -3.950 1.00 82.75 323 ASN A N 1
ATOM 2617 C CA . ASN A 1 323 ? 0.252 0.112 -4.646 1.00 82.75 323 ASN A CA 1
ATOM 2618 C C . ASN A 1 323 ? 0.035 0.738 -6.025 1.00 82.75 323 ASN A C 1
ATOM 2620 O O . ASN A 1 323 ? -0.699 0.206 -6.855 1.00 82.75 323 ASN A O 1
ATOM 2624 N N . PHE A 1 324 ? 0.678 1.877 -6.274 1.00 82.75 324 PHE A N 1
ATOM 2625 C CA . PHE A 1 324 ? 0.644 2.517 -7.585 1.00 82.75 324 PHE A CA 1
ATOM 2626 C C . PHE A 1 324 ? 1.760 2.019 -8.527 1.00 82.75 324 PHE A C 1
ATOM 2628 O O . PHE A 1 324 ? 1.926 2.563 -9.616 1.00 82.75 324 PHE A O 1
ATOM 2635 N N . GLY A 1 325 ? 2.522 0.986 -8.146 1.00 77.38 325 GLY A N 1
ATOM 2636 C CA . GLY A 1 325 ? 3.644 0.485 -8.942 1.00 77.38 325 GLY A CA 1
ATOM 2637 C C . GLY A 1 325 ? 4.732 1.550 -9.059 1.00 77.38 325 GLY A C 1
ATOM 2638 O O . GLY A 1 325 ? 5.170 2.079 -8.049 1.00 77.38 325 GLY A O 1
ATOM 2639 N N . ASP A 1 326 ? 5.140 1.909 -10.276 1.00 77.25 326 ASP A N 1
ATOM 2640 C CA . ASP A 1 326 ? 6.075 3.022 -10.518 1.00 77.25 326 ASP A CA 1
ATOM 2641 C C . ASP A 1 326 ? 5.383 4.390 -10.680 1.00 77.25 326 ASP A C 1
ATOM 2643 O O . ASP A 1 326 ? 6.043 5.438 -10.721 1.00 77.25 326 ASP A O 1
ATOM 2647 N N . GLU A 1 327 ? 4.049 4.397 -10.731 1.00 80.06 327 GLU A N 1
ATOM 2648 C CA . GLU A 1 327 ? 3.202 5.554 -11.021 1.00 80.06 327 GLU A CA 1
ATOM 2649 C C . GLU A 1 327 ? 2.860 6.328 -9.742 1.00 80.06 327 GLU A C 1
ATOM 2651 O O . GLU A 1 327 ? 1.711 6.411 -9.326 1.00 80.06 327 GLU A O 1
ATOM 2656 N N . TYR A 1 328 ? 3.855 6.922 -9.090 1.00 80.75 328 TYR A N 1
ATOM 2657 C CA . TYR A 1 328 ? 3.617 7.820 -7.954 1.00 80.75 328 TYR A CA 1
ATOM 2658 C C . TYR A 1 328 ? 3.432 9.275 -8.398 1.00 80.75 328 TYR A C 1
ATOM 2660 O O . TYR A 1 328 ? 3.783 9.660 -9.522 1.00 80.75 328 TYR A O 1
ATOM 2668 N N . PHE A 1 329 ? 2.909 10.101 -7.485 1.00 86.56 329 PHE A N 1
ATOM 2669 C CA . PHE A 1 329 ? 2.860 11.551 -7.666 1.00 86.56 329 PHE A CA 1
ATOM 2670 C C . PHE A 1 329 ? 4.245 12.102 -8.016 1.00 86.56 329 PHE A C 1
ATOM 2672 O O . PHE A 1 329 ? 5.253 11.691 -7.442 1.00 86.56 329 PHE A O 1
ATOM 2679 N N . ASP A 1 330 ? 4.295 13.072 -8.929 1.00 83.75 330 ASP A N 1
ATOM 2680 C CA . ASP A 1 330 ? 5.535 13.809 -9.159 1.00 83.75 330 ASP A CA 1
ATOM 2681 C C . ASP A 1 330 ? 5.904 14.634 -7.919 1.00 83.75 330 ASP A C 1
ATOM 2683 O O . ASP A 1 330 ? 5.047 15.039 -7.119 1.00 83.75 330 ASP A O 1
ATOM 2687 N N . THR A 1 331 ? 7.193 14.944 -7.799 1.00 79.62 331 THR A N 1
ATOM 2688 C CA . THR A 1 331 ? 7.724 15.833 -6.764 1.00 79.62 331 THR A CA 1
ATOM 2689 C C . THR A 1 331 ? 6.930 17.137 -6.709 1.00 79.62 331 THR A C 1
ATOM 2691 O O . THR A 1 331 ? 6.801 17.842 -7.709 1.00 79.62 331 THR A O 1
ATOM 2694 N N . GLY A 1 332 ? 6.386 17.454 -5.531 1.00 82.88 332 GLY A N 1
ATOM 2695 C CA . GLY A 1 332 ? 5.623 18.681 -5.290 1.00 82.88 332 GLY A CA 1
ATOM 2696 C C . GLY A 1 332 ? 4.244 18.743 -5.958 1.00 82.88 332 GLY A C 1
ATOM 2697 O O . GLY A 1 332 ? 3.573 19.764 -5.835 1.00 82.88 332 GLY A O 1
ATOM 2698 N N . LYS A 1 333 ? 3.796 17.681 -6.644 1.00 89.62 333 LYS A N 1
ATOM 2699 C CA . LYS A 1 333 ? 2.486 17.638 -7.308 1.00 89.62 333 LYS A CA 1
ATOM 2700 C C . LYS A 1 333 ? 1.486 16.755 -6.565 1.00 89.62 333 LYS A C 1
ATOM 2702 O O . LYS A 1 333 ? 1.843 15.787 -5.886 1.00 89.62 333 LYS A O 1
ATOM 2707 N N . SER A 1 334 ? 0.211 17.088 -6.749 1.00 93.00 334 SER A N 1
ATOM 2708 C CA . SER A 1 334 ? -0.945 16.304 -6.299 1.00 93.00 334 SER A CA 1
ATOM 2709 C C . SER A 1 334 ? -1.807 15.775 -7.445 1.00 93.00 334 SER A C 1
ATOM 2711 O O . SER A 1 334 ? -2.764 15.051 -7.203 1.00 93.00 334 SER A O 1
ATOM 2713 N N . THR A 1 335 ? -1.486 16.111 -8.694 1.00 93.25 335 THR A N 1
ATOM 2714 C CA . THR A 1 335 ? -2.228 15.641 -9.867 1.00 93.25 335 THR A CA 1
ATOM 2715 C C . THR A 1 335 ? -1.994 14.149 -10.090 1.00 93.25 335 THR A C 1
ATOM 2717 O O . THR A 1 335 ? -0.850 13.697 -10.140 1.00 93.25 335 THR A O 1
ATOM 2720 N N . LEU A 1 336 ? -3.078 13.390 -10.250 1.00 92.06 336 LEU A N 1
ATOM 2721 C CA . LEU A 1 336 ? -3.014 11.961 -10.551 1.00 92.06 336 LEU A CA 1
ATOM 2722 C C . LEU A 1 336 ? -2.619 11.718 -12.005 1.00 92.06 336 LEU A C 1
ATOM 2724 O O . LEU A 1 336 ? -3.213 12.284 -12.926 1.00 92.06 336 LEU A O 1
ATOM 2728 N N . LYS A 1 337 ? -1.662 10.811 -12.202 1.00 92.81 337 LYS A N 1
ATOM 2729 C CA . LYS A 1 337 ? -1.267 10.327 -13.527 1.00 92.81 337 LYS A CA 1
ATOM 2730 C C . LYS A 1 337 ? -2.324 9.383 -14.111 1.00 92.81 337 LYS A C 1
ATOM 2732 O O . LYS A 1 337 ? -3.073 8.763 -13.348 1.00 92.81 337 LYS A O 1
ATOM 2737 N N . PRO A 1 338 ? -2.368 9.199 -15.443 1.00 92.88 338 PRO A N 1
ATOM 2738 C CA . PRO A 1 338 ? -3.264 8.230 -16.074 1.00 92.88 338 PRO A CA 1
ATOM 2739 C C . PRO A 1 338 ? -3.132 6.812 -15.494 1.00 92.88 338 PRO A C 1
ATOM 2741 O O . PRO A 1 338 ? -4.146 6.166 -15.227 1.00 92.88 338 PRO A O 1
ATOM 2744 N N . GLY A 1 339 ? -1.902 6.359 -15.214 1.00 91.12 339 GLY A N 1
ATOM 2745 C CA . GLY A 1 339 ? -1.643 5.065 -14.574 1.00 91.12 339 GLY A CA 1
ATOM 2746 C C . GLY A 1 339 ? -2.279 4.952 -13.185 1.00 91.12 339 GLY A C 1
ATOM 2747 O O . GLY A 1 339 ? -2.979 3.983 -12.900 1.00 91.12 339 GLY A O 1
ATOM 2748 N N . MET A 1 340 ? -2.156 5.995 -12.359 1.00 91.56 340 MET A N 1
ATOM 2749 C CA . MET A 1 340 ? -2.797 6.045 -11.038 1.00 91.56 340 MET A CA 1
ATOM 2750 C C . MET A 1 340 ? -4.319 5.980 -11.137 1.00 91.56 340 MET A C 1
ATOM 2752 O O . MET A 1 340 ? -4.956 5.222 -10.407 1.00 91.56 340 MET A O 1
ATOM 2756 N N . LYS A 1 341 ? -4.914 6.743 -12.065 1.00 93.38 341 LYS A N 1
ATOM 2757 C CA . LYS A 1 341 ? -6.363 6.705 -12.304 1.00 93.38 341 LYS A CA 1
ATOM 2758 C C . LYS A 1 341 ? -6.817 5.300 -12.700 1.00 93.38 341 LYS A C 1
ATOM 2760 O O . LYS A 1 341 ? -7.836 4.838 -12.198 1.00 93.38 341 LYS A O 1
ATOM 2765 N N . LYS A 1 342 ? -6.060 4.597 -13.551 1.00 92.31 342 LYS A N 1
ATOM 2766 C CA . LYS A 1 342 ? -6.350 3.207 -13.939 1.00 92.31 342 LYS A CA 1
ATOM 2767 C C . LYS A 1 342 ? -6.351 2.265 -12.729 1.00 92.31 342 LYS A C 1
ATOM 2769 O O . LYS A 1 342 ? -7.285 1.484 -12.578 1.00 92.31 342 LYS A O 1
ATOM 2774 N N . ILE A 1 343 ? -5.362 2.390 -11.843 1.00 92.06 343 ILE A N 1
ATOM 2775 C CA . ILE A 1 343 ? -5.269 1.583 -10.616 1.00 92.06 343 ILE A CA 1
ATOM 2776 C C . ILE A 1 343 ? -6.443 1.873 -9.673 1.00 92.06 343 ILE A C 1
ATOM 2778 O O . ILE A 1 343 ? -7.041 0.944 -9.131 1.00 92.06 343 ILE A O 1
ATOM 2782 N N . LEU A 1 344 ? -6.844 3.139 -9.514 1.00 93.69 344 LEU A N 1
ATOM 2783 C CA . LEU A 1 344 ? -8.029 3.507 -8.725 1.00 93.69 344 LEU A CA 1
ATOM 2784 C C . LEU A 1 344 ? -9.316 2.920 -9.317 1.00 93.69 344 LEU A C 1
ATOM 2786 O O . LEU A 1 344 ? -10.137 2.379 -8.579 1.00 93.69 344 LEU A O 1
ATOM 2790 N N . LYS A 1 345 ? -9.463 2.959 -10.649 1.00 93.38 345 LYS A N 1
ATOM 2791 C CA . LYS A 1 345 ? -10.615 2.379 -11.357 1.00 93.38 345 LYS A CA 1
ATOM 2792 C C . LYS A 1 345 ? -10.772 0.878 -11.117 1.00 93.38 345 LYS A C 1
ATOM 2794 O O . LYS A 1 345 ? -11.896 0.394 -11.103 1.00 93.38 345 LYS A O 1
ATOM 2799 N N . GLN A 1 346 ? -9.672 0.162 -10.898 1.00 92.19 346 GLN A N 1
ATOM 2800 C CA . GLN A 1 346 ? -9.684 -1.272 -10.601 1.00 92.19 346 GLN A CA 1
ATOM 2801 C C . GLN A 1 346 ? -9.849 -1.556 -9.102 1.00 92.19 346 GLN A C 1
ATOM 2803 O O . GLN A 1 346 ? -10.637 -2.414 -8.715 1.00 92.19 346 GLN A O 1
ATOM 2808 N N . SER A 1 347 ? -9.131 -0.823 -8.249 1.00 93.50 347 SER A N 1
ATOM 2809 C CA . SER A 1 347 ? -9.052 -1.103 -6.810 1.00 93.50 347 SER A CA 1
ATOM 2810 C C . SER A 1 347 ? -10.272 -0.657 -6.013 1.00 93.50 347 SER A C 1
ATOM 2812 O O . SER A 1 347 ? -10.756 -1.392 -5.154 1.00 93.50 347 SER A O 1
ATOM 2814 N N . ILE A 1 348 ? -10.811 0.526 -6.290 1.00 95.25 348 ILE A N 1
ATOM 2815 C CA . ILE A 1 348 ? -11.862 1.119 -5.458 1.00 95.25 348 ILE A CA 1
ATOM 2816 C C . ILE A 1 348 ? -13.197 0.363 -5.523 1.00 95.25 348 ILE A C 1
ATOM 2818 O O . ILE A 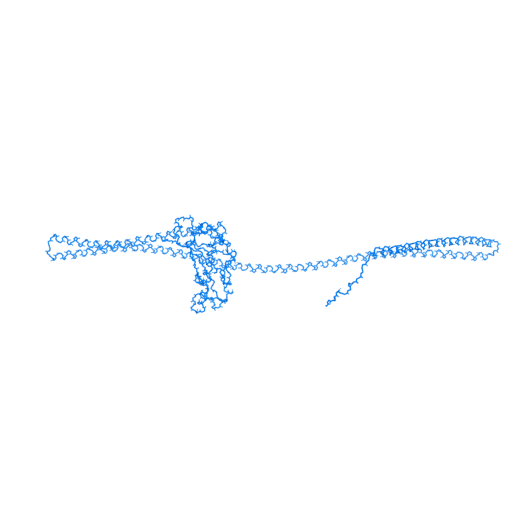1 348 ? -13.796 0.170 -4.462 1.00 95.25 348 ILE A O 1
ATOM 2822 N N . PRO A 1 349 ? -13.661 -0.136 -6.687 1.00 95.25 349 PRO A N 1
ATOM 2823 C CA . PRO A 1 349 ? -14.873 -0.950 -6.733 1.00 95.25 349 PRO A CA 1
ATOM 2824 C C . PRO A 1 349 ? -14.747 -2.236 -5.904 1.00 95.25 349 PRO A C 1
ATOM 2826 O O . PRO A 1 349 ? -15.661 -2.577 -5.157 1.00 95.25 349 PRO A O 1
ATOM 2829 N N . GLU A 1 350 ? -13.598 -2.917 -5.962 1.00 94.69 350 GLU A N 1
ATOM 2830 C CA . GLU A 1 350 ? -13.362 -4.146 -5.190 1.00 94.69 350 GLU A CA 1
ATOM 2831 C C . GLU A 1 350 ? -13.211 -3.881 -3.687 1.00 94.69 350 GLU A C 1
ATOM 2833 O O . GLU A 1 350 ? -13.678 -4.678 -2.864 1.00 94.69 350 GLU A O 1
ATOM 2838 N N . TYR A 1 351 ? -12.628 -2.735 -3.321 1.00 94.44 351 TYR A N 1
ATOM 2839 C CA . TYR A 1 351 ? -12.587 -2.259 -1.940 1.00 94.44 351 TYR A CA 1
ATOM 2840 C C . TYR A 1 351 ? -13.999 -2.007 -1.400 1.00 94.44 351 TYR A C 1
ATOM 2842 O O . TYR A 1 351 ? -14.374 -2.551 -0.360 1.00 94.44 351 TYR A O 1
ATOM 2850 N N . ALA A 1 352 ? -14.810 -1.238 -2.133 1.00 94.94 352 ALA A N 1
ATOM 2851 C CA . ALA A 1 352 ? -16.176 -0.911 -1.737 1.00 94.94 352 ALA A CA 1
ATOM 2852 C C . ALA A 1 352 ? -17.045 -2.175 -1.633 1.00 94.94 352 ALA A C 1
ATOM 2854 O O . ALA A 1 352 ? -17.727 -2.385 -0.631 1.00 94.94 352 ALA A O 1
ATOM 2855 N N . LYS A 1 353 ? -16.943 -3.084 -2.605 1.00 92.81 353 LYS A N 1
ATOM 2856 C CA . LYS A 1 353 ? -17.596 -4.397 -2.559 1.00 92.81 353 LYS A CA 1
ATOM 2857 C C . LYS A 1 353 ? -17.189 -5.205 -1.325 1.00 92.81 353 LYS A C 1
ATOM 2859 O O . LYS A 1 353 ? -18.029 -5.874 -0.731 1.00 92.81 353 LYS A O 1
ATOM 2864 N N . GLY A 1 354 ? -15.914 -5.145 -0.934 1.00 91.94 354 GLY A N 1
ATOM 2865 C CA . GLY A 1 354 ? -15.409 -5.772 0.287 1.00 91.94 354 GLY A CA 1
ATOM 2866 C C . GLY A 1 354 ? -16.036 -5.197 1.558 1.00 91.94 354 GLY A C 1
ATOM 2867 O O . GLY A 1 354 ? -16.464 -5.956 2.423 1.00 91.94 354 GLY A O 1
ATOM 2868 N N . LEU A 1 355 ? -16.139 -3.870 1.645 1.00 92.31 355 LEU A N 1
ATOM 2869 C CA . LEU A 1 355 ? -16.732 -3.177 2.790 1.00 92.31 355 LEU A CA 1
ATOM 2870 C C . LEU A 1 355 ? -18.235 -3.437 2.949 1.00 92.31 355 LEU A C 1
ATOM 2872 O O . LEU A 1 355 ? -18.717 -3.604 4.067 1.00 92.31 355 LEU A O 1
ATOM 2876 N N . PHE A 1 356 ? -18.979 -3.458 1.842 1.00 93.19 356 PHE A N 1
ATOM 2877 C CA . PHE A 1 356 ? -20.444 -3.420 1.867 1.00 93.19 356 PHE A CA 1
ATOM 2878 C C . PHE A 1 356 ? -21.131 -4.768 1.604 1.00 93.19 356 PHE A C 1
ATOM 2880 O O . PHE A 1 356 ? -22.359 -4.822 1.531 1.00 93.19 356 PHE A O 1
ATOM 2887 N N . SER A 1 357 ? -20.385 -5.866 1.461 1.00 89.81 357 SER A N 1
ATOM 2888 C CA . SER A 1 357 ? -20.976 -7.187 1.203 1.00 89.81 357 SER A CA 1
ATOM 2889 C C . SER A 1 357 ? -21.733 -7.767 2.401 1.00 89.81 357 SER A C 1
ATOM 2891 O O . SER A 1 357 ? -22.711 -8.487 2.217 1.00 89.81 357 SER A O 1
ATOM 2893 N N . ASP A 1 358 ? -21.259 -7.513 3.626 1.00 89.38 358 ASP A N 1
ATOM 2894 C CA . ASP A 1 358 ? -21.883 -7.995 4.859 1.00 89.38 358 ASP A CA 1
ATOM 2895 C C . ASP A 1 358 ? -22.701 -6.859 5.461 1.00 89.38 358 ASP A C 1
ATOM 2897 O O . ASP A 1 358 ? -22.155 -5.966 6.108 1.00 89.38 358 ASP A O 1
ATOM 2901 N N . LYS A 1 359 ? -24.020 -6.899 5.248 1.00 89.50 359 LYS A N 1
ATOM 2902 C CA . LYS A 1 359 ? -24.941 -5.842 5.683 1.00 89.50 359 LYS A CA 1
ATOM 2903 C C . LYS A 1 359 ? -24.788 -5.508 7.174 1.00 89.50 359 LYS A C 1
ATOM 2905 O O . LYS A 1 359 ? -24.743 -4.340 7.528 1.00 89.50 359 LYS A O 1
ATOM 2910 N N . LYS A 1 360 ? -24.607 -6.514 8.041 1.00 86.69 360 LYS A N 1
ATOM 2911 C CA . LYS A 1 360 ? -24.492 -6.304 9.498 1.00 86.69 360 LYS A CA 1
ATOM 2912 C C . LYS A 1 360 ? -23.229 -5.544 9.894 1.00 86.69 360 LYS A C 1
ATOM 2914 O O . LYS A 1 360 ? -23.202 -4.923 10.954 1.00 86.69 360 LYS A O 1
ATOM 2919 N N . ILE A 1 361 ? -22.167 -5.669 9.102 1.00 85.19 361 ILE A N 1
ATOM 2920 C CA . ILE A 1 361 ? -20.905 -4.965 9.332 1.00 85.19 361 ILE A CA 1
ATOM 2921 C C . ILE A 1 361 ? -20.933 -3.606 8.634 1.00 85.19 361 ILE A C 1
ATOM 2923 O O . ILE A 1 361 ? -20.497 -2.622 9.220 1.00 85.19 361 ILE A O 1
ATOM 2927 N N . ALA A 1 362 ? -21.492 -3.549 7.425 1.00 89.31 362 ALA A N 1
ATOM 2928 C CA . ALA A 1 362 ? -21.676 -2.325 6.659 1.00 89.31 362 ALA A CA 1
ATOM 2929 C C . ALA A 1 362 ? -22.474 -1.270 7.436 1.00 89.31 362 ALA A C 1
ATOM 2931 O O . ALA A 1 362 ? -22.070 -0.113 7.472 1.00 89.31 362 ALA A O 1
ATOM 2932 N N . ASP A 1 363 ? -23.546 -1.688 8.115 1.00 89.44 363 ASP A N 1
ATOM 2933 C CA . ASP A 1 363 ? -24.383 -0.818 8.953 1.00 89.44 363 ASP A CA 1
ATOM 2934 C C . ASP A 1 363 ? -23.633 -0.277 10.187 1.00 89.44 363 ASP A C 1
ATOM 2936 O O . ASP A 1 363 ? -24.110 0.639 10.845 1.00 89.44 363 ASP A O 1
ATOM 2940 N N . LYS A 1 364 ? -22.461 -0.838 10.510 1.00 89.19 364 LYS A N 1
ATOM 2941 C CA . LYS A 1 364 ? -21.587 -0.387 11.599 1.00 89.19 364 LYS A CA 1
ATOM 2942 C C . LYS A 1 364 ? -20.375 0.388 11.101 1.00 89.19 364 LYS A C 1
ATOM 2944 O O . LYS A 1 364 ? -19.494 0.662 11.904 1.00 89.19 364 LYS A O 1
ATOM 2949 N N . LEU A 1 365 ? -20.249 0.687 9.809 1.00 91.06 365 LEU A N 1
ATOM 2950 C CA . LEU A 1 365 ? -19.132 1.493 9.316 1.00 91.06 365 LEU A CA 1
ATOM 2951 C C . LEU A 1 365 ? -19.311 2.943 9.766 1.00 91.06 365 LEU A C 1
ATOM 2953 O O . LEU A 1 365 ? -20.269 3.595 9.371 1.00 91.06 365 LEU A O 1
ATOM 2957 N N . SER A 1 366 ? -18.359 3.448 10.549 1.00 91.25 366 SER A N 1
ATOM 2958 C CA . SER A 1 366 ? -18.380 4.838 11.015 1.00 91.25 366 SER A CA 1
ATOM 2959 C C . SER A 1 366 ? -17.895 5.787 9.928 1.00 91.25 366 SER A C 1
ATOM 2961 O O . SER A 1 366 ? -18.530 6.790 9.611 1.00 91.25 366 SER A O 1
ATOM 2963 N N . TYR A 1 367 ? -16.741 5.478 9.340 1.00 92.25 367 TYR A N 1
ATOM 2964 C CA . TYR A 1 367 ? -16.175 6.264 8.256 1.00 92.25 367 TYR A CA 1
ATOM 2965 C C . TYR A 1 367 ? -15.177 5.445 7.444 1.00 92.25 367 TYR A C 1
ATOM 2967 O O . TYR A 1 367 ? -14.638 4.436 7.904 1.00 92.25 367 TYR A O 1
ATOM 2975 N N . VAL A 1 368 ? -14.900 5.935 6.240 1.00 94.00 368 VAL A N 1
ATOM 2976 C CA . VAL A 1 368 ? -13.751 5.541 5.429 1.00 94.00 368 VAL A CA 1
ATOM 2977 C C . VAL A 1 368 ? -12.840 6.754 5.308 1.00 94.00 368 VAL A C 1
ATOM 2979 O O . VAL A 1 368 ? -13.302 7.848 5.028 1.00 94.00 368 VAL A O 1
ATOM 2982 N N . GLU A 1 369 ? -11.546 6.611 5.535 1.00 94.19 369 GLU A N 1
ATOM 2983 C CA . GLU A 1 369 ? -10.604 7.729 5.504 1.00 94.19 369 GLU A CA 1
ATOM 2984 C C . GLU A 1 369 ? -9.610 7.551 4.362 1.00 94.19 369 GLU A C 1
ATOM 2986 O O . GLU A 1 369 ? -8.919 6.539 4.294 1.00 94.19 369 GLU A O 1
ATOM 2991 N N . ILE A 1 370 ? -9.520 8.544 3.479 1.00 94.69 370 ILE A N 1
ATOM 2992 C CA . ILE A 1 370 ? -8.472 8.642 2.463 1.00 94.69 370 ILE A CA 1
ATOM 2993 C C . ILE A 1 370 ? -7.366 9.517 3.046 1.00 94.69 370 ILE A C 1
ATOM 2995 O O . ILE A 1 370 ? -7.528 10.729 3.199 1.00 94.69 370 ILE A O 1
ATOM 2999 N N . VAL A 1 371 ? -6.240 8.894 3.377 1.00 92.44 371 VAL A N 1
ATOM 3000 C CA . VAL A 1 371 ? -5.106 9.535 4.041 1.00 92.44 371 VAL A CA 1
ATOM 3001 C C . VAL A 1 371 ? -3.958 9.702 3.060 1.00 92.44 371 VAL A C 1
ATOM 3003 O O . VAL A 1 371 ? -3.405 8.719 2.568 1.00 92.44 371 VAL A O 1
ATOM 3006 N N . GLY A 1 372 ? -3.573 10.943 2.793 1.00 90.25 372 GLY A N 1
ATOM 3007 C CA . GLY A 1 372 ? -2.415 11.264 1.967 1.00 90.25 372 GLY A CA 1
ATOM 3008 C C . GLY A 1 372 ? -1.158 11.483 2.798 1.00 90.25 372 GLY A C 1
ATOM 3009 O O . GLY A 1 372 ? -1.213 12.047 3.895 1.00 90.25 372 GLY A O 1
ATOM 3010 N N . PHE A 1 373 ? -0.021 11.077 2.236 1.00 88.25 373 PHE A N 1
ATOM 3011 C CA . PHE A 1 373 ? 1.306 11.242 2.821 1.00 88.25 373 PHE A CA 1
ATOM 3012 C C . PHE A 1 373 ? 2.240 12.018 1.880 1.00 88.25 373 PHE A C 1
ATOM 3014 O O . PHE A 1 373 ? 2.046 12.097 0.657 1.00 88.25 373 PHE A O 1
ATOM 3021 N N . ALA A 1 374 ? 3.261 12.625 2.472 1.00 87.06 374 ALA A N 1
ATOM 3022 C CA . ALA A 1 374 ? 4.357 13.280 1.772 1.00 87.06 374 ALA A CA 1
ATOM 3023 C C . ALA A 1 374 ? 5.689 12.724 2.288 1.00 87.06 374 ALA A C 1
ATOM 3025 O O . ALA A 1 374 ? 5.748 12.209 3.398 1.00 87.06 374 ALA A O 1
ATOM 3026 N N . SER A 1 375 ? 6.752 12.826 1.488 1.00 82.88 375 SER A N 1
ATOM 3027 C CA . SER A 1 375 ? 8.098 12.487 1.955 1.00 82.88 375 SER A CA 1
ATOM 3028 C C . SER A 1 375 ? 8.632 13.579 2.895 1.00 82.88 375 SER A C 1
ATOM 3030 O O . SER A 1 375 ? 8.256 14.743 2.723 1.00 82.88 375 SER A O 1
ATOM 3032 N N . PRO A 1 376 ? 9.534 13.254 3.843 1.00 83.44 376 PRO A N 1
ATOM 3033 C CA . PRO A 1 376 ? 10.148 14.212 4.772 1.00 83.44 376 PRO A CA 1
ATOM 3034 C C . PRO A 1 376 ? 11.222 15.059 4.077 1.00 83.44 376 PRO A C 1
ATOM 3036 O O . PRO A 1 376 ? 12.384 15.100 4.465 1.00 83.44 376 PRO A O 1
ATOM 3039 N N . THR A 1 377 ? 10.856 15.691 2.964 1.00 84.50 377 THR A N 1
ATOM 3040 C CA . THR A 1 377 ? 11.769 16.444 2.107 1.00 84.50 377 THR A CA 1
ATOM 3041 C C . THR A 1 377 ? 11.136 17.759 1.688 1.00 84.50 377 THR A C 1
ATOM 3043 O O . THR A 1 377 ? 9.966 17.788 1.304 1.00 84.50 377 THR A O 1
ATOM 3046 N N . TYR A 1 378 ? 11.913 18.837 1.690 1.00 86.44 378 TYR A N 1
ATOM 3047 C CA . TYR A 1 378 ? 11.485 20.159 1.244 1.00 86.44 378 TYR A CA 1
ATOM 3048 C C . TYR A 1 378 ? 12.667 20.923 0.649 1.00 86.44 378 TYR A C 1
ATOM 3050 O O . TYR A 1 378 ? 13.774 20.877 1.179 1.00 86.44 378 TYR A O 1
ATOM 3058 N N . LYS A 1 379 ? 12.450 21.601 -0.488 1.00 85.56 379 LYS A N 1
ATOM 3059 C CA . LYS A 1 379 ? 13.491 22.356 -1.217 1.00 85.56 379 LYS A CA 1
ATOM 3060 C C . LYS A 1 379 ? 14.808 21.578 -1.407 1.00 85.56 379 LYS A C 1
ATOM 3062 O O . LYS A 1 379 ? 15.894 22.127 -1.241 1.00 85.56 379 LYS A O 1
ATOM 3067 N N . GLY A 1 380 ? 14.718 20.290 -1.744 1.00 82.00 380 GLY A N 1
ATOM 3068 C CA . GLY A 1 380 ? 15.898 19.469 -2.018 1.00 82.00 380 GLY A CA 1
ATOM 3069 C C . GLY A 1 380 ? 16.634 18.944 -0.785 1.00 82.00 380 GLY A C 1
ATOM 3070 O O . GLY A 1 380 ? 17.708 18.370 -0.951 1.00 82.00 380 GLY A O 1
ATOM 3071 N N . LYS A 1 381 ? 16.091 19.102 0.427 1.00 83.19 381 LYS A N 1
ATOM 3072 C CA . LYS A 1 381 ? 16.719 18.646 1.676 1.00 83.19 381 LYS A CA 1
ATOM 3073 C C . LYS A 1 381 ? 15.761 17.819 2.523 1.00 83.19 381 LYS A C 1
ATOM 3075 O O . LYS A 1 381 ? 14.547 18.001 2.426 1.00 83.19 381 LYS A O 1
ATOM 3080 N N . TYR A 1 382 ? 16.314 16.910 3.321 1.00 84.50 382 TYR A N 1
ATOM 3081 C CA . TYR A 1 382 ? 15.576 16.224 4.382 1.00 84.50 382 TYR A CA 1
ATOM 3082 C C . TYR A 1 382 ? 15.106 17.219 5.453 1.00 84.50 382 TYR A C 1
ATOM 3084 O O . TYR A 1 382 ? 15.804 18.195 5.732 1.00 84.50 382 TYR A O 1
ATOM 3092 N N . VAL A 1 383 ? 13.931 16.962 6.026 1.00 81.06 383 VAL A N 1
ATOM 3093 C CA . VAL A 1 383 ? 13.324 17.750 7.102 1.00 81.06 383 VAL A CA 1
ATOM 3094 C C . VAL A 1 383 ? 13.108 16.835 8.293 1.00 81.06 383 VAL A C 1
ATOM 3096 O O . VAL A 1 383 ? 12.437 15.809 8.166 1.00 81.06 383 VAL A O 1
ATOM 3099 N N . ASP A 1 384 ? 13.654 17.221 9.441 1.00 76.75 384 ASP A N 1
ATOM 3100 C CA . ASP A 1 384 ? 13.440 16.490 10.680 1.00 76.75 384 ASP A CA 1
ATOM 3101 C C . ASP A 1 384 ? 11.996 16.724 11.184 1.00 76.75 384 ASP A C 1
ATOM 3103 O O . ASP A 1 384 ? 11.608 17.873 11.408 1.00 76.75 384 ASP A O 1
ATOM 3107 N N . PRO A 1 385 ? 11.176 15.670 11.360 1.00 74.50 385 PRO A N 1
ATOM 3108 C CA . PRO A 1 385 ? 9.822 15.765 11.931 1.00 74.50 385 PRO A CA 1
ATOM 3109 C C . PRO A 1 385 ? 9.752 16.337 13.353 1.00 74.50 385 PRO A C 1
ATOM 3111 O O . PRO A 1 385 ? 8.674 16.766 13.759 1.00 74.50 385 PRO A O 1
ATOM 3114 N N . GLN A 1 386 ? 10.840 16.267 14.127 1.00 76.56 386 GLN A N 1
ATOM 3115 C CA . GLN A 1 386 ? 10.895 16.689 15.528 1.00 76.56 386 GLN A CA 1
ATOM 3116 C C . GLN A 1 386 ? 11.491 18.089 15.688 1.00 76.56 386 GLN A C 1
ATOM 3118 O O . GLN A 1 386 ? 11.464 18.643 16.787 1.00 76.56 386 GLN A O 1
ATOM 3123 N N . SER A 1 387 ? 12.009 18.670 14.603 1.00 75.50 387 SER A N 1
ATOM 3124 C CA . SER A 1 387 ? 12.567 20.015 14.621 1.00 75.50 387 SER A CA 1
ATOM 3125 C C . SER A 1 387 ? 11.481 21.058 14.874 1.00 75.50 387 SER A C 1
ATOM 3127 O O . SER A 1 387 ? 10.414 21.054 14.254 1.00 75.50 387 SER A O 1
ATOM 3129 N N . MET A 1 388 ? 11.786 21.979 15.785 1.00 77.62 388 MET A N 1
ATOM 3130 C CA . MET A 1 388 ? 10.947 23.134 16.113 1.00 77.62 388 MET A CA 1
ATOM 3131 C C . MET A 1 388 ? 11.431 24.416 15.417 1.00 77.62 388 MET A C 1
ATOM 3133 O O . MET A 1 388 ? 10.876 25.491 15.656 1.00 77.62 388 MET A O 1
ATOM 3137 N N . ASP A 1 389 ? 12.438 24.315 14.544 1.00 82.81 389 ASP A N 1
ATOM 3138 C CA . ASP A 1 389 ? 12.982 25.455 13.813 1.00 82.81 389 ASP A CA 1
ATOM 3139 C C . ASP A 1 389 ? 11.952 26.035 12.834 1.00 82.81 389 ASP A C 1
ATOM 3141 O O . ASP A 1 389 ? 11.221 25.322 12.140 1.00 82.81 389 ASP A O 1
ATOM 3145 N N . GLU A 1 390 ? 11.927 27.364 12.695 1.00 81.88 390 GLU A N 1
ATOM 3146 C CA . GLU A 1 390 ? 10.942 28.057 11.848 1.00 81.88 390 GLU A CA 1
ATOM 3147 C C . GLU A 1 390 ? 11.003 27.609 10.372 1.00 81.88 390 GLU A C 1
ATOM 3149 O O . GLU A 1 390 ? 9.986 27.548 9.673 1.00 81.88 390 GLU A O 1
ATOM 3154 N N . LYS A 1 391 ? 12.205 27.274 9.884 1.00 77.50 391 LYS A N 1
ATOM 3155 C CA . LYS A 1 391 ? 12.421 26.778 8.515 1.00 77.50 391 LYS A CA 1
ATOM 3156 C C . LYS A 1 391 ? 11.793 25.398 8.305 1.00 77.50 391 LYS A C 1
ATOM 3158 O O . LYS A 1 391 ? 11.195 25.173 7.250 1.00 77.50 391 LYS A O 1
ATOM 3163 N N . ASP A 1 392 ? 11.871 24.530 9.308 1.00 81.31 392 ASP A N 1
ATOM 3164 C CA . ASP A 1 392 ? 11.314 23.179 9.263 1.00 81.31 392 ASP A CA 1
ATOM 3165 C C . ASP A 1 392 ? 9.799 23.200 9.482 1.00 81.31 392 ASP A C 1
ATOM 3167 O O . ASP A 1 392 ? 9.070 22.484 8.794 1.00 81.31 392 ASP A O 1
ATOM 3171 N N . ARG A 1 393 ? 9.283 24.135 10.293 1.00 83.06 393 ARG A N 1
ATOM 3172 C CA . ARG A 1 393 ? 7.835 24.366 10.418 1.00 83.06 393 ARG A CA 1
ATOM 3173 C C . ARG A 1 393 ? 7.184 24.697 9.072 1.00 83.06 393 ARG A C 1
ATOM 3175 O O . ARG A 1 393 ? 6.186 24.080 8.702 1.00 83.06 393 ARG A O 1
ATOM 3182 N N . LYS A 1 394 ? 7.788 25.598 8.283 1.00 86.94 394 LYS A N 1
ATOM 3183 C CA . LYS A 1 394 ? 7.312 25.929 6.920 1.00 86.94 394 LYS A CA 1
ATOM 3184 C C . LYS A 1 394 ? 7.322 24.707 5.995 1.00 86.94 394 LYS A C 1
ATOM 3186 O O . LYS A 1 394 ? 6.453 24.567 5.134 1.00 86.94 394 LYS A O 1
ATOM 3191 N N . ALA A 1 395 ? 8.299 23.819 6.160 1.00 86.94 395 ALA A N 1
ATOM 3192 C CA . ALA A 1 395 ? 8.397 22.588 5.390 1.00 86.94 395 ALA A CA 1
ATOM 3193 C C . ALA A 1 395 ? 7.327 21.553 5.785 1.00 86.94 395 ALA A C 1
ATOM 3195 O O . ALA A 1 395 ? 6.749 20.899 4.910 1.00 86.94 395 ALA A O 1
ATOM 3196 N N . ILE A 1 396 ? 7.031 21.429 7.081 1.00 85.69 396 ILE A N 1
ATOM 3197 C CA . ILE A 1 396 ? 5.951 20.585 7.609 1.00 85.69 396 ILE A CA 1
ATOM 3198 C C . ILE A 1 396 ? 4.597 21.079 7.093 1.00 85.69 396 ILE A C 1
ATOM 3200 O O . ILE A 1 396 ? 3.831 20.274 6.565 1.00 85.69 396 ILE A O 1
ATOM 3204 N N . GLU A 1 397 ? 4.320 22.384 7.179 1.00 88.62 397 GLU A N 1
ATOM 3205 C CA . GLU A 1 397 ? 3.085 23.001 6.673 1.00 88.62 397 GLU A CA 1
ATOM 3206 C C . GLU A 1 397 ? 2.899 22.755 5.167 1.00 88.62 397 GLU A C 1
ATOM 3208 O O . GLU A 1 397 ? 1.825 22.336 4.721 1.00 88.62 397 GLU A O 1
ATOM 3213 N N . TYR A 1 398 ? 3.964 22.948 4.379 1.00 91.56 398 TYR A N 1
ATOM 3214 C CA . TYR A 1 398 ? 3.954 22.661 2.945 1.00 91.56 398 TYR A CA 1
ATOM 3215 C C . TYR A 1 398 ? 3.604 21.194 2.661 1.00 91.56 398 TYR A C 1
ATOM 3217 O O . TYR A 1 398 ? 2.701 20.909 1.869 1.00 91.56 398 TYR A O 1
ATOM 3225 N N . ASN A 1 399 ? 4.289 20.256 3.320 1.00 90.12 399 ASN A N 1
ATOM 3226 C CA . ASN A 1 399 ? 4.079 18.826 3.107 1.00 90.12 399 ASN A CA 1
ATOM 3227 C C . ASN A 1 399 ? 2.722 18.345 3.640 1.00 90.12 399 ASN A C 1
ATOM 3229 O O . ASN A 1 399 ? 2.114 17.453 3.044 1.00 90.12 399 ASN A O 1
ATOM 3233 N N . LEU A 1 400 ? 2.186 18.977 4.687 1.00 90.69 400 LEU A N 1
ATOM 3234 C CA . LEU A 1 400 ? 0.832 18.732 5.170 1.00 90.69 400 LEU A CA 1
ATOM 3235 C C . LEU A 1 400 ? -0.198 19.112 4.103 1.00 90.69 400 LEU A C 1
ATOM 3237 O O . LEU A 1 400 ? -1.008 18.266 3.715 1.00 90.69 400 LEU A O 1
ATOM 3241 N N . LYS A 1 401 ? -0.110 20.329 3.552 1.00 94.19 401 LYS A N 1
ATOM 3242 C CA . LYS A 1 401 ? -0.996 20.786 2.471 1.00 94.19 401 LYS A CA 1
ATOM 3243 C C . LYS A 1 401 ? -0.869 19.911 1.223 1.00 94.19 401 LYS A C 1
ATOM 3245 O O . LYS A 1 401 ? -1.878 19.515 0.646 1.00 94.19 401 LYS A O 1
ATOM 3250 N N . LEU A 1 402 ? 0.355 19.555 0.829 1.00 92.94 402 LEU A N 1
ATOM 3251 C CA . LEU A 1 402 ? 0.597 18.665 -0.309 1.00 92.94 402 LEU A CA 1
ATOM 3252 C C . LEU A 1 402 ? -0.034 17.282 -0.095 1.00 92.94 402 LEU A C 1
ATOM 3254 O O . LEU A 1 402 ? -0.689 16.754 -0.994 1.00 92.94 402 LEU A O 1
ATOM 3258 N N . SER A 1 403 ? 0.136 16.706 1.097 1.00 92.75 403 SER A N 1
ATOM 3259 C CA . SER A 1 403 ? -0.435 15.405 1.447 1.00 92.75 403 SER A CA 1
ATOM 3260 C C . SER A 1 403 ? -1.969 15.425 1.428 1.00 92.75 403 SER A C 1
ATOM 3262 O O . SER A 1 403 ? -2.585 14.514 0.877 1.00 92.75 403 SER A O 1
ATOM 3264 N N . PHE A 1 404 ? -2.586 16.506 1.916 1.00 95.00 404 PHE A N 1
ATOM 3265 C CA . PHE A 1 404 ? -4.030 16.711 1.832 1.00 95.00 404 PHE A CA 1
ATOM 3266 C C . PHE A 1 404 ? -4.499 16.822 0.376 1.00 95.00 404 PHE A C 1
ATOM 3268 O O . PHE A 1 404 ? -5.395 16.091 -0.031 1.00 95.00 404 PHE A O 1
ATOM 3275 N N . ASN A 1 405 ? -3.845 17.650 -0.445 1.00 95.88 405 ASN A N 1
ATOM 3276 C CA . ASN A 1 405 ? -4.209 17.829 -1.856 1.00 95.88 405 ASN A CA 1
ATOM 3277 C C . ASN A 1 405 ? -4.112 16.522 -2.663 1.00 95.88 405 ASN A C 1
ATOM 3279 O O . ASN A 1 405 ? -4.882 16.299 -3.600 1.00 95.88 405 ASN A O 1
ATOM 3283 N N . ARG A 1 406 ? -3.167 15.639 -2.321 1.00 94.38 406 ARG A N 1
ATOM 3284 C CA . ARG A 1 406 ? -3.046 14.300 -2.921 1.00 94.38 406 ARG A CA 1
ATOM 3285 C C . ARG A 1 406 ? -4.234 13.414 -2.562 1.00 94.38 406 ARG A C 1
ATOM 3287 O O . ARG A 1 406 ? -4.832 12.817 -3.455 1.00 94.38 406 ARG A O 1
ATOM 3294 N N . ALA A 1 407 ? -4.601 13.370 -1.283 1.00 95.12 407 ALA A N 1
ATOM 3295 C CA . ALA A 1 407 ? -5.785 12.648 -0.822 1.00 95.12 407 ALA A CA 1
ATOM 3296 C C . ALA A 1 407 ? -7.070 13.206 -1.458 1.00 95.12 407 ALA A C 1
ATOM 3298 O O . ALA A 1 407 ? -7.919 12.447 -1.923 1.00 95.12 407 ALA A O 1
ATOM 3299 N N . GLU A 1 408 ? -7.172 14.531 -1.567 1.00 96.62 408 GLU A N 1
ATOM 3300 C CA . GLU A 1 408 ? -8.283 15.222 -2.219 1.00 96.62 408 GLU A CA 1
ATOM 3301 C C . GLU A 1 408 ? -8.370 14.876 -3.714 1.00 96.62 408 GLU A C 1
ATOM 3303 O O . GLU A 1 408 ? -9.456 14.652 -4.242 1.00 96.62 408 GLU A O 1
ATOM 3308 N N . SER A 1 409 ? -7.235 14.768 -4.407 1.00 95.88 409 SER A N 1
ATOM 3309 C CA . SER A 1 409 ? -7.203 14.393 -5.828 1.00 95.88 409 SER A CA 1
ATOM 3310 C C . SER A 1 409 ? -7.688 12.956 -6.054 1.00 95.88 409 SER A C 1
ATOM 3312 O O . SER A 1 409 ? -8.405 12.686 -7.023 1.00 95.88 409 SER A O 1
ATOM 3314 N N . VAL A 1 410 ? -7.362 12.044 -5.130 1.00 95.31 410 VAL A N 1
ATOM 3315 C CA . VAL A 1 410 ? -7.914 10.680 -5.103 1.00 95.31 410 VAL A CA 1
ATOM 3316 C C . VAL A 1 410 ? -9.417 10.713 -4.851 1.00 95.31 410 VAL A C 1
ATOM 3318 O O . VAL A 1 410 ? -10.165 10.143 -5.640 1.00 95.31 410 VAL A O 1
ATOM 3321 N N . PHE A 1 411 ? -9.875 11.442 -3.831 1.00 96.50 411 PHE A N 1
ATOM 3322 C CA . PHE A 1 411 ? -11.300 11.624 -3.546 1.00 96.50 411 PHE A CA 1
ATOM 3323 C C . PHE A 1 411 ? -12.075 12.137 -4.770 1.00 96.50 411 PHE A C 1
ATOM 3325 O O . PHE A 1 411 ? -13.060 11.525 -5.185 1.00 96.50 411 PHE A O 1
ATOM 3332 N N . LYS A 1 412 ? -11.599 13.223 -5.392 1.00 95.94 412 LYS A N 1
ATOM 3333 C CA . LYS A 1 412 ? -12.218 13.827 -6.581 1.00 95.94 412 LYS A CA 1
ATOM 3334 C C . LYS A 1 412 ? -12.317 12.828 -7.727 1.00 95.94 412 LYS A C 1
ATOM 3336 O O . LYS A 1 412 ? -13.341 12.781 -8.391 1.00 95.94 412 LYS A O 1
ATOM 3341 N N . THR A 1 413 ? -11.292 12.007 -7.935 1.00 95.62 413 THR A N 1
ATOM 3342 C CA . THR A 1 413 ? -11.305 10.984 -8.992 1.00 95.62 413 THR A CA 1
ATOM 3343 C C . THR A 1 413 ? -12.289 9.861 -8.680 1.00 95.62 413 THR A C 1
ATOM 3345 O O . THR A 1 413 ? -13.045 9.459 -9.557 1.00 95.62 413 THR A O 1
ATOM 3348 N N . ILE A 1 414 ? -12.322 9.386 -7.431 1.00 95.69 414 ILE A N 1
ATOM 3349 C CA . ILE A 1 414 ? -13.211 8.300 -6.998 1.00 95.69 414 ILE A CA 1
ATOM 3350 C C . ILE A 1 414 ? -14.683 8.677 -7.136 1.00 95.69 414 ILE A C 1
ATOM 3352 O O . ILE A 1 414 ? -15.496 7.820 -7.467 1.00 95.69 414 ILE A O 1
ATOM 3356 N N . PHE A 1 415 ? -15.042 9.933 -6.865 1.00 96.00 415 PHE A N 1
ATOM 3357 C CA . PHE A 1 415 ? -16.438 10.379 -6.817 1.00 96.00 415 PHE A CA 1
ATOM 3358 C C . PHE A 1 415 ? -16.861 11.256 -7.998 1.00 96.00 415 PHE A C 1
ATOM 3360 O O . PHE A 1 415 ? -17.966 11.802 -7.983 1.00 96.00 415 PHE A O 1
ATOM 3367 N N . ASN A 1 416 ? -16.018 11.381 -9.023 1.00 93.88 416 ASN A N 1
ATOM 3368 C CA . ASN A 1 416 ? -16.387 12.009 -10.285 1.00 93.88 416 ASN A CA 1
ATOM 3369 C C . ASN A 1 416 ? -16.976 10.956 -11.233 1.00 93.88 416 ASN A C 1
ATOM 3371 O O . ASN A 1 416 ? -16.274 10.052 -11.682 1.00 93.88 416 ASN A O 1
ATOM 3375 N N . GLN A 1 417 ? -18.259 11.106 -11.567 1.00 91.00 417 GLN A N 1
ATOM 3376 C CA . GLN A 1 417 ? -18.989 10.179 -12.440 1.00 91.00 417 GLN A CA 1
ATOM 3377 C C . GLN A 1 417 ? -18.427 10.118 -13.867 1.00 91.00 417 GLN A C 1
ATOM 3379 O O . GLN A 1 417 ? -18.552 9.087 -14.520 1.00 91.00 417 GLN A O 1
ATOM 3384 N N . ASN A 1 418 ? -17.754 11.177 -14.328 1.00 91.50 418 ASN A N 1
ATOM 3385 C CA . ASN A 1 418 ? -17.080 11.189 -15.628 1.00 91.50 418 ASN A CA 1
ATOM 3386 C C . ASN A 1 418 ? -15.747 10.422 -15.599 1.00 91.50 418 ASN A C 1
ATOM 3388 O O . ASN A 1 418 ? -15.228 10.032 -16.641 1.00 91.50 418 ASN A O 1
ATOM 3392 N N . GLU A 1 419 ? -15.168 10.215 -14.414 1.00 90.69 419 GLU A N 1
ATOM 3393 C CA . GLU A 1 419 ? -13.927 9.459 -14.244 1.00 90.69 419 GLU A CA 1
ATOM 3394 C C . GLU A 1 419 ? -14.221 7.981 -13.984 1.00 90.69 419 GLU A C 1
ATOM 3396 O O . GLU A 1 419 ? -13.598 7.119 -14.610 1.00 90.69 419 GLU A O 1
ATOM 3401 N N . MET A 1 420 ? -15.154 7.669 -13.078 1.00 93.00 420 MET A N 1
ATOM 3402 C CA . MET A 1 420 ? -15.553 6.293 -12.789 1.00 93.00 420 MET A CA 1
ATOM 3403 C C . MET A 1 420 ? -16.913 6.176 -12.100 1.00 93.00 420 MET A C 1
ATOM 3405 O O . MET A 1 420 ? -17.341 7.068 -11.366 1.00 93.00 420 MET A O 1
ATOM 3409 N N . THR A 1 421 ? -17.548 5.016 -12.270 1.00 93.69 421 THR A N 1
ATOM 3410 C CA . THR A 1 421 ? -18.803 4.648 -11.609 1.00 93.69 421 THR A CA 1
ATOM 3411 C C . THR A 1 421 ? -18.723 3.235 -11.033 1.00 93.69 421 THR A C 1
ATOM 3413 O O . THR A 1 421 ? -18.087 2.349 -11.602 1.00 93.69 421 THR A O 1
ATOM 3416 N N . PHE A 1 422 ? -19.334 3.024 -9.865 1.00 95.19 422 PHE A N 1
ATOM 3417 C CA . PHE A 1 422 ? -19.453 1.706 -9.234 1.00 95.19 422 PHE A CA 1
ATOM 3418 C C . PHE A 1 422 ? -20.663 1.651 -8.296 1.00 95.19 422 PHE A C 1
ATOM 3420 O O . PHE A 1 422 ? -21.147 2.676 -7.816 1.00 95.19 422 PHE A O 1
ATOM 3427 N N . LYS A 1 423 ? -21.166 0.442 -8.034 1.00 94.31 423 LYS A N 1
ATOM 3428 C CA . LYS A 1 423 ? -22.461 0.205 -7.377 1.00 94.31 423 LYS A CA 1
ATOM 3429 C C . LYS A 1 423 ? -22.581 0.858 -5.995 1.00 94.31 423 LYS A C 1
ATOM 3431 O O . LYS A 1 423 ? -23.605 1.454 -5.680 1.00 94.31 423 LYS A O 1
ATOM 3436 N N . GLU A 1 424 ? -21.542 0.775 -5.171 1.00 95.12 424 GLU A N 1
ATOM 3437 C CA . GLU A 1 424 ? -21.548 1.296 -3.800 1.00 95.12 424 GLU A CA 1
ATOM 3438 C C . GLU A 1 424 ? -21.011 2.734 -3.678 1.00 95.12 424 GLU A C 1
ATOM 3440 O O . GLU A 1 424 ? -20.793 3.221 -2.569 1.00 95.12 424 GLU A O 1
ATOM 3445 N N . GLN A 1 425 ? -20.814 3.447 -4.792 1.00 94.75 425 GLN A N 1
ATOM 3446 C CA . GLN A 1 425 ? -20.157 4.759 -4.819 1.00 94.75 425 GLN A CA 1
ATOM 3447 C C . GLN A 1 425 ? -20.857 5.811 -3.955 1.00 94.75 425 GLN A C 1
ATOM 3449 O O . GLN A 1 425 ? -20.192 6.527 -3.210 1.00 94.75 425 GLN A O 1
ATOM 3454 N N . GLN A 1 426 ? -22.190 5.878 -3.978 1.00 93.56 426 GLN A N 1
ATOM 3455 C CA . GLN A 1 426 ? -22.938 6.827 -3.147 1.00 93.56 426 GLN A CA 1
ATOM 3456 C C . GLN A 1 426 ? -22.824 6.507 -1.648 1.00 93.56 426 GLN A C 1
ATOM 3458 O O . GLN A 1 426 ? -22.639 7.419 -0.846 1.00 93.56 426 GLN A O 1
ATOM 3463 N N . LYS A 1 427 ? -22.875 5.218 -1.280 1.00 93.56 427 LYS A N 1
ATOM 3464 C CA . LYS A 1 427 ? -22.718 4.759 0.112 1.00 93.56 427 LYS A CA 1
ATOM 3465 C C . LYS A 1 427 ? -21.313 5.024 0.636 1.00 93.56 427 LYS A C 1
ATOM 3467 O O . LYS A 1 427 ? -21.137 5.433 1.776 1.00 93.56 427 LYS A O 1
ATOM 3472 N N . LEU A 1 428 ? -20.305 4.811 -0.209 1.00 95.25 428 LEU A N 1
ATOM 3473 C CA . LEU A 1 428 ? -18.933 5.142 0.139 1.00 95.25 428 LEU A CA 1
ATOM 3474 C C . LEU A 1 428 ? -18.786 6.657 0.330 1.00 95.25 428 LEU A C 1
ATOM 3476 O O . LEU A 1 428 ? -18.223 7.089 1.328 1.00 95.25 428 LEU A O 1
ATOM 3480 N N . LYS A 1 429 ? -19.351 7.470 -0.574 1.00 94.75 429 LYS A N 1
ATOM 3481 C CA . LYS A 1 429 ? -19.254 8.937 -0.525 1.00 94.75 429 LYS A CA 1
ATOM 3482 C C . LYS A 1 429 ? -19.758 9.527 0.793 1.00 94.75 429 LYS A C 1
ATOM 3484 O O . LYS A 1 429 ? -19.124 10.443 1.302 1.00 94.75 429 LYS A O 1
ATOM 3489 N N . SER A 1 430 ? -20.855 9.011 1.354 1.00 94.00 430 SER A N 1
ATOM 3490 C CA . SER A 1 430 ? -21.416 9.513 2.620 1.00 94.00 430 SER A CA 1
ATOM 3491 C C . SER A 1 430 ? -20.557 9.210 3.850 1.00 94.00 430 SER A C 1
ATOM 3493 O O . SER A 1 430 ? -20.748 9.838 4.884 1.00 94.00 430 SER A O 1
ATOM 3495 N N . LEU A 1 431 ? -19.624 8.260 3.749 1.00 94.75 431 LEU A N 1
ATOM 3496 C CA . LEU A 1 431 ? -18.755 7.839 4.850 1.00 94.75 431 LEU A CA 1
ATOM 3497 C C . LEU A 1 431 ? -17.328 8.379 4.721 1.00 94.75 431 LEU A C 1
ATOM 3499 O O . LEU A 1 431 ? -16.534 8.230 5.651 1.00 94.75 431 LEU A O 1
ATOM 3503 N N . VAL A 1 432 ? -16.965 8.953 3.569 1.00 95.94 432 VAL A N 1
ATOM 3504 C CA . VAL A 1 432 ? -15.570 9.289 3.291 1.00 95.94 432 VAL A CA 1
ATOM 3505 C C . VAL A 1 432 ? -15.128 10.585 3.968 1.00 95.94 432 VAL A C 1
ATOM 3507 O O . VAL A 1 432 ? -15.758 11.631 3.848 1.00 95.94 432 VAL A O 1
ATOM 3510 N N . LYS A 1 433 ? -13.967 10.509 4.617 1.00 95.50 433 LYS A N 1
ATOM 3511 C CA . LYS A 1 433 ? -13.169 11.621 5.132 1.00 95.50 433 LYS A CA 1
ATOM 3512 C C . LYS A 1 433 ? -11.858 11.707 4.357 1.00 95.50 433 LYS A C 1
ATOM 3514 O O . LYS A 1 433 ? -11.331 10.692 3.898 1.00 95.50 433 LYS A O 1
ATOM 3519 N N . VAL A 1 434 ? -11.320 12.914 4.226 1.00 94.75 434 VAL A N 1
ATOM 3520 C CA . VAL A 1 434 ? -10.051 13.170 3.535 1.00 94.75 434 VAL A CA 1
ATOM 3521 C C . VAL A 1 434 ? -9.091 13.833 4.510 1.00 94.75 434 VAL A C 1
ATOM 3523 O O . VAL A 1 434 ? -9.416 14.872 5.082 1.00 94.75 434 VAL A O 1
ATOM 3526 N N . THR A 1 435 ? -7.903 13.251 4.668 1.00 91.94 435 THR A N 1
ATOM 3527 C CA . THR A 1 435 ? -6.912 13.702 5.650 1.00 91.94 435 THR A CA 1
ATOM 3528 C C . THR A 1 435 ? -5.524 13.780 5.021 1.00 91.94 435 THR A C 1
ATOM 3530 O O . THR A 1 435 ? -5.108 12.892 4.278 1.00 91.94 435 THR A O 1
ATOM 3533 N N . GLY A 1 436 ? -4.770 14.830 5.349 1.00 90.12 436 GLY A N 1
ATOM 3534 C CA . GLY A 1 436 ? -3.331 14.910 5.091 1.00 90.12 436 GLY A CA 1
ATOM 3535 C C . GLY A 1 436 ? -2.547 14.621 6.368 1.00 90.12 436 GLY A C 1
ATOM 3536 O O . GLY A 1 436 ? -2.866 15.174 7.418 1.00 90.12 436 GLY A O 1
ATOM 3537 N N . ARG A 1 437 ? -1.531 13.754 6.303 1.00 88.69 437 ARG A N 1
ATOM 3538 C CA . ARG A 1 437 ? -0.671 13.410 7.455 1.00 88.69 437 ARG A CA 1
ATOM 3539 C C . ARG A 1 437 ? 0.770 13.898 7.319 1.00 88.69 437 ARG A C 1
ATOM 3541 O O . ARG A 1 437 ? 1.572 13.651 8.219 1.00 88.69 437 ARG A O 1
ATOM 3548 N N . SER A 1 438 ? 1.100 14.609 6.237 1.00 87.81 438 SER A N 1
ATOM 3549 C CA . SER A 1 438 ? 2.482 14.981 5.919 1.00 87.81 438 SER A CA 1
ATOM 3550 C C . SER A 1 438 ? 3.386 13.729 5.954 1.00 87.81 438 SER A C 1
ATOM 3552 O O . SER A 1 438 ? 2.966 12.662 5.502 1.00 87.81 438 SER A O 1
ATOM 3554 N N . PHE A 1 439 ? 4.592 13.844 6.503 1.00 81.81 439 PHE A N 1
ATOM 3555 C CA . PHE A 1 439 ? 5.512 12.744 6.825 1.00 81.81 439 PHE A CA 1
ATOM 3556 C C . PHE A 1 439 ? 5.476 12.345 8.317 1.00 81.81 439 PHE A C 1
ATOM 3558 O O . PHE A 1 439 ? 6.229 11.484 8.755 1.00 81.81 439 PHE A O 1
ATOM 3565 N N . LEU A 1 440 ? 4.579 12.942 9.113 1.00 74.69 440 LEU A N 1
ATOM 3566 C CA . LEU A 1 440 ? 4.573 12.846 10.584 1.00 74.69 440 LEU A CA 1
ATOM 3567 C C . LEU A 1 440 ? 4.109 11.485 11.129 1.00 74.69 440 LEU A C 1
ATOM 3569 O O . LEU A 1 440 ? 4.251 11.204 12.314 1.00 74.69 440 LEU A O 1
ATOM 3573 N N . ALA A 1 441 ? 3.498 10.657 10.284 1.00 64.38 441 ALA A N 1
ATOM 3574 C CA . ALA A 1 441 ? 3.020 9.325 10.651 1.00 64.38 441 ALA A CA 1
ATOM 3575 C C . ALA A 1 441 ? 3.939 8.197 10.151 1.00 64.38 441 ALA A C 1
ATOM 3577 O O . ALA A 1 441 ? 3.652 7.023 10.399 1.00 64.38 441 ALA A O 1
ATOM 3578 N N . GLU A 1 442 ? 5.039 8.526 9.465 1.00 58.12 442 GLU A N 1
ATOM 3579 C CA . GLU A 1 442 ? 6.111 7.561 9.239 1.00 58.12 442 GLU A CA 1
ATOM 3580 C C . GLU A 1 442 ? 6.846 7.333 10.564 1.00 58.12 442 GLU A C 1
ATOM 3582 O O . GLU A 1 442 ? 7.233 8.278 11.248 1.00 58.12 442 GLU A O 1
ATOM 3587 N N . LYS A 1 443 ? 6.999 6.068 10.971 1.00 52.06 443 LYS A N 1
ATOM 3588 C CA . LYS A 1 443 ? 7.797 5.723 12.152 1.00 52.06 443 LYS A CA 1
ATOM 3589 C C . LYS A 1 443 ? 9.264 5.951 11.811 1.00 52.06 443 LYS A C 1
ATOM 3591 O O . LYS A 1 443 ? 9.921 5.076 11.255 1.00 52.06 443 LYS A O 1
ATOM 3596 N N . ILE A 1 444 ? 9.748 7.136 12.149 1.00 48.69 444 ILE A N 1
ATOM 3597 C CA . ILE A 1 444 ? 11.130 7.577 11.931 1.00 48.69 444 ILE A CA 1
ATOM 3598 C C . ILE A 1 444 ? 12.105 6.852 12.885 1.00 48.69 444 ILE A C 1
ATOM 3600 O O . ILE A 1 444 ? 13.311 6.940 12.718 1.00 48.69 444 ILE A O 1
ATOM 3604 N N . ASP A 1 445 ? 11.598 5.992 13.781 1.00 44.09 445 ASP A N 1
ATOM 3605 C CA . ASP A 1 445 ? 12.392 5.073 14.614 1.00 44.09 445 ASP A CA 1
ATOM 3606 C C . ASP A 1 445 ? 13.220 4.041 13.810 1.00 44.09 445 ASP A C 1
ATOM 3608 O O . ASP A 1 445 ? 14.137 3.432 14.357 1.00 44.09 445 ASP A O 1
ATOM 3612 N N . GLU A 1 446 ? 12.902 3.798 12.529 1.00 43.94 446 GLU A N 1
ATOM 3613 C CA . GLU A 1 446 ? 13.695 2.926 11.634 1.00 43.94 446 GLU A CA 1
ATOM 3614 C C . GLU A 1 446 ? 14.713 3.685 10.773 1.00 43.94 446 GLU A C 1
ATOM 3616 O O . GLU A 1 446 ? 15.481 3.071 10.028 1.00 43.94 446 GLU A O 1
ATOM 3621 N N . MET A 1 447 ? 14.725 5.012 10.848 1.00 51.84 447 MET A N 1
ATOM 3622 C CA . MET A 1 447 ? 15.672 5.834 10.118 1.00 51.84 447 MET A CA 1
ATOM 3623 C C . MET A 1 447 ? 16.767 6.202 11.114 1.00 51.84 447 MET A C 1
ATOM 3625 O O . MET A 1 447 ? 16.472 6.793 12.145 1.00 51.84 447 MET A O 1
ATOM 3629 N N . ASP A 1 448 ? 17.997 5.745 10.859 1.00 50.91 448 ASP A N 1
ATOM 3630 C CA . ASP A 1 448 ? 19.160 5.926 11.744 1.00 50.91 448 ASP A CA 1
ATOM 3631 C C . ASP A 1 448 ? 19.122 7.263 12.501 1.00 50.91 448 ASP A C 1
ATOM 3633 O O . ASP A 1 448 ? 18.915 8.310 11.888 1.00 50.91 448 ASP A O 1
ATOM 3637 N N . ARG A 1 449 ? 19.447 7.253 13.802 1.00 48.69 449 ARG A N 1
ATOM 3638 C CA . ARG A 1 449 ? 19.709 8.484 14.579 1.00 48.69 449 ARG A CA 1
ATOM 3639 C C . ARG A 1 449 ? 20.805 9.375 13.956 1.00 48.69 449 ARG A C 1
ATOM 3641 O O . ARG A 1 449 ? 20.942 10.523 14.353 1.00 48.69 449 ARG A O 1
ATOM 3648 N N . ASP A 1 450 ? 21.515 8.860 12.952 1.00 52.88 450 ASP A N 1
ATOM 3649 C CA . ASP A 1 450 ? 22.588 9.507 12.196 1.00 52.88 450 ASP A CA 1
ATOM 3650 C C . ASP A 1 450 ? 22.143 10.099 10.840 1.00 52.88 450 ASP A C 1
ATOM 3652 O O . ASP A 1 450 ? 22.967 10.270 9.935 1.00 52.88 450 ASP A O 1
ATOM 3656 N N . ILE A 1 451 ? 20.855 10.407 10.618 1.00 62.41 451 ILE A N 1
ATOM 3657 C CA . ILE A 1 451 ? 20.506 11.249 9.459 1.00 62.41 451 ILE A CA 1
ATOM 3658 C C . ILE A 1 451 ? 21.062 12.646 9.718 1.00 62.41 451 ILE A C 1
ATOM 3660 O O . ILE A 1 451 ? 20.480 13.426 10.466 1.00 62.41 451 ILE A O 1
ATOM 3664 N N . ALA A 1 452 ? 22.182 12.963 9.069 1.00 56.81 452 ALA A N 1
ATOM 3665 C CA . ALA A 1 452 ? 22.749 14.300 9.106 1.00 56.81 452 ALA A CA 1
ATOM 3666 C C . ALA A 1 452 ? 21.675 15.331 8.724 1.00 56.81 452 ALA A C 1
ATOM 3668 O O . ALA A 1 452 ? 21.087 15.262 7.634 1.00 56.81 452 ALA A O 1
ATOM 3669 N N . SER A 1 453 ? 21.422 16.286 9.621 1.00 55.47 453 SER A N 1
ATOM 3670 C CA . SER A 1 453 ? 20.589 17.447 9.329 1.00 55.47 453 SER A CA 1
ATOM 3671 C C . SER A 1 453 ? 21.166 18.145 8.092 1.00 55.47 453 SER A C 1
ATOM 3673 O O . SER A 1 453 ? 22.324 18.555 8.054 1.00 55.47 453 SER A O 1
ATOM 3675 N N . GLY A 1 454 ? 20.383 18.188 7.012 1.00 59.62 454 GLY A N 1
ATOM 3676 C CA . GLY A 1 454 ? 20.835 18.719 5.723 1.00 59.62 454 GLY A CA 1
ATOM 3677 C C . GLY A 1 454 ? 21.274 17.693 4.672 1.00 59.62 454 GLY A C 1
ATOM 3678 O O . GLY A 1 454 ? 21.718 18.126 3.608 1.00 59.62 454 GLY A O 1
ATOM 3679 N N . MET A 1 455 ? 21.092 16.382 4.898 1.00 78.50 455 MET A N 1
ATOM 3680 C CA . MET A 1 455 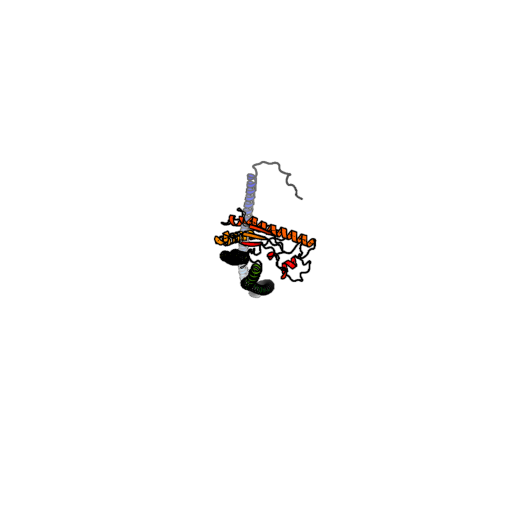? 21.195 15.365 3.838 1.00 78.50 455 MET A CA 1
ATOM 3681 C C . MET A 1 455 ? 20.393 15.794 2.600 1.00 78.50 455 MET A C 1
ATOM 3683 O O . MET A 1 455 ? 19.244 16.250 2.704 1.00 78.50 455 MET A O 1
ATOM 3687 N N . SER A 1 456 ? 20.988 15.642 1.414 1.00 79.75 456 SER A N 1
ATOM 3688 C CA . SER A 1 456 ? 20.301 16.010 0.180 1.00 79.75 456 SER A CA 1
ATOM 3689 C C . SER A 1 456 ? 19.104 15.089 -0.068 1.00 79.75 456 SER A C 1
ATOM 3691 O O . SER A 1 456 ? 19.128 13.894 0.232 1.00 79.75 456 SER A O 1
ATOM 3693 N N . GLN A 1 457 ? 18.052 15.617 -0.694 1.00 80.69 457 GLN A N 1
ATOM 3694 C CA . GLN A 1 457 ? 16.880 14.837 -1.095 1.00 80.69 457 GLN A CA 1
ATOM 3695 C C . GLN A 1 457 ? 17.280 13.633 -1.956 1.00 80.69 457 GLN A C 1
ATOM 3697 O O . GLN A 1 457 ? 16.686 12.568 -1.834 1.00 80.69 457 GLN A O 1
ATOM 3702 N N . LYS A 1 458 ? 18.289 13.778 -2.824 1.00 82.19 458 LYS A N 1
ATOM 3703 C CA . LYS A 1 458 ? 18.737 12.693 -3.703 1.00 82.19 458 LYS A CA 1
ATOM 3704 C C . LYS A 1 458 ? 19.340 11.537 -2.904 1.00 82.19 458 LYS A C 1
ATOM 3706 O O . LYS A 1 458 ? 19.004 10.385 -3.168 1.00 82.19 458 LYS A O 1
ATOM 3711 N N . GLU A 1 459 ? 20.190 11.833 -1.926 1.00 80.31 459 GLU A N 1
ATOM 3712 C CA . GLU A 1 459 ? 20.778 10.826 -1.034 1.00 80.31 459 GLU A CA 1
ATOM 3713 C C . GLU A 1 459 ? 19.714 10.179 -0.154 1.00 80.31 459 GLU A C 1
ATOM 3715 O O . GLU A 1 459 ? 19.635 8.952 -0.072 1.00 80.31 459 GLU A O 1
ATOM 3720 N N . PHE A 1 460 ? 18.841 11.004 0.420 1.00 80.06 460 PHE A N 1
ATOM 3721 C CA . PHE A 1 460 ? 17.745 10.556 1.258 1.00 80.06 460 PHE A CA 1
ATOM 3722 C C . PHE A 1 460 ? 16.805 9.609 0.499 1.00 80.06 460 PHE A C 1
ATOM 3724 O O . PHE A 1 460 ? 16.566 8.481 0.927 1.00 80.06 460 PHE A O 1
ATOM 3731 N N . CYS A 1 461 ? 16.334 10.016 -0.682 1.00 79.00 461 CYS A N 1
ATOM 3732 C CA . CYS A 1 461 ? 15.431 9.207 -1.494 1.00 79.00 461 CYS A CA 1
ATOM 3733 C C . CYS A 1 461 ? 16.109 7.959 -2.072 1.00 79.00 461 CYS A C 1
ATOM 3735 O O . CYS A 1 461 ? 15.430 6.958 -2.280 1.00 79.00 461 CYS A O 1
ATOM 3737 N N . LYS A 1 462 ? 17.433 7.975 -2.287 1.00 81.06 462 LYS A N 1
ATOM 3738 C CA . LYS A 1 462 ? 18.196 6.771 -2.653 1.00 81.06 462 LYS A CA 1
ATOM 3739 C C . LYS A 1 462 ? 18.285 5.777 -1.488 1.00 81.06 462 LYS A C 1
ATOM 3741 O O . LYS A 1 462 ? 18.290 4.572 -1.730 1.00 81.06 462 LYS A O 1
ATOM 3746 N N . LYS A 1 463 ? 18.362 6.256 -0.239 1.00 78.06 463 LYS A N 1
ATOM 3747 C CA . LYS A 1 463 ? 18.434 5.406 0.964 1.00 78.06 463 LYS A CA 1
ATOM 3748 C C . LYS A 1 463 ? 17.058 4.871 1.389 1.00 78.06 463 LYS A C 1
ATOM 3750 O O . LYS A 1 463 ? 16.977 3.694 1.738 1.00 78.06 463 LYS A O 1
ATOM 3755 N N . TYR A 1 464 ? 16.010 5.697 1.325 1.00 73.50 464 TYR A N 1
ATOM 3756 C CA . TYR A 1 464 ? 14.700 5.425 1.942 1.00 73.50 464 TYR A CA 1
ATOM 3757 C C . TYR A 1 464 ? 13.510 5.348 0.970 1.00 73.50 464 TYR A C 1
ATOM 3759 O O . TYR A 1 464 ? 12.385 5.174 1.420 1.00 73.50 464 TYR A O 1
ATOM 3767 N N . ASP A 1 465 ? 13.738 5.441 -0.344 1.00 75.31 465 ASP A N 1
ATOM 3768 C CA . ASP A 1 465 ? 12.699 5.367 -1.384 1.00 75.31 465 ASP A CA 1
ATOM 3769 C C . ASP A 1 465 ? 11.502 6.301 -1.125 1.00 75.31 465 ASP A C 1
ATOM 3771 O O . ASP A 1 465 ? 10.401 5.897 -0.745 1.00 75.31 465 ASP A O 1
ATOM 3775 N N . CYS A 1 466 ? 11.710 7.592 -1.389 1.00 76.75 466 CYS A N 1
ATOM 3776 C CA . CYS A 1 466 ? 10.679 8.615 -1.209 1.00 76.75 466 CYS A CA 1
ATOM 3777 C C . CYS A 1 466 ? 9.381 8.334 -1.971 1.00 76.75 466 CYS A C 1
ATOM 3779 O O . CYS A 1 466 ? 8.347 8.872 -1.586 1.00 76.75 466 CYS A O 1
ATOM 3781 N N . LYS A 1 467 ? 9.398 7.524 -3.038 1.00 75.81 467 LYS A N 1
ATOM 3782 C CA . LYS A 1 467 ? 8.171 7.203 -3.772 1.00 75.81 467 LYS A CA 1
ATOM 3783 C C . LYS A 1 467 ? 7.182 6.453 -2.872 1.00 75.81 467 LYS A C 1
ATOM 3785 O O . LYS A 1 467 ? 6.002 6.788 -2.854 1.00 75.81 467 LYS A O 1
ATOM 3790 N N . LYS A 1 468 ? 7.677 5.546 -2.023 1.00 74.12 468 LYS A N 1
ATOM 3791 C CA . LYS A 1 468 ? 6.864 4.783 -1.056 1.00 74.12 468 LYS A CA 1
ATOM 3792 C C . LYS A 1 468 ? 6.324 5.616 0.105 1.00 74.12 468 LYS A C 1
ATOM 3794 O O . LYS A 1 468 ? 5.290 5.258 0.676 1.00 74.12 468 LYS A O 1
ATOM 3799 N N . ALA A 1 469 ? 7.000 6.713 0.443 1.00 75.44 469 ALA A N 1
ATOM 3800 C CA . ALA A 1 469 ? 6.526 7.688 1.426 1.00 75.44 469 ALA A CA 1
ATOM 3801 C C . ALA A 1 469 ? 5.394 8.567 0.863 1.00 75.44 469 ALA A C 1
ATOM 3803 O O . ALA A 1 469 ? 4.506 9.019 1.583 1.00 75.44 469 ALA A O 1
ATOM 3804 N N . GLN A 1 470 ? 5.362 8.770 -0.457 1.00 79.25 470 GLN A N 1
ATOM 3805 C CA . GLN A 1 470 ? 4.353 9.567 -1.165 1.00 79.25 470 GLN A CA 1
ATOM 3806 C C . GLN A 1 470 ? 3.109 8.742 -1.531 1.00 79.25 470 GLN A C 1
ATOM 3808 O O . GLN A 1 470 ? 2.638 8.751 -2.670 1.00 79.25 470 GLN A O 1
ATOM 3813 N N . ARG A 1 471 ? 2.580 8.011 -0.549 1.00 83.94 471 ARG A N 1
ATOM 3814 C CA . ARG A 1 471 ? 1.462 7.076 -0.716 1.00 83.94 471 ARG A CA 1
ATOM 3815 C C . ARG A 1 471 ? 0.122 7.658 -0.272 1.00 83.94 471 ARG A C 1
ATOM 3817 O O . ARG A 1 471 ? 0.051 8.675 0.419 1.00 83.94 471 ARG A O 1
ATOM 3824 N N . VAL A 1 472 ? -0.944 6.958 -0.649 1.00 85.56 472 VAL A N 1
ATOM 3825 C CA . VAL A 1 472 ? -2.298 7.167 -0.129 1.00 85.56 472 VAL A CA 1
ATOM 3826 C C . VAL A 1 472 ? -2.756 5.870 0.525 1.00 85.56 472 VAL A C 1
ATOM 3828 O O . VAL A 1 472 ? -2.608 4.795 -0.053 1.00 85.56 472 VAL A O 1
ATOM 3831 N N . ILE A 1 473 ? -3.282 5.978 1.741 1.00 86.62 473 ILE A N 1
ATOM 3832 C CA . ILE A 1 473 ? -3.830 4.859 2.508 1.00 86.62 473 ILE A CA 1
ATOM 3833 C C . ILE A 1 473 ? -5.331 5.073 2.635 1.00 86.62 473 ILE A C 1
ATOM 3835 O O . ILE A 1 473 ? -5.769 6.177 2.949 1.00 86.62 473 ILE A O 1
ATOM 3839 N N . ILE A 1 474 ? -6.108 4.020 2.417 1.00 88.69 474 ILE A N 1
ATOM 3840 C CA . ILE A 1 474 ? -7.540 4.011 2.682 1.00 88.69 474 ILE A CA 1
ATOM 3841 C C . ILE A 1 474 ? -7.779 3.205 3.953 1.00 88.69 474 ILE A C 1
ATOM 3843 O O . ILE A 1 474 ? -7.336 2.065 4.072 1.00 88.69 474 ILE A O 1
ATOM 3847 N N . LYS A 1 475 ? -8.458 3.812 4.919 1.00 89.50 475 LYS A N 1
ATOM 3848 C CA . LYS A 1 475 ? -8.776 3.206 6.215 1.00 89.50 475 LYS A CA 1
ATOM 3849 C C . LYS A 1 475 ? -10.280 3.131 6.392 1.00 89.50 475 LYS A C 1
ATOM 3851 O O . LYS A 1 475 ? -11.006 3.902 5.772 1.00 89.50 475 LYS A O 1
ATOM 3856 N N . PHE A 1 476 ? -10.750 2.252 7.262 1.00 89.06 476 PHE A N 1
ATOM 3857 C CA . PHE A 1 476 ? -12.138 2.251 7.709 1.00 89.06 476 PHE A CA 1
ATOM 3858 C C . PHE A 1 476 ? -12.200 2.104 9.223 1.00 89.06 476 PHE A C 1
ATOM 3860 O O . PHE A 1 476 ? -11.289 1.550 9.842 1.00 89.06 476 PHE A O 1
ATOM 3867 N N . ASP A 1 477 ? -13.291 2.580 9.810 1.00 86.50 477 ASP A N 1
ATOM 3868 C CA . ASP A 1 477 ? -13.580 2.381 11.224 1.00 86.50 477 ASP A CA 1
ATOM 3869 C C . ASP A 1 477 ? -15.008 1.870 11.443 1.00 86.50 477 ASP A C 1
ATOM 3871 O O . ASP A 1 477 ? -15.876 2.030 10.583 1.00 86.50 477 ASP A O 1
ATOM 3875 N N . LEU A 1 478 ? -15.239 1.233 12.592 1.00 84.06 478 LEU A N 1
ATOM 3876 C CA . LEU A 1 478 ? -16.525 0.673 12.990 1.00 84.06 478 LEU A CA 1
ATOM 3877 C C . LEU A 1 478 ? -17.083 1.406 14.213 1.00 84.06 478 LEU A C 1
ATOM 3879 O O . LEU A 1 478 ? -16.368 1.609 15.193 1.00 84.06 478 LEU A O 1
ATOM 3883 N N . GLU A 1 479 ? -18.369 1.741 14.159 1.00 79.12 479 GLU A N 1
ATOM 3884 C CA . GLU A 1 479 ? -19.133 2.356 15.241 1.00 79.12 479 GLU A CA 1
ATOM 3885 C C . GLU A 1 479 ? -19.287 1.446 16.461 1.00 79.12 479 GLU A C 1
ATOM 3887 O O . GLU A 1 479 ? -19.001 0.237 16.440 1.00 79.12 479 GLU A O 1
ATOM 3892 N N . ASN A 1 480 ? -19.719 2.081 17.555 1.00 58.81 480 ASN A N 1
ATOM 3893 C CA . ASN A 1 480 ? -19.707 1.501 18.884 1.00 58.81 480 ASN A CA 1
ATOM 3894 C C . ASN A 1 480 ? -20.754 0.408 19.126 1.00 58.81 480 ASN A C 1
ATOM 3896 O O . ASN A 1 480 ? -21.950 0.645 18.882 1.00 58.81 480 ASN A O 1
#

Secondary structure (DSSP, 8-state):
-PPP--S-------S-HHHHHHHHHHHHHHHHHHHHHHHHHHHHHHHHHHHHHHHHHHHHHHHHHHHHHHHHHHHHHHHHHT--HHHHHHHHHHHHHHHHHHHHHHHHHHHHHHHHHHHHHHHHHHHHHHHHHHHHHHHHHHHHHHHHHHHHHHHHHHHHHHHHHHHHHHHHHHHHHHHHHHHHHHHHHHHHHHHHHHHHHHHHHHHHHHHHHHHHHHHHHHHHHHHHHHHHHHHHHHHHHHTT--HHHHHHHHHHHHHHHHHHHHHHHHHHHHHHHHHHHHHHHHHHHHHHHHHHHHHHHHHHHHTT--EEE-TTT--EEE--TT-PPPTT--PPPHHHHHHHHHHHHHHHHHHHSSHHHHTTEEEEEEEE---SEETTEE--TT---HHHHHHHHHHHHHHHHHHHHHHHHHT-TTT---TTHHHHHHHEEEEE-TTTTS-GGGS-TT--TT-BHHHHHHHH-HHHHS-EEEEEEE--

Sequence (480 aa):
MSFDYDKIKDKQDNQGYWATSSDLFMVLSLVFLLLYVVAGLKSSTYSIQKNKEFKRVMELNADLKEQLKVYNTVQQDYLNKQASSEEVQVYENLMDKLDLLQEDAKKEKESLEAQAAENAKKEQALNKYQQLIRNIINSNMMAKNTIQRRDQQIAEVKTESEQKIAELETKYKDVAKNLKKAKSTLKSSERKLAAANRKKELLVTQIEETQKKFEQELKELEEKQQKQAEKERKSFEQKLKKQKMSAKAREKALKQFQKEQEAKFSKQVSALSEKVETNQSELKKAKARLNARKKLAAQIKNNFKKAGIDAEVDGNTGDVVINFGDEYFDTGKSTLKPGMKKILKQSIPEYAKGLFSDKKIADKLSYVEIVGFASPTYKGKYVDPQSMDEKDRKAIEYNLKLSFNRAESVFKTIFNQNEMTFKEQQKLKSLVKVTGRSFLAEKIDEMDRDIASGMSQKEFCKKYDCKKAQRVIIKFDLEN

Solvent-accessible surface area (backbone atoms only — not comparable to full-atom values): 25964 Å² total; per-residue (Å²): 135,86,84,85,89,87,84,84,84,82,88,76,90,72,102,51,69,70,61,56,54,51,51,52,50,49,52,51,51,50,50,51,50,50,52,48,51,51,51,51,49,52,53,49,49,50,52,50,48,53,50,50,50,50,49,50,51,49,50,50,50,49,50,50,50,50,51,49,50,51,48,49,49,54,47,50,50,36,59,73,73,70,52,55,78,64,59,50,52,54,50,52,58,51,50,56,51,49,52,51,51,52,51,52,53,49,54,51,50,55,50,53,51,52,52,50,54,51,49,53,51,50,49,54,51,49,53,54,50,52,51,51,50,53,51,52,52,52,51,52,52,52,49,50,53,50,49,54,53,49,53,51,51,51,50,52,53,48,53,54,49,54,51,51,49,55,51,50,52,51,54,50,54,51,51,53,52,50,51,54,49,50,54,53,50,50,56,51,50,52,51,50,51,51,49,52,51,50,52,50,50,50,51,53,48,51,52,54,51,51,50,52,51,51,57,47,51,50,52,52,49,54,53,52,47,54,56,48,52,51,50,50,48,53,54,49,52,53,52,54,63,73,66,76,62,56,72,71,59,50,52,50,53,52,54,50,53,50,50,54,50,51,52,54,48,50,52,53,53,50,57,51,50,50,50,52,53,48,52,54,50,52,49,53,50,52,54,53,50,50,52,50,33,29,52,41,18,52,43,30,46,49,42,30,59,74,71,69,47,66,58,51,55,36,62,70,66,30,39,31,38,64,57,53,81,90,47,56,59,54,89,97,49,39,67,79,50,72,65,34,53,53,51,48,68,60,45,49,54,44,45,47,51,35,56,56,67,46,60,84,56,36,78,31,54,58,34,32,37,34,34,9,27,20,43,55,56,47,97,63,20,48,47,65,87,85,55,84,49,72,72,43,47,56,42,49,54,51,29,26,52,47,4,27,45,33,19,46,43,50,51,52,46,68,72,29,71,92,74,38,83,54,94,54,49,70,67,49,59,80,31,55,45,76,38,44,50,15,44,74,79,57,76,62,88,80,51,64,97,76,66,58,90,66,41,42,35,70,60,48,35,71,74,68,43,42,64,74,40,39,38,50,36,43,36,60,45,69,57,134

Mean predicted aligned error: 19.84 Å